Protein 2EBD (pdb70)

Secondary structure (DSSP, 8-state):
--EEEEEEEEE--SEEEEHHHHHTTSS--HHHHHHHH---EEEE-SS--HHHHHHHHHHHHHHHHT--GGG-SEEEEE-SS-SSSSS-HHHHHHHHHT-TT-EEEEEE-GGGHHHHHHHHHHHHHHTTS-SEEEEEEEEEGGGT--TT-TTTTTTB-EEEEEEEEEE-SSS-EEEEEEEEE-GGGGGGEEE-TT--EEE-HHHHHHHHHHHHHHHHHHHHHHHT--GGG-SEEEE--S-HHHHHHHHHHTT--GGGB---HHHH-B-GGGHHHHHHHHHHHTT---TT-EEEEEEEETTTEEEEEEEE-/-EEEEEEEEE--SEEEEHHHHHTTSS--HHHHHHHH---EEEE-SS--HHHHHHHHHHHHHHHHT--GGG-SEEEEE-SS-SSSSS-HHHHHHHHHT-TT-EEEEEE-GGGHHHHHHHHHHHHHHTTS-SEEEEEEEEEGGGT--TT-TTTTTSB-EEEEEEEEEE-SSS-EEEEEEEE--GGGGGGEEE-TTS-EEE-HHHHHHHHHHHHHHHHHHHHHHHT--GGG-SEEEE-SS-HHHHHHHHHHHT--GGGB---HHHH-B-GGGHHHHHHHHHHHTT---TT-EEEEEEEEGGGEEEEEEEE-

InterPro domains:
  IPR004655 Beta-ketoacyl-[acyl-carrier-protein] synthase III [MF_01815] (1-309)
  IPR004655 Beta-ketoacyl-[acyl-carrier-protein] synthase III [TIGR00747] (2-308)
  IPR013747 Beta-ketoacyl-[acyl-carrier-protein] synthase III, C-terminal [PF08541] (220-309)
  IPR013751 Beta-ketoacyl-[acyl-carrier-protein] synthase III, N-terminal [PF08545] (105-183)
  IPR016039 Thiolase-like [G3DSA:3.40.47.10] (1-309)
  IPR016039 Thiolase-like [SSF53901] (4-309)

Sequence (617 aa):
MGTKIIGTGVYLPKNVLTNFDLEKIVDTSDEWITTRTGIKERRIAKEETITYMATQAAKEALREANLSPEELDLIILATLTPQKRFPSTACLVQAQLKAKGVYAFDISAACSGFIYALDIADSFIKSGKAKNVLVIGAEKLSEAVDWEDRSTCVLFGDGAGAVVVTRSEDKSDILATRMYAEGSLEELLHADNCGYIRMKGRELFKVAVRSMEEVCREVLEKAGVKPEEVSLVIPHQANVRIINALAEKLNIPKEKVFVNIQKYGNTSAASIPIALHEAIKEGKVKRGDLILMTAMGGGLTWGAVLLRYGTKIIGTGVYLPKNVLTNFDLEKIVDTSDEWITTRTGIKERRIAKEETITYMATQAAKEALREANLSPEELDLIILATLTPQKRFPSTACLVQAQLKAKGVYAFDISAACSGFIYALDIADSFIKSGKAKNVLVIGAEKLSEAVDWEDRSTCVLFGDGAGAVVVTRSEDKSDILATRMYAEGSLEELLHADNCGYIRMKGRELFKVAVRSMEEVCREVLEKAGVKPEEVSLVIPHQANVRIINALAEKLNIPKEKVFVNIQKYGNTSAASIPIALHEAIKEGKVKRGDLILMTAMGGGLTWGAVLLRY

Solvent-accessible surface area: 22272 Å² total; per-residue (Å²): 98,5,6,41,8,46,4,2,0,21,34,41,1,145,50,64,41,42,0,123,61,0,66,187,100,16,121,24,33,14,120,140,1,41,51,108,9,15,0,83,46,0,47,25,0,146,113,11,63,5,17,100,0,0,4,46,0,0,66,49,0,7,169,67,15,136,24,51,39,102,90,6,61,0,0,0,0,0,10,14,0,64,68,54,74,9,0,6,0,0,0,16,0,0,25,109,9,154,0,117,18,10,18,0,0,6,1,31,4,6,14,0,0,2,0,0,0,0,3,0,0,5,0,3,2,81,27,59,64,8,110,13,0,0,0,0,0,0,0,40,2,19,87,0,3,27,74,163,35,140,75,4,0,8,23,16,0,1,0,0,0,0,0,0,0,15,79,14,154,61,147,7,16,10,43,9,33,110,6,42,0,20,3,72,59,40,99,9,16,45,1,37,162,102,11,84,5,70,59,86,35,214,85,20,68,129,19,7,17,159,15,7,13,82,0,0,90,52,1,3,123,164,29,49,11,93,20,116,99,1,41,8,5,0,0,6,2,28,20,36,115,19,4,47,25,3,4,110,106,1,111,6,64,89,153,77,16,14,49,5,1,62,69,12,1,11,2,2,0,0,3,3,0,2,0,3,11,24,0,38,133,85,69,108,13,145,107,45,16,22,2,0,1,0,0,15,0,2,0,0,1,30,0,0,0,0,7,60,24,23,5,39,7,44,6,4,0,30,47,30,0,178,48,63,23,33,2,112,52,0,69,160,93,16,115,20,43,29,130,115,0,42,85,110,7,16,0,90,62,0,56,17,6,138,168,22,58,6,14,103,0,0,6,48,0,0,87,36,0,6,166,82,14,138,31,54,38,106,91,7,61,0,0,0,0,0,8,12,1,68,66,62,64,9,0,7,0,0,0,16,0,1,23,108,7,153,0,138,19,10,17,0,0,7,1,31,4,7,18,0,0,2,0,0,0,0,3,0,0,4,0,2,3,81,26,52,66,8,114,14,0,0,0,0,0,0,0,41,1,19,86,0,3,19,85,177,37,126,74,2,0,2,22,14,0,0,0,0,0,0,0,0,0,12,92,20,189,68,169,8,29,8,55,7,20,86,6,38,0,18,2,69,64,32,91,14,14,26,0,33,158,104,11,88,6,71,56,85,39,176,75,21,46,116,44,6,17,149,18,8,19,82,0,0,106,42,0,5,147,112,30,62,24,124,16,100,99,1,43,9,4,0,0,4,2,27,17,37,93,17,6,48,30,4,4,134,82,3,107,6,70,108,152,60,19,12,38,3,1,73,63,26,1,10,2,3,1,0,3,3,0,6,0,1,13,27,0,34,116,85,38,104,8,130,116,45,36,24,1,0,1,0,0,12,0,1,0,0,0,28,0,0,0,0,5,74,22

B-factor: mean 29.84, std 10.55, range [1.5, 68.0]

Organism: Aquifex aeolicus (strain VF5) (NCBI:txid224324)

CATH classification: 3.40.47.10 (+1 more: 3.40.47.10)

Radius of gyration: 23.45 Å; Cα contacts (8 Å, |Δi|>4): 1748; chains: 2; bounding box: 51×67×66 Å

Structure (mmCIF, N/CA/C/O backbone):
data_2EBD
#
_entry.id   2EBD
#
_cell.length_a   70.699
_cell.length_b   71.657
_cell.length_c   129.659
_cell.angle_alpha   90.00
_cell.angle_beta   90.00
_cell.angle_gamma   90.00
#
_symmetry.space_group_name_H-M   'P 21 21 21'
#
loop_
_entity.id
_entity.type
_entity.pdbx_description
1 polymer '3-oxoacyl-[acyl-carrier-protein] synthase 3'
2 water water
#
loop_
_atom_site.group_PDB
_atom_site.id
_atom_site.type_symbol
_atom_site.label_atom_id
_atom_site.label_alt_id
_atom_site.label_comp_id
_atom_site.label_asym_id
_atom_site.label_entity_id
_atom_site.label_seq_id
_atom_site.pdbx_PDB_ins_code
_atom_site.Cartn_x
_atom_site.Cartn_y
_atom_site.Cartn_z
_atom_site.occupancy
_atom_site.B_iso_or_equiv
_atom_site.auth_seq_id
_atom_site.auth_comp_id
_atom_site.auth_asym_id
_atom_site.auth_atom_id
_atom_site.pdbx_PDB_model_num
ATOM 1 N N . MET A 1 1 ? 28.973 -4.833 21.355 1.00 53.10 1 MET A N 1
ATOM 2 C CA . MET A 1 1 ? 27.648 -4.711 22.026 1.00 51.65 1 MET A CA 1
ATOM 3 C C . MET A 1 1 ? 26.944 -3.366 21.845 1.00 49.16 1 MET A C 1
ATOM 4 O O . MET A 1 1 ? 27.573 -2.311 21.753 1.00 49.28 1 MET A O 1
ATOM 9 N N . GLY A 1 2 ? 25.620 -3.428 21.782 1.00 45.65 2 GLY A N 1
ATOM 10 C CA . GLY A 1 2 ? 24.830 -2.224 21.709 1.00 39.64 2 GLY A CA 1
ATOM 11 C C . GLY A 1 2 ? 24.522 -1.421 20.473 1.00 35.09 2 GLY A C 1
ATOM 12 O O . GLY A 1 2 ? 25.313 -1.287 19.532 1.00 34.26 2 GLY A O 1
ATOM 13 N N . THR A 1 3 ? 23.315 -0.872 20.523 1.00 31.04 3 THR A N 1
ATOM 14 C CA . THR A 1 3 ? 22.797 0.008 19.503 1.00 27.33 3 THR A CA 1
ATOM 15 C C . THR A 1 3 ? 23.415 1.296 20.004 1.00 26.94 3 THR A C 1
ATOM 16 O O . THR A 1 3 ? 23.135 1.730 21.121 1.00 26.38 3 THR A O 1
ATOM 20 N N . LYS A 1 4 ? 24.281 1.887 19.196 1.00 27.24 4 LYS A N 1
ATOM 21 C CA . LYS A 1 4 ? 24.969 3.096 19.603 1.00 26.78 4 LYS A CA 1
ATOM 22 C C . LYS A 1 4 ? 24.701 4.278 18.702 1.00 26.51 4 LYS A C 1
ATOM 23 O O . LYS A 1 4 ? 24.722 4.158 17.478 1.00 27.47 4 LYS A O 1
ATOM 29 N N . ILE A 1 5 ? 24.450 5.425 19.322 1.00 26.34 5 ILE A N 1
ATOM 30 C CA . ILE A 1 5 ? 24.205 6.657 18.591 1.00 26.46 5 ILE A CA 1
ATOM 31 C C . ILE A 1 5 ? 25.577 7.210 18.212 1.00 28.60 5 ILE A C 1
ATOM 32 O O . ILE A 1 5 ? 26.388 7.535 19.086 1.00 28.24 5 ILE A O 1
ATOM 37 N N . ILE A 1 6 ? 25.840 7.305 16.913 1.00 27.01 6 ILE A N 1
ATOM 38 C CA . ILE A 1 6 ? 27.125 7.803 16.447 1.00 27.05 6 ILE A CA 1
ATOM 39 C C . ILE A 1 6 ? 27.002 9.124 15.706 1.00 26.15 6 ILE A C 1
ATOM 40 O O . ILE A 1 6 ? 27.993 9.654 15.209 1.00 26.95 6 ILE A O 1
ATOM 45 N N . GLY A 1 7 ? 25.783 9.650 15.637 1.00 25.81 7 GLY A N 1
ATOM 46 C CA . GLY A 1 7 ? 25.562 10.918 14.968 1.00 25.15 7 GLY A CA 1
ATOM 47 C C . GLY A 1 7 ? 24.159 11.476 15.150 1.00 25.85 7 GLY A C 1
ATOM 48 O O . GLY A 1 7 ? 23.170 10.737 15.128 1.00 23.67 7 GLY A O 1
ATOM 49 N N . THR A 1 8 ? 24.062 12.786 15.344 1.00 24.50 8 THR A N 1
ATOM 50 C CA . THR A 1 8 ? 22.758 13.413 15.493 1.00 24.71 8 THR A CA 1
ATOM 51 C C . THR A 1 8 ? 22.767 14.701 14.699 1.00 24.57 8 THR A C 1
ATOM 52 O O . THR A 1 8 ? 23.819 15.294 14.475 1.00 24.80 8 THR A O 1
ATOM 56 N N . GLY A 1 9 ? 21.590 15.118 14.254 1.00 24.53 9 GLY A N 1
ATOM 57 C CA . GLY A 1 9 ? 21.479 16.340 13.483 1.00 23.18 9 GLY A CA 1
ATOM 58 C C . GLY A 1 9 ? 20.051 16.831 13.543 1.00 25.10 9 GLY A C 1
ATOM 59 O O . GLY A 1 9 ? 19.146 16.089 13.944 1.00 24.41 9 GLY A O 1
ATOM 60 N N . VAL A 1 10 ? 19.837 18.078 13.145 1.00 25.30 10 VAL A N 1
ATOM 61 C CA . VAL A 1 10 ? 18.504 18.658 13.168 1.00 25.98 10 VAL A CA 1
ATOM 62 C C . VAL A 1 10 ? 18.377 19.711 12.092 1.00 26.86 10 VAL A C 1
ATOM 63 O O . VAL A 1 10 ? 19.360 20.093 11.455 1.00 26.69 10 VAL A O 1
ATOM 67 N N . TYR A 1 11 ? 17.146 20.156 11.881 1.00 27.34 11 TYR A N 1
ATOM 68 C CA . TYR A 1 11 ? 16.875 21.243 10.961 1.00 28.23 11 TYR A CA 1
ATOM 69 C C . TYR A 1 11 ? 15.752 22.036 11.591 1.00 29.57 11 TYR A C 1
ATOM 70 O O . TYR A 1 11 ? 14.669 21.499 11.839 1.00 27.50 11 TYR A O 1
ATOM 79 N N . LEU A 1 12 ? 16.017 23.311 11.852 1.00 30.09 12 LEU A N 1
ATOM 80 C CA . LEU A 1 12 ? 15.033 24.195 12.465 1.00 32.32 12 LEU A CA 1
ATOM 81 C C . LEU A 1 12 ? 14.658 25.269 11.452 1.00 33.00 12 LEU A C 1
ATOM 82 O O . LEU A 1 12 ? 15.516 26.025 11.002 1.00 32.01 12 LEU A O 1
ATOM 87 N N . PRO A 1 13 ? 13.371 25.346 11.073 1.00 33.39 13 PRO A N 1
ATOM 88 C CA . PRO A 1 13 ? 12.939 26.353 10.101 1.00 34.58 13 PRO A CA 1
ATOM 89 C C . PRO A 1 13 ? 13.523 27.735 10.381 1.00 36.53 13 PRO A C 1
ATOM 90 O O . PRO A 1 13 ? 13.862 28.066 11.520 1.00 33.57 13 PRO A O 1
ATOM 94 N N . LYS A 1 14 ? 13.636 28.529 9.322 1.00 39.69 14 LYS A N 1
ATOM 95 C CA . LYS A 1 14 ? 14.207 29.870 9.387 1.00 42.43 14 LYS A CA 1
ATOM 96 C C . LYS A 1 14 ? 13.297 30.915 10.034 1.00 41.77 14 LYS A C 1
ATOM 97 O O . LYS A 1 14 ? 13.770 31.905 10.592 1.00 41.86 14 LYS A O 1
ATOM 103 N N . ASN A 1 15 ? 11.993 30.689 9.959 1.00 40.56 15 ASN A N 1
ATOM 104 C CA . ASN A 1 15 ? 11.025 31.627 10.506 1.00 40.52 15 ASN A CA 1
ATOM 105 C C . ASN A 1 15 ? 10.635 31.337 11.956 1.00 39.91 15 ASN A C 1
ATOM 106 O O . ASN A 1 15 ? 10.122 30.260 12.275 1.00 38.18 15 ASN A O 1
ATOM 111 N N . VAL A 1 16 ? 10.892 32.312 12.826 1.00 37.24 16 VAL A N 1
ATOM 112 C CA . VAL A 1 16 ? 10.573 32.208 14.244 1.00 36.16 16 VAL A CA 1
ATOM 113 C C . VAL A 1 16 ? 9.263 32.931 14.521 1.00 36.60 16 VAL A C 1
ATOM 114 O O . VAL A 1 16 ? 9.031 34.028 14.016 1.00 35.62 16 VAL A O 1
ATOM 118 N N . LEU A 1 17 ? 8.407 32.313 15.324 1.00 36.56 17 LEU A N 1
ATOM 119 C CA . LEU A 1 17 ? 7.122 32.910 15.663 1.00 36.54 17 LEU A CA 1
ATOM 120 C C . LEU A 1 17 ? 6.980 32.999 17.179 1.00 35.96 17 LEU A C 1
ATOM 121 O O . LEU A 1 17 ? 6.776 31.987 17.849 1.00 35.66 17 LEU A O 1
ATOM 126 N N . THR A 1 18 ? 7.096 34.211 17.717 1.00 33.94 18 THR A N 1
ATOM 127 C CA . THR A 1 18 ? 6.981 34.427 19.156 1.00 32.47 18 THR A CA 1
ATOM 128 C C . THR A 1 18 ? 5.512 34.492 19.558 1.00 30.65 18 THR A C 1
ATOM 129 O O . THR A 1 18 ? 4.629 34.591 18.704 1.00 27.44 18 THR A O 1
ATOM 133 N N . ASN A 1 19 ? 5.253 34.440 20.860 1.00 30.44 19 ASN A N 1
ATOM 134 C CA . ASN A 1 19 ? 3.882 34.515 21.346 1.00 32.64 19 ASN A CA 1
ATOM 135 C C . ASN A 1 19 ? 3.299 35.878 20.999 1.00 34.62 19 ASN A C 1
ATOM 136 O O . ASN A 1 19 ? 2.094 36.008 20.777 1.00 34.19 19 ASN A O 1
ATOM 141 N N . PHE A 1 20 ? 4.161 36.891 20.950 1.00 35.06 20 PHE A N 1
ATOM 142 C CA . PHE A 1 20 ? 3.717 38.239 20.617 1.00 38.35 20 PHE A CA 1
ATOM 143 C C . PHE A 1 20 ? 3.190 38.255 19.190 1.00 38.05 20 PHE A C 1
ATOM 144 O O . PHE A 1 20 ? 2.165 38.870 18.907 1.00 37.51 20 PHE A O 1
ATOM 152 N N . ASP A 1 21 ? 3.890 37.566 18.294 1.00 39.39 21 ASP A N 1
ATOM 153 C CA . ASP A 1 21 ? 3.463 37.501 16.905 1.00 39.80 21 ASP A CA 1
ATOM 154 C C . ASP A 1 21 ? 2.085 36.853 16.846 1.00 40.27 21 ASP A C 1
ATOM 155 O O . ASP A 1 21 ? 1.215 37.302 16.100 1.00 39.64 21 ASP A O 1
ATOM 160 N N . LEU A 1 22 ? 1.891 35.808 17.649 1.00 40.66 22 LEU A N 1
ATOM 161 C CA . LEU A 1 22 ? 0.613 35.096 17.698 1.00 42.06 22 LEU A CA 1
ATOM 162 C C . LEU A 1 22 ? -0.527 35.945 18.250 1.00 41.91 22 LEU A C 1
ATOM 163 O O . LEU A 1 22 ? -1.679 35.763 17.860 1.00 42.16 22 LEU A O 1
ATOM 168 N N . GLU A 1 23 ? -0.212 36.861 19.163 1.00 42.67 23 GLU A N 1
ATOM 169 C CA . GLU A 1 23 ? -1.228 37.736 19.749 1.00 44.22 23 GLU A CA 1
ATOM 170 C C . GLU A 1 23 ? -1.989 38.489 18.664 1.00 45.10 23 GLU A C 1
ATOM 171 O O . GLU A 1 23 ? -3.155 38.844 18.837 1.00 45.47 23 GLU A O 1
ATOM 177 N N . LYS A 1 24 ? -1.318 38.724 17.543 1.00 46.01 24 LYS A N 1
ATOM 178 C CA . LYS A 1 24 ? -1.913 39.433 16.419 1.00 47.61 24 LYS A CA 1
ATOM 179 C C . LYS A 1 24 ? -2.650 38.490 15.475 1.00 47.62 24 LYS A C 1
ATOM 180 O O . LYS A 1 24 ? -3.287 38.936 14.521 1.00 46.49 24 LYS A O 1
ATOM 186 N N . ILE A 1 25 ? -2.563 37.191 15.748 1.00 48.10 25 ILE A N 1
ATOM 187 C CA . ILE A 1 25 ? -3.209 36.172 14.918 1.00 48.69 25 ILE A CA 1
ATOM 188 C C . ILE A 1 25 ? -4.508 35.688 15.561 1.00 48.63 25 ILE A C 1
ATOM 189 O O . ILE A 1 25 ? -5.528 35.523 14.887 1.00 48.52 25 ILE A O 1
ATOM 194 N N . VAL A 1 26 ? -4.456 35.448 16.868 1.00 47.46 26 VAL A N 1
ATOM 195 C CA . VAL A 1 26 ? -5.614 34.972 17.615 1.00 46.46 26 VAL A CA 1
ATOM 196 C C . VAL A 1 26 ? -5.668 35.621 18.995 1.00 46.23 26 VAL A C 1
ATOM 197 O O . VAL A 1 26 ? -4.662 36.130 19.493 1.00 44.87 26 VAL A O 1
ATOM 201 N N . ASP A 1 27 ? -6.848 35.598 19.608 1.00 46.11 27 ASP A N 1
ATOM 202 C CA . ASP A 1 27 ? -7.034 36.181 20.929 1.00 45.89 27 ASP A CA 1
ATOM 203 C C . ASP A 1 27 ? -6.254 35.388 21.974 1.00 43.94 27 ASP A C 1
ATOM 204 O O . ASP A 1 27 ? -6.778 34.463 22.586 1.00 44.94 27 ASP A O 1
ATOM 209 N N . THR A 1 28 ? -4.994 35.757 22.168 1.00 41.09 28 THR A N 1
ATOM 210 C CA . THR A 1 28 ? -4.134 35.079 23.132 1.00 38.06 28 THR A CA 1
ATOM 211 C C . THR A 1 28 ? -3.102 36.089 23.617 1.00 37.50 28 THR A C 1
ATOM 212 O O . THR A 1 28 ? -3.168 37.264 23.259 1.00 35.79 28 THR A O 1
ATOM 216 N N . SER A 1 29 ? -2.149 35.640 24.427 1.00 36.44 29 SER A N 1
ATOM 217 C CA . SER A 1 29 ? -1.120 36.541 24.930 1.00 36.14 29 SER A CA 1
ATOM 218 C C . SER A 1 29 ? 0.135 35.784 25.347 1.00 36.15 29 SER A C 1
ATOM 219 O O . SER A 1 29 ? 0.100 34.573 25.569 1.00 35.15 29 SER A O 1
ATOM 222 N N . ASP A 1 30 ? 1.240 36.513 25.452 1.00 35.36 30 ASP A N 1
ATOM 223 C CA . ASP A 1 30 ? 2.513 35.931 25.851 1.00 35.24 30 ASP A CA 1
ATOM 224 C C . ASP A 1 30 ? 2.432 35.381 27.274 1.00 35.93 30 ASP A C 1
ATOM 225 O O . ASP A 1 30 ? 2.931 34.288 27.555 1.00 32.61 30 ASP A O 1
ATOM 230 N N . GLU A 1 31 ? 1.799 36.144 28.165 1.00 35.91 31 GLU A N 1
ATOM 231 C CA . GLU A 1 31 ? 1.657 35.735 29.561 1.00 37.60 31 GLU A CA 1
ATOM 232 C C . GLU A 1 31 ? 0.927 34.401 29.688 1.00 36.01 31 GLU A C 1
ATOM 233 O O . GLU A 1 31 ? 1.359 33.511 30.423 1.00 34.06 31 GLU A O 1
ATOM 239 N N . TRP A 1 32 ? -0.185 34.272 28.976 1.00 36.01 32 TRP A N 1
ATOM 240 C CA . TRP A 1 32 ? -0.973 33.050 29.031 1.00 37.45 32 TRP A CA 1
ATOM 241 C C . TRP A 1 32 ? -0.193 31.849 28.515 1.00 36.55 32 TRP A C 1
ATOM 242 O O . TRP A 1 32 ? 0.025 30.881 29.243 1.00 35.45 32 TRP A O 1
ATOM 253 N N . ILE A 1 33 ? 0.226 31.918 27.257 1.00 36.82 33 ILE A N 1
ATOM 254 C CA . ILE A 1 33 ? 0.986 30.837 26.642 1.00 36.82 33 ILE A CA 1
ATOM 255 C C . ILE A 1 33 ? 2.159 30.425 27.527 1.00 36.88 33 ILE A C 1
ATOM 256 O O . ILE A 1 33 ? 2.309 29.254 27.887 1.00 35.59 33 ILE A O 1
ATOM 261 N N . THR A 1 34 ? 2.981 31.408 27.877 1.00 36.55 34 THR A N 1
ATOM 262 C CA . THR A 1 34 ? 4.164 31.188 28.697 1.00 37.60 34 THR A CA 1
ATOM 263 C C . THR A 1 34 ? 3.904 30.465 30.010 1.00 38.69 34 THR A C 1
ATOM 264 O O . THR A 1 34 ? 4.562 29.473 30.324 1.00 38.08 34 THR A O 1
ATOM 268 N N . THR A 1 35 ? 2.945 30.962 30.778 1.00 39.80 35 THR A N 1
ATOM 269 C CA . THR A 1 35 ? 2.639 30.369 32.072 1.00 40.71 35 THR A CA 1
ATOM 270 C C . THR A 1 35 ? 1.941 29.016 32.003 1.00 40.22 35 THR A C 1
ATOM 271 O O . THR A 1 35 ? 2.155 28.157 32.855 1.00 39.21 35 THR A O 1
ATOM 275 N N . ARG A 1 36 ? 1.113 28.815 30.987 1.00 40.16 36 ARG A N 1
ATOM 276 C CA . ARG A 1 36 ? 0.395 27.555 30.868 1.00 40.64 36 ARG A CA 1
ATOM 277 C C . ARG A 1 36 ? 1.156 26.458 30.112 1.00 39.01 36 ARG A C 1
ATOM 278 O O . ARG A 1 36 ? 0.772 25.289 30.167 1.00 38.06 36 ARG A O 1
ATOM 286 N N . THR A 1 37 ? 2.238 26.822 29.425 1.00 36.58 37 THR A N 1
ATOM 287 C CA . THR A 1 37 ? 3.013 25.834 28.672 1.00 34.64 37 THR A CA 1
ATOM 288 C C . THR A 1 37 ? 4.527 25.997 28.782 1.00 34.21 37 THR A C 1
ATOM 289 O O . THR A 1 37 ? 5.266 25.009 28.783 1.00 34.07 37 THR A O 1
ATOM 293 N N . GLY A 1 38 ? 4.987 27.242 28.857 1.00 32.94 38 GLY A N 1
ATOM 294 C CA . GLY A 1 38 ? 6.413 27.495 28.943 1.00 32.69 38 GLY A CA 1
ATOM 295 C C . GLY A 1 38 ? 6.992 27.823 27.577 1.00 32.67 38 GLY A C 1
ATOM 296 O O . GLY A 1 38 ? 8.201 27.999 27.423 1.00 33.20 38 GLY A O 1
ATOM 297 N N . ILE A 1 39 ? 6.122 27.900 26.576 1.00 32.15 39 ILE A N 1
ATOM 298 C CA . ILE A 1 39 ? 6.543 28.210 25.217 1.00 32.23 39 ILE A CA 1
ATOM 299 C C . ILE A 1 39 ? 6.672 29.723 25.031 1.00 32.59 39 ILE A C 1
ATOM 300 O O . ILE A 1 39 ? 5.770 30.478 25.393 1.00 30.77 39 ILE A O 1
ATOM 305 N N . LYS A 1 40 ? 7.800 30.156 24.474 1.00 33.38 40 LYS A N 1
ATOM 306 C CA . LYS A 1 40 ? 8.043 31.573 24.218 1.00 34.16 40 LYS A CA 1
ATOM 307 C C . LYS A 1 40 ? 7.990 31.829 22.714 1.00 33.67 40 LYS A C 1
ATOM 308 O O . LYS A 1 40 ? 7.518 32.876 22.263 1.00 33.42 40 LYS A O 1
ATOM 314 N N . GLU A 1 41 ? 8.477 30.861 21.942 1.00 33.34 41 GLU A N 1
ATOM 315 C CA . GLU A 1 41 ? 8.486 30.966 20.488 1.00 32.91 41 GLU A CA 1
ATOM 316 C C . GLU A 1 41 ? 8.418 29.589 19.830 1.00 31.93 41 GLU A C 1
ATOM 317 O O . GLU A 1 41 ? 8.550 28.561 20.493 1.00 27.82 41 GLU A O 1
ATOM 323 N N . ARG A 1 42 ? 8.231 29.589 18.516 1.00 32.09 42 ARG A N 1
ATOM 324 C CA . ARG A 1 42 ? 8.107 28.365 17.738 1.00 34.44 42 ARG A CA 1
ATOM 325 C C . ARG A 1 42 ? 8.590 28.632 16.313 1.00 35.26 42 ARG A C 1
ATOM 326 O O . ARG A 1 42 ? 8.472 29.751 15.808 1.00 34.73 42 ARG A O 1
ATOM 334 N N . ARG A 1 43 ? 9.125 27.601 15.665 1.00 35.61 43 ARG A N 1
ATOM 335 C CA . ARG A 1 43 ? 9.598 27.727 14.292 1.00 36.26 43 ARG A CA 1
ATOM 336 C C . ARG A 1 43 ? 8.465 27.348 13.346 1.00 36.49 43 ARG A C 1
ATOM 337 O O . ARG A 1 43 ? 7.617 26.523 13.683 1.00 37.25 43 ARG A O 1
ATOM 345 N N . ILE A 1 44 ? 8.452 27.951 12.164 1.00 36.19 44 ILE A N 1
ATOM 346 C CA . ILE A 1 44 ? 7.426 27.665 11.172 1.00 37.50 44 ILE A CA 1
ATOM 347 C C . ILE A 1 44 ? 8.080 27.438 9.813 1.00 39.89 44 ILE A C 1
ATOM 348 O O . ILE A 1 44 ? 8.796 28.305 9.307 1.00 40.34 44 ILE A O 1
ATOM 353 N N . ALA A 1 45 ? 7.833 26.267 9.231 1.00 41.32 45 ALA A N 1
ATOM 354 C CA . ALA A 1 45 ? 8.397 25.904 7.933 1.00 43.56 45 ALA A CA 1
ATOM 355 C C . ALA A 1 45 ? 7.620 26.547 6.789 1.00 45.21 45 ALA A C 1
ATOM 356 O O . ALA A 1 45 ? 7.074 25.860 5.928 1.00 47.52 45 ALA A O 1
ATOM 358 N N . LYS A 1 46 ? 7.585 27.873 6.780 1.00 47.25 46 LYS A N 1
ATOM 359 C CA . LYS A 1 46 ? 6.870 28.611 5.748 1.00 47.75 46 LYS A CA 1
ATOM 360 C C . LYS A 1 46 ? 7.529 28.407 4.388 1.00 46.47 46 LYS A C 1
ATOM 361 O O . LYS A 1 46 ? 6.846 28.279 3.375 1.00 46.50 46 LYS A O 1
ATOM 367 N N . GLU A 1 47 ? 8.857 28.355 4.375 1.00 45.44 47 GLU A N 1
ATOM 368 C CA . GLU A 1 47 ? 9.609 28.184 3.134 1.00 45.21 47 GLU A CA 1
ATOM 369 C C . GLU A 1 47 ? 9.965 26.738 2.783 1.00 42.50 47 GLU A C 1
ATOM 370 O O . GLU A 1 47 ? 9.996 26.369 1.610 1.00 44.17 47 GLU A O 1
ATOM 376 N N . GLU A 1 48 ? 10.223 25.922 3.797 1.00 37.09 48 GLU A N 1
ATOM 377 C CA . GLU A 1 48 ? 10.627 24.540 3.581 1.00 32.62 48 GLU A CA 1
ATOM 378 C C . GLU A 1 48 ? 9.529 23.466 3.579 1.00 31.13 48 GLU A C 1
ATOM 379 O O . GLU A 1 48 ? 8.485 23.608 4.222 1.00 29.39 48 GLU A O 1
ATOM 385 N N . THR A 1 49 ? 9.784 22.389 2.840 1.00 27.94 49 THR A N 1
ATOM 386 C CA . THR A 1 49 ? 8.865 21.257 2.761 1.00 25.44 49 THR A CA 1
ATOM 387 C C . THR A 1 49 ? 9.342 20.230 3.787 1.00 23.71 49 THR A C 1
ATOM 388 O O . THR A 1 49 ? 10.477 20.298 4.259 1.00 23.63 49 THR A O 1
ATOM 392 N N . ILE A 1 50 ? 8.486 19.275 4.125 1.00 23.29 50 ILE A N 1
ATOM 393 C CA . ILE A 1 50 ? 8.863 18.240 5.082 1.00 22.45 50 ILE A CA 1
ATOM 394 C C . ILE A 1 50 ? 10.128 17.515 4.594 1.00 22.48 50 ILE A C 1
ATOM 395 O O . ILE A 1 50 ? 11.064 17.292 5.361 1.00 21.78 50 ILE A O 1
ATOM 400 N N . THR A 1 51 ? 10.150 17.159 3.314 1.00 23.45 51 THR A N 1
ATOM 401 C CA . THR A 1 51 ? 11.293 16.466 2.728 1.00 23.07 51 THR A CA 1
ATOM 402 C C . THR A 1 51 ? 12.583 17.258 2.943 1.00 23.26 51 THR A C 1
ATOM 403 O O . THR A 1 51 ? 13.584 16.717 3.422 1.00 21.52 51 THR A O 1
ATOM 407 N N . TYR A 1 52 ? 12.558 18.541 2.592 1.00 23.78 52 TYR A N 1
ATOM 408 C CA . TYR A 1 52 ? 13.738 19.381 2.752 1.00 23.75 52 TYR A CA 1
ATOM 409 C C . TYR A 1 52 ? 14.245 19.382 4.189 1.00 24.16 52 TYR A C 1
ATOM 410 O O . TYR A 1 52 ? 15.438 19.195 4.430 1.00 21.74 52 TYR A O 1
ATOM 419 N N . MET A 1 53 ? 13.341 19.596 5.143 1.00 24.13 53 MET A N 1
ATOM 420 C CA . MET A 1 53 ? 13.727 19.617 6.554 1.00 24.79 53 MET A CA 1
ATOM 421 C C . MET A 1 53 ? 14.325 18.295 7.012 1.00 22.90 53 MET A C 1
ATOM 422 O O . MET A 1 53 ? 15.354 18.274 7.687 1.00 23.06 53 MET A O 1
ATOM 427 N N . ALA A 1 54 ? 13.670 17.191 6.663 1.00 22.11 54 ALA A N 1
ATOM 428 C CA . ALA A 1 54 ? 14.153 15.869 7.055 1.00 21.82 54 ALA A CA 1
ATOM 429 C C . ALA A 1 54 ? 15.536 15.589 6.470 1.00 20.67 54 ALA A C 1
ATOM 430 O O . ALA A 1 54 ? 16.407 15.043 7.142 1.00 20.44 54 ALA A O 1
ATOM 432 N N . THR A 1 55 ? 15.735 15.979 5.217 1.00 22.70 55 THR A N 1
ATOM 433 C CA . THR A 1 55 ? 17.011 15.749 4.543 1.00 23.04 55 THR A CA 1
ATOM 434 C C . THR A 1 55 ? 18.167 16.479 5.210 1.00 22.73 55 THR A C 1
ATOM 435 O O . THR A 1 55 ? 19.256 15.926 5.363 1.00 21.51 55 THR A O 1
ATOM 439 N N . GLN A 1 56 ? 17.923 17.721 5.611 1.00 24.53 56 GLN A N 1
ATOM 440 C CA . GLN A 1 56 ? 18.950 18.525 6.262 1.00 24.65 56 GLN A CA 1
ATOM 441 C C . GLN A 1 56 ? 19.346 17.959 7.617 1.00 24.41 56 GLN A C 1
ATOM 442 O O . GLN A 1 56 ? 20.529 17.878 7.941 1.00 23.40 56 GLN A O 1
ATOM 448 N N . ALA A 1 57 ? 18.360 17.563 8.413 1.00 23.77 57 ALA A N 1
ATOM 449 C CA . ALA A 1 57 ? 18.661 17.002 9.720 1.00 24.11 57 ALA A CA 1
ATOM 450 C C . ALA A 1 57 ? 19.458 15.715 9.518 1.00 22.57 57 ALA A C 1
ATOM 451 O O . ALA A 1 57 ? 20.420 15.445 10.233 1.00 20.63 57 ALA A O 1
ATOM 453 N N . ALA A 1 58 ? 19.052 14.930 8.526 1.00 22.81 58 ALA A N 1
ATOM 454 C CA . ALA A 1 58 ? 19.722 13.670 8.220 1.00 23.14 58 ALA A CA 1
ATOM 455 C C . ALA A 1 58 ? 21.173 13.883 7.764 1.00 23.49 58 ALA A C 1
ATOM 456 O O . ALA A 1 58 ? 22.081 13.161 8.194 1.00 23.08 58 ALA A O 1
ATOM 458 N N . LYS A 1 59 ? 21.394 14.866 6.895 1.00 24.17 59 LYS A N 1
ATOM 459 C CA . LYS A 1 59 ? 22.746 15.142 6.416 1.00 27.09 59 LYS A CA 1
ATOM 460 C C . LYS A 1 59 ? 23.685 15.465 7.576 1.00 25.52 59 LYS A C 1
ATOM 461 O O . LYS A 1 59 ? 24.764 14.880 7.678 1.00 25.73 59 LYS A O 1
ATOM 467 N N . GLU A 1 60 ? 23.279 16.374 8.460 1.00 25.49 60 GLU A N 1
ATOM 468 C CA . GLU A 1 60 ? 24.130 16.714 9.595 1.00 26.35 60 GLU A CA 1
ATOM 469 C C . GLU A 1 60 ? 24.410 15.465 10.421 1.00 26.83 60 GLU A C 1
ATOM 470 O O . GLU A 1 60 ? 25.547 15.225 10.830 1.00 26.35 60 GLU A O 1
ATOM 476 N N . ALA A 1 61 ? 23.376 14.664 10.660 1.00 26.39 61 ALA A N 1
ATOM 477 C CA . ALA A 1 61 ? 23.541 13.441 11.441 1.00 27.61 61 ALA A CA 1
ATOM 478 C C . ALA A 1 61 ? 24.550 12.491 10.787 1.00 27.23 61 ALA A C 1
ATOM 479 O O . ALA A 1 61 ? 25.387 11.894 11.468 1.00 25.86 61 ALA A O 1
ATOM 481 N N . LEU A 1 62 ? 24.460 12.348 9.467 1.00 27.72 62 LEU A N 1
ATOM 482 C CA . LEU A 1 62 ? 25.370 11.469 8.742 1.00 27.31 62 LEU A CA 1
ATOM 483 C C . LEU A 1 62 ? 26.786 12.032 8.797 1.00 27.24 62 LEU A C 1
ATOM 484 O O . LEU A 1 62 ? 27.751 11.293 8.993 1.00 25.52 62 LEU A O 1
ATOM 489 N N . ARG A 1 63 ? 26.912 13.344 8.639 1.00 28.85 63 ARG A N 1
ATOM 490 C CA . ARG A 1 63 ? 28.229 13.976 8.704 1.00 31.33 63 ARG A CA 1
ATOM 491 C C . ARG A 1 63 ? 28.866 13.664 10.053 1.00 31.46 63 ARG A C 1
ATOM 492 O O . ARG A 1 63 ? 30.029 13.269 10.128 1.00 31.77 63 ARG A O 1
ATOM 500 N N . GLU A 1 64 ? 28.089 13.824 11.118 1.00 31.50 64 GLU A N 1
ATOM 501 C CA . GLU A 1 64 ? 28.580 13.551 12.461 1.00 31.28 64 GLU A CA 1
ATOM 502 C C . GLU A 1 64 ? 28.993 12.096 12.624 1.00 31.62 64 GLU A C 1
ATOM 503 O O . GLU A 1 64 ? 29.959 11.786 13.324 1.00 29.93 64 GLU A O 1
ATOM 509 N N . ALA A 1 65 ? 28.249 11.202 11.984 1.00 30.10 65 ALA A N 1
ATOM 510 C CA . ALA A 1 65 ? 28.550 9.781 12.070 1.00 30.47 65 ALA A CA 1
ATOM 511 C C . ALA A 1 65 ? 29.686 9.450 11.113 1.00 29.84 65 ALA A C 1
ATOM 512 O O . ALA A 1 65 ? 30.253 8.359 11.162 1.00 29.46 65 ALA A O 1
ATOM 514 N N . ASN A 1 66 ? 30.027 10.411 10.258 1.00 31.62 66 ASN A N 1
ATOM 515 C CA . ASN A 1 66 ? 31.079 10.220 9.265 1.00 33.72 66 ASN A CA 1
ATOM 516 C C . ASN A 1 66 ? 30.710 8.967 8.491 1.00 34.24 66 ASN A C 1
ATOM 517 O O . ASN A 1 66 ? 31.534 8.072 8.290 1.00 33.52 66 ASN A O 1
ATOM 522 N N . LEU A 1 67 ? 29.448 8.912 8.078 1.00 33.73 67 LEU A N 1
ATOM 523 C CA . LEU A 1 67 ? 28.926 7.775 7.349 1.00 33.42 67 LEU A CA 1
ATOM 524 C C . LEU A 1 67 ? 28.322 8.245 6.034 1.00 33.80 67 LEU A C 1
ATOM 525 O O . LEU A 1 67 ? 27.600 9.239 5.992 1.00 33.81 67 LEU A O 1
ATOM 530 N N . SER A 1 68 ? 28.639 7.534 4.958 1.00 34.78 68 SER A N 1
ATOM 531 C CA . SER A 1 68 ? 28.110 7.857 3.641 1.00 36.46 68 SER A CA 1
ATOM 532 C C . SER A 1 68 ? 26.661 7.368 3.573 1.00 35.56 68 SER A C 1
ATOM 533 O O . SER A 1 68 ? 26.311 6.377 4.209 1.00 35.84 68 SER A O 1
ATOM 536 N N . PRO A 1 69 ? 25.803 8.058 2.804 1.00 35.99 69 PRO A N 1
ATOM 537 C CA . PRO A 1 69 ? 24.393 7.662 2.678 1.00 36.46 69 PRO A CA 1
ATOM 538 C C . PRO A 1 69 ? 24.234 6.196 2.260 1.00 36.49 69 PRO A C 1
ATOM 539 O O . PRO A 1 69 ? 23.384 5.475 2.788 1.00 34.12 69 PRO A O 1
ATOM 543 N N . GLU A 1 70 ? 25.066 5.770 1.314 1.00 36.46 70 GLU A N 1
ATOM 544 C CA . GLU A 1 70 ? 25.046 4.404 0.798 1.00 37.32 70 GLU A CA 1
ATOM 545 C C . GLU A 1 70 ? 25.398 3.343 1.834 1.00 35.29 70 GLU A C 1
ATOM 546 O O . GLU A 1 70 ? 25.105 2.165 1.638 1.00 36.00 70 GLU A O 1
ATOM 552 N N . GLU A 1 71 ? 26.032 3.746 2.929 1.00 32.71 71 GLU A N 1
ATOM 553 C CA . GLU A 1 71 ? 26.412 2.788 3.963 1.00 31.70 71 GLU A CA 1
ATOM 554 C C . GLU A 1 71 ? 25.257 2.484 4.910 1.00 30.48 71 GLU A C 1
ATOM 555 O O . GLU A 1 71 ? 25.384 1.655 5.811 1.00 28.60 71 GLU A O 1
ATOM 561 N N . LEU A 1 72 ? 24.136 3.169 4.713 1.00 29.59 72 LEU A N 1
ATOM 562 C CA . LEU A 1 72 ? 22.965 2.944 5.551 1.00 28.78 72 LEU A CA 1
ATOM 563 C C . LEU A 1 72 ? 22.280 1.658 5.111 1.00 27.75 72 LEU A C 1
ATOM 564 O O . LEU A 1 72 ? 22.321 1.297 3.935 1.00 28.22 72 LEU A O 1
ATOM 569 N N . ASP A 1 73 ? 21.659 0.969 6.061 1.00 27.77 73 ASP A N 1
ATOM 570 C CA . ASP A 1 73 ? 20.941 -0.264 5.771 1.00 25.70 73 ASP A CA 1
ATOM 571 C C . ASP A 1 73 ? 19.450 -0.008 5.835 1.00 23.96 73 ASP A C 1
ATOM 572 O O . ASP A 1 73 ? 18.661 -0.716 5.208 1.00 21.56 73 ASP A O 1
ATOM 577 N N . LEU A 1 74 ? 19.070 1.012 6.596 1.00 21.39 74 LEU A N 1
ATOM 578 C CA . LEU A 1 74 ? 17.663 1.338 6.756 1.00 20.60 74 LEU A CA 1
ATOM 579 C C . LEU A 1 74 ? 17.413 2.796 7.113 1.00 19.89 74 LEU A C 1
ATOM 580 O O . LEU A 1 74 ? 18.188 3.416 7.848 1.00 19.42 74 LEU A O 1
ATOM 585 N N . ILE A 1 75 ? 16.324 3.338 6.578 1.00 18.85 75 ILE A N 1
ATOM 586 C CA . ILE A 1 75 ? 15.927 4.711 6.862 1.00 18.15 75 ILE A CA 1
ATOM 587 C C . ILE A 1 75 ? 14.487 4.686 7.370 1.00 19.23 75 ILE A C 1
ATOM 588 O O . ILE A 1 75 ? 13.581 4.245 6.660 1.00 17.11 75 ILE A O 1
ATOM 593 N N . ILE A 1 76 ? 14.282 5.141 8.601 1.00 18.63 76 ILE A N 1
ATOM 594 C CA . ILE A 1 76 ? 12.945 5.174 9.181 1.00 18.52 76 ILE A CA 1
ATOM 595 C C . ILE A 1 76 ? 12.567 6.615 9.477 1.00 17.85 76 ILE A C 1
ATOM 596 O O . ILE A 1 76 ? 13.289 7.307 10.188 1.00 19.31 76 ILE A O 1
ATOM 601 N N . LEU A 1 77 ? 11.438 7.068 8.946 1.00 18.03 77 LEU A N 1
ATOM 602 C CA . LEU A 1 77 ? 11.007 8.436 9.187 1.00 16.19 77 LEU A CA 1
ATOM 603 C C . LEU A 1 77 ? 9.627 8.480 9.842 1.00 16.99 77 LEU A C 1
ATOM 604 O O . LEU A 1 77 ? 8.673 7.889 9.341 1.00 13.75 77 LEU A O 1
ATOM 609 N N . ALA A 1 78 ? 9.536 9.180 10.971 1.00 15.93 78 ALA A N 1
ATOM 610 C CA . ALA A 1 78 ? 8.277 9.316 11.700 1.00 18.39 78 ALA A CA 1
ATOM 611 C C . ALA A 1 78 ? 7.749 10.730 11.486 1.00 18.75 78 ALA A C 1
ATOM 612 O O . ALA A 1 78 ? 8.458 11.703 11.731 1.00 16.71 78 ALA A O 1
ATOM 614 N N . THR A 1 79 ? 6.506 10.838 11.023 1.00 18.39 79 THR A N 1
ATOM 615 C CA . THR A 1 79 ? 5.901 12.138 10.760 1.00 19.11 79 THR A CA 1
ATOM 616 C C . THR A 1 79 ? 4.395 11.993 10.650 1.00 20.31 79 THR A C 1
ATOM 617 O O . THR A 1 79 ? 3.889 10.906 10.384 1.00 20.85 79 THR A O 1
ATOM 621 N N . LEU A 1 80 ? 3.668 13.081 10.859 1.00 20.95 80 LEU A N 1
ATOM 622 C CA . LEU A 1 80 ? 2.225 13.013 10.705 1.00 21.97 80 LEU A CA 1
ATOM 623 C C . LEU A 1 80 ? 1.835 13.999 9.605 1.00 21.26 80 LEU A C 1
ATOM 624 O O . LEU A 1 80 ? 0.662 14.256 9.357 1.00 21.51 80 LEU A O 1
ATOM 629 N N . THR A 1 81 ? 2.856 14.522 8.926 1.00 22.37 81 THR A N 1
ATOM 630 C CA . THR A 1 81 ? 2.680 15.464 7.827 1.00 20.06 81 THR A CA 1
ATOM 631 C C . THR A 1 81 ? 3.519 14.996 6.629 1.00 23.11 81 THR A C 1
ATOM 632 O O . THR A 1 81 ? 4.476 15.662 6.229 1.00 19.84 81 THR A O 1
ATOM 636 N N . PRO A 1 82 ? 3.168 13.831 6.045 1.00 23.19 82 PRO A N 1
ATOM 637 C CA . PRO A 1 82 ? 3.909 13.304 4.894 1.00 24.65 82 PRO A CA 1
ATOM 638 C C . PRO A 1 82 ? 3.805 14.216 3.674 1.00 25.23 82 PRO A C 1
ATOM 639 O O . PRO A 1 82 ? 2.810 14.919 3.497 1.00 24.77 82 PRO A O 1
ATOM 643 N N . GLN A 1 83 ? 4.834 14.194 2.835 1.00 25.69 83 GLN A N 1
ATOM 644 C CA . GLN A 1 83 ? 4.856 15.020 1.634 1.00 27.19 83 GLN A CA 1
ATOM 645 C C . GLN A 1 83 ? 3.724 14.644 0.682 1.00 27.93 83 GLN A C 1
ATOM 646 O O . GLN A 1 83 ? 3.129 15.512 0.043 1.00 26.50 83 GLN A O 1
ATOM 652 N N . LYS A 1 84 ? 3.424 13.352 0.589 1.00 27.82 84 LYS A N 1
ATOM 653 C CA . LYS A 1 84 ? 2.357 12.887 -0.293 1.00 29.81 84 LYS A CA 1
ATOM 654 C C . LYS A 1 84 ? 1.830 11.512 0.114 1.00 28.99 84 LYS A C 1
ATOM 655 O O . LYS A 1 84 ? 2.368 10.885 1.031 1.00 27.79 84 LYS A O 1
ATOM 661 N N . ARG A 1 85 ? 0.765 11.058 -0.545 1.00 27.47 85 ARG A N 1
ATOM 662 C CA . ARG A 1 85 ? 0.177 9.749 -0.245 1.00 27.64 85 ARG A CA 1
ATOM 663 C C . ARG A 1 85 ? 1.296 8.726 -0.386 1.00 27.75 85 ARG A C 1
ATOM 664 O O . ARG A 1 85 ? 1.483 7.863 0.475 1.00 26.49 85 ARG A O 1
ATOM 672 N N . PHE A 1 86 ? 2.045 8.850 -1.476 1.00 26.19 86 PHE A N 1
ATOM 673 C CA . PHE A 1 86 ? 3.189 7.991 -1.735 1.00 25.91 86 PHE A CA 1
ATOM 674 C C . PHE A 1 86 ? 3.955 8.534 -2.947 1.00 23.55 86 PHE A C 1
ATOM 675 O O . PHE A 1 86 ? 3.382 9.199 -3.816 1.00 24.87 86 PHE A O 1
ATOM 683 N N . PRO A 1 87 ? 5.262 8.258 -3.028 1.00 25.86 87 PRO A N 1
ATOM 684 C CA . PRO A 1 87 ? 6.085 7.490 -2.094 1.00 22.31 87 PRO A CA 1
ATOM 685 C C . PRO A 1 87 ? 6.145 8.070 -0.698 1.00 23.89 87 PRO A C 1
ATOM 686 O O . PRO A 1 87 ? 5.748 9.218 -0.460 1.00 22.41 87 PRO A O 1
ATOM 690 N N . SER A 1 88 ? 6.650 7.260 0.223 1.00 19.86 88 SER A N 1
ATOM 691 C CA . SER A 1 88 ? 6.810 7.692 1.599 1.00 19.74 88 SER A CA 1
ATOM 692 C C . SER A 1 88 ? 7.797 8.859 1.580 1.00 21.71 88 SER A C 1
ATOM 693 O O . SER A 1 88 ? 8.592 9.018 0.635 1.00 19.09 88 SER A O 1
ATOM 696 N N . THR A 1 89 ? 7.745 9.679 2.621 1.00 18.57 89 THR A N 1
ATOM 697 C CA . THR A 1 89 ? 8.639 10.815 2.699 1.00 18.37 89 THR A CA 1
ATOM 698 C C . THR A 1 89 ? 10.037 10.272 2.946 1.00 18.80 89 THR A C 1
ATOM 699 O O . THR A 1 89 ? 11.032 10.905 2.587 1.00 17.81 89 THR A O 1
ATOM 703 N N . ALA A 1 90 ? 10.111 9.080 3.534 1.00 16.81 90 ALA A N 1
ATOM 704 C CA . ALA A 1 90 ? 11.400 8.446 3.780 1.00 16.62 90 ALA A CA 1
ATOM 705 C C . ALA A 1 90 ? 12.082 8.204 2.427 1.00 18.09 90 ALA A C 1
ATOM 706 O O . ALA A 1 90 ? 13.296 8.362 2.298 1.00 18.63 90 ALA A O 1
ATOM 708 N N . CYS A 1 91 ? 11.296 7.818 1.423 1.00 19.02 91 CYS A N 1
ATOM 709 C CA . CYS A 1 91 ? 11.822 7.576 0.079 1.00 20.24 91 CYS A CA 1
ATOM 710 C C . CYS A 1 91 ? 12.253 8.879 -0.598 1.00 22.15 91 CYS A C 1
ATOM 711 O O . CYS A 1 91 ? 13.279 8.925 -1.280 1.00 21.39 91 CYS A O 1
ATOM 714 N N . LEU A 1 92 ? 11.466 9.935 -0.425 1.00 21.72 92 LEU A N 1
ATOM 715 C CA . LEU A 1 92 ? 11.812 11.212 -1.033 1.00 22.00 92 LEU A CA 1
ATOM 716 C C . LEU A 1 92 ? 13.126 11.689 -0.434 1.00 21.66 92 LEU A C 1
ATOM 717 O O . LEU A 1 92 ? 14.002 12.173 -1.148 1.00 23.53 92 LEU A O 1
ATOM 722 N N . VAL A 1 93 ? 13.264 11.528 0.878 1.00 21.19 93 VAL A N 1
ATOM 723 C CA . VAL A 1 93 ? 14.476 11.939 1.578 1.00 19.72 93 VAL A CA 1
ATOM 724 C C . VAL A 1 93 ? 15.665 11.092 1.139 1.00 21.32 93 VAL A C 1
ATOM 725 O O . VAL A 1 93 ? 16.768 11.605 0.949 1.00 18.69 93 VAL A O 1
ATOM 729 N N . GLN A 1 94 ? 15.436 9.791 0.993 1.00 21.58 94 GLN A N 1
ATOM 730 C CA . GLN A 1 94 ? 16.489 8.873 0.567 1.00 21.89 94 GLN A CA 1
ATOM 731 C C . GLN A 1 94 ? 17.034 9.347 -0.784 1.00 21.73 94 GLN A C 1
ATOM 732 O O . GLN A 1 94 ? 18.242 9.331 -1.027 1.00 20.92 94 GLN A O 1
ATOM 738 N N . ALA A 1 95 ? 16.126 9.773 -1.654 1.00 21.71 95 ALA A N 1
ATOM 739 C CA . ALA A 1 95 ? 16.492 10.260 -2.975 1.00 24.14 95 ALA A CA 1
ATOM 740 C C . ALA A 1 95 ? 17.370 11.505 -2.860 1.00 25.54 95 ALA A C 1
ATOM 741 O O . ALA A 1 95 ? 18.379 11.630 -3.556 1.00 26.34 95 ALA A O 1
ATOM 743 N N . GLN A 1 96 ? 16.983 12.421 -1.978 1.00 25.69 96 GLN A N 1
ATOM 744 C CA . GLN A 1 96 ? 17.739 13.651 -1.763 1.00 26.35 96 GLN A CA 1
ATOM 745 C C . GLN A 1 96 ? 19.109 13.377 -1.160 1.00 26.90 96 GLN A C 1
ATOM 746 O O . GLN A 1 96 ? 20.045 14.142 -1.367 1.00 26.97 96 GLN A O 1
ATOM 752 N N . LEU A 1 97 ? 19.223 12.290 -0.406 1.00 26.52 97 LEU A N 1
ATOM 753 C CA . LEU A 1 97 ? 20.489 11.934 0.225 1.00 26.95 97 LEU A CA 1
ATOM 754 C C . LEU A 1 97 ? 21.324 11.054 -0.697 1.00 26.65 97 LEU A C 1
ATOM 755 O O . LEU A 1 97 ? 22.502 10.817 -0.442 1.00 24.76 97 LEU A O 1
ATOM 760 N N . LYS A 1 98 ? 20.706 10.579 -1.773 1.00 27.86 98 LYS A N 1
ATOM 761 C CA . LYS A 1 98 ? 21.378 9.688 -2.710 1.00 30.09 98 LYS A CA 1
ATOM 762 C C . LYS A 1 98 ? 21.769 8.398 -1.995 1.00 29.52 98 LYS A C 1
ATOM 763 O O . LYS A 1 98 ? 22.864 7.869 -2.181 1.00 28.62 98 LYS A O 1
ATOM 769 N N . ALA A 1 99 ? 20.867 7.909 -1.153 1.00 27.53 99 ALA A N 1
ATOM 770 C CA . ALA A 1 99 ? 21.093 6.664 -0.442 1.00 28.31 99 ALA A CA 1
ATOM 771 C C . ALA A 1 99 ? 20.442 5.612 -1.343 1.00 29.53 99 ALA A C 1
ATOM 772 O O . ALA A 1 99 ? 19.429 5.001 -0.988 1.00 29.20 99 ALA A O 1
ATOM 774 N N . LYS A 1 100 ? 21.034 5.424 -2.521 1.00 28.53 100 LYS A N 1
ATOM 775 C CA . LYS A 1 100 ? 20.522 4.491 -3.519 1.00 30.23 100 LYS A CA 1
ATOM 776 C C . LYS A 1 100 ? 20.200 3.079 -3.048 1.00 28.56 100 LYS A C 1
ATOM 777 O O . LYS A 1 100 ? 20.993 2.432 -2.368 1.00 28.21 100 LYS A O 1
ATOM 783 N N . GLY A 1 101 ? 19.011 2.623 -3.428 1.00 27.64 101 GLY A N 1
ATOM 784 C CA . GLY A 1 101 ? 18.551 1.296 -3.071 1.00 25.69 101 GLY A CA 1
ATOM 785 C C . GLY A 1 101 ? 18.331 1.039 -1.592 1.00 24.40 101 GLY A C 1
ATOM 786 O O . GLY A 1 101 ? 17.959 -0.071 -1.217 1.00 23.96 101 GLY A O 1
ATOM 787 N N . VAL A 1 102 ? 18.528 2.047 -0.747 1.00 21.63 102 VAL A N 1
ATOM 788 C CA . VAL A 1 102 ? 18.374 1.837 0.690 1.00 19.12 102 VAL A CA 1
ATOM 789 C C . VAL A 1 102 ? 16.944 1.699 1.219 1.00 18.93 102 VAL A C 1
ATOM 790 O O . VAL A 1 102 ? 16.085 2.549 0.989 1.00 17.15 102 VAL A O 1
ATOM 794 N N . TYR A 1 103 ? 16.727 0.589 1.919 1.00 19.09 103 TYR A N 1
ATOM 795 C CA . TYR A 1 103 ? 15.473 0.212 2.578 1.00 17.65 103 TYR A CA 1
ATOM 796 C C . TYR A 1 103 ? 14.915 1.453 3.290 1.00 17.36 103 TYR A C 1
ATOM 797 O O . TYR A 1 103 ? 15.587 2.020 4.153 1.00 18.18 103 TYR A O 1
ATOM 806 N N . ALA A 1 104 ? 13.701 1.880 2.941 1.00 16.75 104 ALA A N 1
ATOM 807 C CA . ALA A 1 104 ? 13.133 3.072 3.570 1.00 16.96 104 ALA A CA 1
ATOM 808 C C . ALA A 1 104 ? 11.613 3.110 3.674 1.00 18.21 104 ALA A C 1
ATOM 809 O O . ALA A 1 104 ? 10.906 2.680 2.758 1.00 19.35 104 ALA A O 1
ATOM 811 N N . PHE A 1 105 ? 11.118 3.642 4.793 1.00 18.14 105 PHE A N 1
ATOM 812 C CA . PHE A 1 105 ? 9.676 3.762 5.024 1.00 19.22 105 PHE A CA 1
ATOM 813 C C . PHE A 1 105 ? 9.330 4.746 6.152 1.00 19.16 105 PHE A C 1
ATOM 814 O O . PHE A 1 105 ? 10.196 5.113 6.960 1.00 18.48 105 PHE A O 1
ATOM 822 N N . ASP A 1 106 ? 8.074 5.194 6.182 1.00 18.95 106 ASP A N 1
ATOM 823 C CA . ASP A 1 106 ? 7.593 6.102 7.229 1.00 18.62 106 ASP A CA 1
ATOM 824 C C . ASP A 1 106 ? 6.763 5.295 8.234 1.00 20.48 106 ASP A C 1
ATOM 825 O O . ASP A 1 106 ? 6.322 4.183 7.939 1.00 19.31 106 ASP A O 1
ATOM 830 N N . ILE A 1 107 ? 6.547 5.858 9.418 1.00 21.02 107 ILE A N 1
ATOM 831 C CA . ILE A 1 107 ? 5.698 5.208 10.414 1.00 20.44 107 ILE A CA 1
ATOM 832 C C . ILE A 1 107 ? 4.794 6.276 11.017 1.00 19.91 107 ILE A C 1
ATOM 833 O O . ILE A 1 107 ? 5.155 7.457 11.051 1.00 18.46 107 ILE A O 1
ATOM 838 N N . SER A 1 108 ? 3.617 5.867 11.478 1.00 19.62 108 SER A N 1
ATOM 839 C CA . SER A 1 108 ? 2.675 6.801 12.084 1.00 18.56 108 SER A CA 1
ATOM 840 C C . SER A 1 108 ? 2.483 6.435 13.542 1.00 18.03 108 SER A C 1
ATOM 841 O O . SER A 1 108 ? 2.058 5.327 13.871 1.00 16.79 108 SER A O 1
ATOM 844 N N . ALA A 1 109 ? 2.779 7.396 14.401 1.00 17.80 109 ALA A N 1
ATOM 845 C CA . ALA A 1 109 ? 2.654 7.222 15.834 1.00 19.48 109 ALA A CA 1
ATOM 846 C C . ALA A 1 109 ? 2.645 8.584 16.535 1.00 19.80 109 ALA A C 1
ATOM 847 O O . ALA A 1 109 ? 2.878 8.676 17.745 1.00 18.62 109 ALA A O 1
ATOM 849 N N . ALA A 1 110 ? 2.366 9.628 15.755 1.00 18.90 110 ALA A N 1
ATOM 850 C CA . ALA A 1 110 ? 2.315 11.010 16.240 1.00 18.84 110 ALA A CA 1
ATOM 851 C C . ALA A 1 110 ? 3.548 11.396 17.055 1.00 19.01 110 ALA A C 1
ATOM 852 O O . ALA A 1 110 ? 4.687 11.166 16.627 1.00 17.97 110 ALA A O 1
ATOM 854 N N . CYS A 1 111 ? 3.310 11.974 18.232 1.00 17.99 111 CYS A N 1
ATOM 855 C CA . CYS A 1 111 ? 4.390 12.418 19.110 1.00 19.43 111 CYS A CA 1
ATOM 856 C C . CYS A 1 111 ? 5.315 11.298 19.577 1.00 18.45 111 CYS A C 1
ATOM 857 O O . CYS A 1 111 ? 6.452 11.552 19.975 1.00 19.17 111 CYS A O 1
ATOM 860 N N . SER A 1 112 ? 4.832 10.062 19.545 1.00 18.58 112 SER A N 1
ATOM 861 C CA . SER A 1 112 ? 5.660 8.935 19.963 1.00 18.78 112 SER A CA 1
ATOM 862 C C . SER A 1 112 ? 6.482 8.414 18.790 1.00 17.26 112 SER A C 1
ATOM 863 O O . SER A 1 112 ? 7.200 7.427 18.920 1.00 18.53 112 SER A O 1
ATOM 866 N N . GLY A 1 113 ? 6.371 9.089 17.650 1.00 18.90 113 GLY A N 1
ATOM 867 C CA . GLY A 1 113 ? 7.064 8.664 16.443 1.00 19.21 113 GLY A CA 1
ATOM 868 C C . GLY A 1 113 ? 8.547 8.352 16.525 1.00 18.17 113 GLY A C 1
ATOM 869 O O . GLY A 1 113 ? 8.999 7.326 16.003 1.00 16.16 113 GLY A O 1
ATOM 870 N N . PHE A 1 114 ? 9.313 9.226 17.169 1.00 18.05 114 PHE A N 1
ATOM 871 C CA . PHE A 1 114 ? 10.745 8.999 17.264 1.00 18.57 114 PHE A CA 1
ATOM 872 C C . PHE A 1 114 ? 11.112 7.801 18.123 1.00 18.01 114 PHE A C 1
ATOM 873 O O . PHE A 1 114 ? 11.925 6.976 17.710 1.00 19.24 114 PHE A O 1
ATOM 881 N N . ILE A 1 115 ? 10.535 7.693 19.316 1.00 17.89 115 ILE A N 1
ATOM 882 C CA . ILE A 1 115 ? 10.881 6.558 20.159 1.00 16.51 115 ILE A CA 1
ATOM 883 C C . ILE A 1 115 ? 10.385 5.244 19.560 1.00 16.86 115 ILE A C 1
ATOM 884 O O . ILE A 1 115 ? 10.994 4.197 19.780 1.00 16.47 115 ILE A O 1
ATOM 889 N N . TYR A 1 116 ? 9.290 5.301 18.800 1.00 17.19 116 TYR A N 1
ATOM 890 C CA . TYR A 1 116 ? 8.764 4.108 18.124 1.00 16.42 116 TYR A CA 1
ATOM 891 C C . TYR A 1 116 ? 9.790 3.736 17.049 1.00 16.55 116 TYR A C 1
ATOM 892 O O . TYR A 1 116 ? 10.218 2.581 16.945 1.00 15.79 116 TYR A O 1
ATOM 901 N N . ALA A 1 117 ? 10.180 4.735 16.257 1.00 16.56 117 ALA A N 1
ATOM 902 C CA . ALA A 1 117 ? 11.150 4.543 15.182 1.00 15.53 117 ALA A CA 1
ATOM 903 C C . ALA A 1 117 ? 12.498 4.054 15.718 1.00 14.79 117 ALA A C 1
ATOM 904 O O . ALA A 1 117 ? 13.124 3.175 15.127 1.00 14.73 117 ALA A O 1
ATOM 906 N N . LEU A 1 118 ? 12.943 4.619 16.836 1.00 16.51 118 LEU A N 1
ATOM 907 C CA . LEU A 1 118 ? 14.210 4.206 17.432 1.00 15.67 118 LEU A CA 1
ATOM 908 C C . LEU A 1 118 ? 14.116 2.764 17.940 1.00 17.18 118 LEU A C 1
ATOM 909 O O . LEU A 1 118 ? 15.076 1.995 17.845 1.00 17.17 118 LEU A O 1
ATOM 914 N N . ASP A 1 119 ? 12.957 2.402 18.485 1.00 17.06 119 ASP A N 1
ATOM 915 C CA . ASP A 1 119 ? 12.745 1.047 18.994 1.00 18.32 119 ASP A CA 1
ATOM 916 C C . ASP A 1 119 ? 12.792 0.065 17.825 1.00 18.26 119 ASP A C 1
ATOM 917 O O . ASP A 1 119 ? 13.327 -1.040 17.942 1.00 19.82 119 ASP A O 1
ATOM 922 N N . ILE A 1 120 ? 12.232 0.477 16.693 1.00 18.82 120 ILE A N 1
ATOM 923 C CA . ILE A 1 120 ? 12.228 -0.369 15.510 1.00 19.50 120 ILE A CA 1
ATOM 924 C C . ILE A 1 120 ? 13.667 -0.571 15.043 1.00 19.02 120 ILE A C 1
ATOM 925 O O . ILE A 1 120 ? 14.087 -1.694 14.769 1.00 18.19 120 ILE A O 1
ATOM 930 N N . ALA A 1 121 ? 14.417 0.525 14.964 1.00 18.41 121 ALA A N 1
ATOM 931 C CA . ALA A 1 121 ? 15.811 0.471 14.540 1.00 17.95 121 ALA A CA 1
ATOM 932 C C . ALA A 1 121 ? 16.575 -0.517 15.422 1.00 19.36 121 ALA A C 1
ATOM 933 O O . ALA A 1 121 ? 17.350 -1.345 14.925 1.00 20.44 121 ALA A O 1
ATOM 935 N N . ASP A 1 122 ? 16.341 -0.433 16.729 1.00 19.26 122 ASP A N 1
ATOM 936 C CA . ASP A 1 122 ? 16.994 -1.318 17.692 1.00 20.51 122 ASP A CA 1
ATOM 937 C C . ASP A 1 122 ? 16.635 -2.780 17.420 1.00 20.73 122 ASP A C 1
ATOM 938 O O . ASP A 1 122 ? 17.469 -3.672 17.588 1.00 20.15 122 ASP A O 1
ATOM 943 N N . SER A 1 123 ? 15.392 -3.026 17.011 1.00 19.86 123 SER A N 1
ATOM 944 C CA . SER A 1 123 ? 14.959 -4.391 16.719 1.00 19.46 123 SER A CA 1
ATOM 945 C C . SER A 1 123 ? 15.728 -4.924 15.519 1.00 18.73 123 SER A C 1
ATOM 946 O O . SER A 1 123 ? 16.124 -6.086 15.491 1.00 19.76 123 SER A O 1
ATOM 949 N N . PHE A 1 124 ? 15.940 -4.072 14.523 1.00 18.40 124 PHE A N 1
ATOM 950 C CA . PHE A 1 124 ? 16.673 -4.489 13.339 1.00 19.70 124 PHE A CA 1
ATOM 951 C C . PHE A 1 124 ? 18.146 -4.763 13.645 1.00 21.89 124 PHE A C 1
ATOM 952 O O . PHE A 1 124 ? 18.730 -5.706 13.108 1.00 24.23 124 PHE A O 1
ATOM 960 N N . ILE A 1 125 ? 18.742 -3.957 14.515 1.00 21.40 125 ILE A N 1
ATOM 961 C CA . ILE A 1 125 ? 20.141 -4.151 14.861 1.00 21.67 125 ILE A CA 1
ATOM 962 C C . ILE A 1 125 ? 20.317 -5.375 15.752 1.00 22.19 125 ILE A C 1
ATOM 963 O O . ILE A 1 125 ? 21.221 -6.179 15.543 1.00 23.16 125 ILE A O 1
ATOM 968 N N . LYS A 1 126 ? 19.437 -5.526 16.732 1.00 22.62 126 LYS A N 1
ATOM 969 C CA . LYS A 1 126 ? 19.507 -6.656 17.645 1.00 23.00 126 LYS A CA 1
ATOM 970 C C . LYS A 1 126 ? 19.165 -7.985 16.977 1.00 24.18 126 LYS A C 1
ATOM 971 O O . LYS A 1 126 ? 19.497 -9.049 17.497 1.00 24.53 126 LYS A O 1
ATOM 977 N N . SER A 1 127 ? 18.493 -7.938 15.832 1.00 23.41 127 SER A N 1
ATOM 978 C CA . SER A 1 127 ? 18.159 -9.176 15.134 1.00 23.42 127 SER A CA 1
ATOM 979 C C . SER A 1 127 ? 19.235 -9.509 14.094 1.00 23.86 127 SER A C 1
ATOM 980 O O . SER A 1 127 ? 19.153 -10.529 13.405 1.00 24.93 127 SER A O 1
ATOM 983 N N . GLY A 1 128 ? 20.246 -8.648 14.000 1.00 24.02 128 GLY A N 1
ATOM 984 C CA . GLY A 1 128 ? 21.324 -8.849 13.045 1.00 25.10 128 GLY A CA 1
ATOM 985 C C . GLY A 1 128 ? 20.897 -8.597 11.608 1.00 26.71 128 GLY A C 1
ATOM 986 O O . GLY A 1 128 ? 21.586 -8.989 10.663 1.00 27.94 128 GLY A O 1
ATOM 987 N N . LYS A 1 129 ? 19.764 -7.925 11.435 1.00 25.34 129 LYS A N 1
ATOM 988 C CA . LYS A 1 129 ? 19.245 -7.650 10.102 1.00 24.27 129 LYS A CA 1
ATOM 989 C C . LYS A 1 129 ? 19.719 -6.325 9.524 1.00 23.46 129 LYS A C 1
ATOM 990 O O . LYS A 1 129 ? 19.623 -6.097 8.319 1.00 20.94 129 LYS A O 1
ATOM 996 N N . ALA A 1 130 ? 20.232 -5.450 10.383 1.00 22.79 130 ALA A N 1
ATOM 997 C CA . ALA A 1 130 ? 20.735 -4.158 9.930 1.00 24.00 130 ALA A CA 1
ATOM 998 C C . ALA A 1 130 ? 21.885 -3.745 10.823 1.00 24.82 130 ALA A C 1
ATOM 999 O O . ALA A 1 130 ? 21.982 -4.201 11.959 1.00 26.17 130 ALA A O 1
ATOM 1001 N N . LYS A 1 131 ? 22.765 -2.890 10.313 1.00 25.33 131 LYS A N 1
ATOM 1002 C CA . LYS A 1 131 ? 23.895 -2.438 11.111 1.00 26.29 131 LYS A CA 1
ATOM 1003 C C . LYS A 1 131 ? 23.851 -0.934 11.307 1.00 24.81 131 LYS A C 1
ATOM 1004 O O . LYS A 1 131 ? 24.049 -0.433 12.416 1.00 26.53 131 LYS A O 1
ATOM 1010 N N . ASN A 1 132 ? 23.602 -0.212 10.225 1.00 24.12 132 ASN A N 1
ATOM 1011 C CA . ASN A 1 132 ? 23.531 1.241 10.280 1.00 23.97 132 ASN A CA 1
ATOM 1012 C C . ASN A 1 132 ? 22.114 1.672 9.938 1.00 23.36 132 ASN A C 1
ATOM 1013 O O . ASN A 1 132 ? 21.607 1.359 8.859 1.00 21.05 132 ASN A O 1
ATOM 1018 N N . VAL A 1 133 ? 21.475 2.387 10.859 1.00 22.75 133 VAL A N 1
ATOM 1019 C CA . VAL A 1 133 ? 20.109 2.844 10.639 1.00 21.84 133 VAL A CA 1
ATOM 1020 C C . VAL A 1 133 ? 19.960 4.340 10.899 1.00 21.70 133 VAL A C 1
ATOM 1021 O O . VAL A 1 133 ? 20.508 4.876 11.865 1.00 19.01 133 VAL A O 1
ATOM 1025 N N . LEU A 1 134 ? 19.230 5.008 10.013 1.00 21.17 134 LEU A N 1
ATOM 1026 C CA . LEU A 1 134 ? 18.970 6.432 10.136 1.00 21.59 134 LEU A CA 1
ATOM 1027 C C . LEU A 1 134 ? 17.527 6.565 10.618 1.00 22.28 134 LEU A C 1
ATOM 1028 O O . LEU A 1 134 ? 16.612 6.042 9.983 1.00 21.60 134 LEU A O 1
ATOM 1033 N N . VAL A 1 135 ? 17.332 7.247 11.745 1.00 23.34 135 VAL A N 1
ATOM 1034 C CA . VAL A 1 135 ? 16.000 7.445 12.317 1.00 21.85 135 VAL A CA 1
ATOM 1035 C C . VAL A 1 135 ? 15.682 8.936 12.340 1.00 22.02 135 VAL A C 1
ATOM 1036 O O . VAL A 1 135 ? 16.377 9.722 12.990 1.00 20.71 135 VAL A O 1
ATOM 1040 N N . ILE A 1 136 ? 14.621 9.314 11.636 1.00 20.84 136 ILE A N 1
ATOM 1041 C CA . ILE A 1 136 ? 14.219 10.709 11.532 1.00 19.92 136 ILE A CA 1
ATOM 1042 C C . ILE A 1 136 ? 12.841 11.015 12.122 1.00 22.31 136 ILE A C 1
ATOM 1043 O O . ILE A 1 136 ? 11.893 10.244 11.965 1.00 23.16 136 ILE A O 1
ATOM 1048 N N . GLY A 1 137 ? 12.751 12.156 12.798 1.00 20.67 137 GLY A N 1
ATOM 1049 C CA . GLY A 1 137 ? 11.496 12.620 13.356 1.00 21.39 137 GLY A CA 1
ATOM 1050 C C . GLY A 1 137 ? 11.346 13.979 12.696 1.00 21.36 137 GLY A C 1
ATOM 1051 O O . GLY A 1 137 ? 12.096 14.900 13.013 1.00 21.18 137 GLY A O 1
ATOM 1052 N N . ALA A 1 138 ? 10.416 14.107 11.755 1.00 20.04 138 ALA A N 1
ATOM 1053 C CA . ALA A 1 138 ? 10.235 15.378 11.051 1.00 20.02 138 ALA A CA 1
ATOM 1054 C C . ALA A 1 138 ? 8.769 15.763 10.971 1.00 20.38 138 ALA A C 1
ATOM 1055 O O . ALA A 1 138 ? 7.915 14.926 10.684 1.00 19.58 138 ALA A O 1
ATOM 1057 N N . GLU A 1 139 ? 8.477 17.035 11.214 1.00 19.00 139 GLU A N 1
ATOM 1058 C CA . GLU A 1 139 ? 7.095 17.489 11.194 1.00 20.88 139 GLU A CA 1
ATOM 1059 C C . GLU A 1 139 ? 6.923 18.928 10.722 1.00 22.20 139 GLU A C 1
ATOM 1060 O O . GLU A 1 139 ? 7.704 19.811 11.076 1.00 21.87 139 GLU A O 1
ATOM 1066 N N . LYS A 1 140 ? 5.890 19.144 9.920 1.00 21.51 140 LYS A N 1
ATOM 1067 C CA . LYS A 1 140 ? 5.532 20.473 9.460 1.00 22.15 140 LYS A CA 1
ATOM 1068 C C . LYS A 1 140 ? 4.110 20.626 9.998 1.00 22.61 140 LYS A C 1
ATOM 1069 O O . LYS A 1 140 ? 3.146 20.792 9.241 1.00 21.10 140 LYS A O 1
ATOM 1075 N N . LEU A 1 141 ? 3.999 20.538 11.323 1.00 22.87 141 LEU A N 1
ATOM 1076 C CA . LEU A 1 141 ? 2.718 20.626 12.019 1.00 23.60 141 LEU A CA 1
ATOM 1077 C C . LEU A 1 141 ? 1.886 21.852 11.664 1.00 25.05 141 LEU A C 1
ATOM 1078 O O . LEU A 1 141 ? 0.657 21.814 11.771 1.00 23.38 141 LEU A O 1
ATOM 1083 N N . SER A 1 142 ? 2.542 22.934 11.247 1.00 25.16 142 SER A N 1
ATOM 1084 C CA . SER A 1 142 ? 1.813 24.150 10.899 1.00 26.71 142 SER A CA 1
ATOM 1085 C C . SER A 1 142 ? 0.728 23.903 9.850 1.00 28.69 142 SER A C 1
ATOM 1086 O O . SER A 1 142 ? -0.248 24.650 9.778 1.00 30.72 142 SER A O 1
ATOM 1089 N N . GLU A 1 143 ? 0.877 22.853 9.046 1.00 29.73 143 GLU A N 1
ATOM 1090 C CA . GLU A 1 143 ? -0.132 22.563 8.030 1.00 30.74 143 GLU A CA 1
ATOM 1091 C C . GLU A 1 143 ? -1.335 21.828 8.626 1.00 30.43 143 GLU A C 1
ATOM 1092 O O . GLU A 1 143 ? -2.403 21.772 8.012 1.00 29.55 143 GLU A O 1
ATOM 1098 N N . ALA A 1 144 ? -1.163 21.270 9.822 1.00 29.73 144 ALA A N 1
ATOM 1099 C CA . ALA A 1 144 ? -2.236 20.540 10.492 1.00 30.79 144 ALA A CA 1
ATOM 1100 C C . ALA A 1 144 ? -2.873 21.353 11.618 1.00 32.16 144 ALA A C 1
ATOM 1101 O O . ALA A 1 144 ? -3.828 20.902 12.256 1.00 30.23 144 ALA A O 1
ATOM 1103 N N . VAL A 1 145 ? -2.343 22.551 11.854 1.00 32.63 145 VAL A N 1
ATOM 1104 C CA . VAL A 1 145 ? -2.847 23.423 12.911 1.00 33.18 145 VAL A CA 1
ATOM 1105 C C . VAL A 1 145 ? -3.972 24.366 12.481 1.00 33.80 145 VAL A C 1
ATOM 1106 O O . VAL A 1 145 ? -3.887 25.021 11.442 1.00 31.43 145 VAL A O 1
ATOM 1110 N N . ASP A 1 146 ? -5.024 24.426 13.294 1.00 34.32 146 ASP A N 1
ATOM 1111 C CA . ASP A 1 146 ? -6.155 25.312 13.032 1.00 35.04 146 ASP A CA 1
ATOM 1112 C C . ASP A 1 146 ? -5.737 26.662 13.607 1.00 35.00 146 ASP A C 1
ATOM 1113 O O . ASP A 1 146 ? -5.833 26.883 14.818 1.00 34.12 146 ASP A O 1
ATOM 1118 N N . TRP A 1 147 ? -5.269 27.559 12.745 1.00 34.93 147 TRP A N 1
ATOM 1119 C CA . TRP A 1 147 ? -4.811 28.871 13.194 1.00 36.95 147 TRP A CA 1
ATOM 1120 C C . TRP A 1 147 ? -5.885 29.846 13.673 1.00 37.46 147 TRP A C 1
ATOM 1121 O O . TRP A 1 147 ? -5.584 31.002 13.961 1.00 38.15 147 TRP A O 1
ATOM 1132 N N . GLU A 1 148 ? -7.130 29.384 13.758 1.00 38.53 148 GLU A N 1
ATOM 1133 C CA . GLU A 1 148 ? -8.221 30.224 14.247 1.00 40.10 148 GLU A CA 1
ATOM 1134 C C . GLU A 1 148 ? -8.587 29.753 15.647 1.00 40.35 148 GLU A C 1
ATOM 1135 O O . GLU A 1 148 ? -9.375 30.389 16.348 1.00 40.84 148 GLU A O 1
ATOM 1141 N N . ASP A 1 149 ? -8.003 28.628 16.044 1.00 40.72 149 ASP A N 1
ATOM 1142 C CA . ASP A 1 149 ? -8.257 28.051 17.354 1.00 40.45 149 ASP A CA 1
ATOM 1143 C C . ASP A 1 149 ? -7.125 28.370 18.322 1.00 41.20 149 ASP A C 1
ATOM 1144 O O . ASP A 1 149 ? -6.116 27.660 18.377 1.00 40.07 149 ASP A O 1
ATOM 1149 N N . ARG A 1 150 ? -7.304 29.442 19.087 1.00 40.58 150 ARG A N 1
ATOM 1150 C CA . ARG A 1 150 ? -6.308 29.879 20.058 1.00 41.57 150 ARG A CA 1
ATOM 1151 C C . ARG A 1 150 ? -6.044 28.805 21.104 1.00 40.48 150 ARG A C 1
ATOM 1152 O O . ARG A 1 150 ? -5.123 28.923 21.908 1.00 40.91 150 ARG A O 1
ATOM 1160 N N . SER A 1 151 ? -6.863 27.762 21.094 1.00 39.94 151 SER A N 1
ATOM 1161 C CA . SER A 1 151 ? -6.729 26.673 22.051 1.00 39.67 151 SER A CA 1
ATOM 1162 C C . SER A 1 151 ? -5.614 25.686 21.710 1.00 37.97 151 SER A C 1
ATOM 1163 O O . SER A 1 151 ? -4.981 25.122 22.600 1.00 37.43 151 SER A O 1
ATOM 1166 N N . THR A 1 152 ? -5.371 25.482 20.422 1.00 36.59 152 THR A N 1
ATOM 1167 C CA . THR A 1 152 ? -4.342 24.540 20.004 1.00 34.31 152 THR A CA 1
ATOM 1168 C C . THR A 1 152 ? -3.205 25.125 19.165 1.00 33.88 152 THR A C 1
ATOM 1169 O O . THR A 1 152 ? -2.078 24.643 19.243 1.00 33.54 152 THR A O 1
ATOM 1173 N N . CYS A 1 153 ? -3.491 26.169 18.389 1.00 33.19 153 CYS A N 1
ATOM 1174 C CA . CYS A 1 153 ? -2.492 26.772 17.504 1.00 33.07 153 CYS A CA 1
ATOM 1175 C C . CYS A 1 153 ? -1.239 27.365 18.144 1.00 32.20 153 CYS A C 1
ATOM 1176 O O . CYS A 1 153 ? -0.259 27.628 17.450 1.00 33.16 153 CYS A O 1
ATOM 1179 N N . VAL A 1 154 ? -1.257 27.572 19.455 1.00 30.72 154 VAL A N 1
ATOM 1180 C CA . VAL A 1 154 ? -0.108 28.154 20.146 1.00 29.46 154 VAL A CA 1
ATOM 1181 C C . VAL A 1 154 ? 0.850 27.119 20.727 1.00 29.13 154 VAL A C 1
ATOM 1182 O O . VAL A 1 154 ? 1.873 27.477 21.313 1.00 27.44 154 VAL A O 1
ATOM 1186 N N . LEU A 1 155 ? 0.529 25.841 20.553 1.00 27.45 155 LEU A N 1
ATOM 1187 C CA . LEU A 1 155 ? 1.344 24.767 21.114 1.00 27.99 155 LEU A CA 1
ATOM 1188 C C . LEU A 1 155 ? 2.329 24.090 20.167 1.00 26.95 155 LEU A C 1
ATOM 1189 O O . LEU A 1 155 ? 3.316 23.504 20.613 1.00 26.36 155 LEU A O 1
ATOM 1194 N N . PHE A 1 156 ? 2.074 24.177 18.868 1.00 25.17 156 PHE A N 1
ATOM 1195 C CA . PHE A 1 156 ? 2.903 23.468 17.905 1.00 24.21 156 PHE A CA 1
ATOM 1196 C C . PHE A 1 156 ? 3.901 24.243 17.057 1.00 25.10 156 PHE A C 1
ATOM 1197 O O . PHE A 1 156 ? 3.721 25.431 16.771 1.00 23.63 156 PHE A O 1
ATOM 1205 N N . GLY A 1 157 ? 4.960 23.539 16.662 1.00 23.34 157 GLY A N 1
ATOM 1206 C CA . GLY A 1 157 ? 5.997 24.129 15.838 1.00 24.63 157 GLY A CA 1
ATOM 1207 C C . GLY A 1 157 ? 6.499 23.120 14.822 1.00 24.32 157 GLY A C 1
ATOM 1208 O O . GLY A 1 157 ? 6.100 21.956 14.857 1.00 24.13 157 GLY A O 1
ATOM 1209 N N . ASP A 1 158 ? 7.371 23.556 13.919 1.00 24.32 158 ASP A N 1
ATOM 1210 C CA . ASP A 1 158 ? 7.912 22.674 12.889 1.00 25.46 158 ASP A CA 1
ATOM 1211 C C . ASP A 1 158 ? 9.406 22.428 13.079 1.00 25.55 158 ASP A C 1
ATOM 1212 O O . ASP A 1 158 ? 10.073 23.127 13.847 1.00 24.40 158 ASP A O 1
ATOM 1217 N N . GLY A 1 159 ? 9.927 21.434 12.364 1.00 23.63 159 GLY A N 1
ATOM 1218 C CA . GLY A 1 159 ? 11.337 21.121 12.463 1.00 23.17 159 GLY A CA 1
ATOM 1219 C C . GLY A 1 159 ? 11.610 19.645 12.257 1.00 22.75 159 GLY A C 1
ATOM 1220 O O . GLY A 1 159 ? 10.681 18.841 12.140 1.00 21.58 159 GLY A O 1
ATOM 1221 N N . ALA A 1 160 ? 12.887 19.284 12.214 1.00 19.81 160 ALA A N 1
ATOM 1222 C CA . ALA A 1 160 ? 13.259 17.893 12.026 1.00 19.01 160 ALA A CA 1
ATOM 1223 C C . ALA A 1 160 ? 14.494 17.547 12.836 1.00 18.56 160 ALA A C 1
ATOM 1224 O O . ALA A 1 160 ? 15.382 18.378 13.039 1.00 17.20 160 ALA A O 1
ATOM 1226 N N . GLY A 1 161 ? 14.525 16.311 13.311 1.00 17.25 161 GLY A N 1
ATOM 1227 C CA . GLY A 1 161 ? 15.647 15.825 14.088 1.00 18.34 161 GLY A CA 1
ATOM 1228 C C . GLY A 1 161 ? 15.997 14.440 13.584 1.00 19.60 161 GLY A C 1
ATOM 1229 O O . GLY A 1 161 ? 15.118 13.704 13.129 1.00 19.95 161 GLY A O 1
ATOM 1230 N N . ALA A 1 162 ? 17.267 14.070 13.655 1.00 19.69 162 ALA A N 1
ATOM 1231 C CA . ALA A 1 162 ? 17.666 12.763 13.169 1.00 20.06 162 ALA A CA 1
ATOM 1232 C C . ALA A 1 162 ? 18.843 12.204 13.936 1.00 20.39 162 ALA A C 1
ATOM 1233 O O . ALA A 1 162 ? 19.659 12.948 14.477 1.00 21.55 162 ALA A O 1
ATOM 1235 N N . VAL A 1 163 ? 18.914 10.880 13.985 1.00 21.56 163 VAL A N 1
ATOM 1236 C CA . VAL A 1 163 ? 20.003 10.203 14.657 1.00 21.89 163 VAL A CA 1
ATOM 1237 C C . VAL A 1 163 ? 20.431 9.012 13.811 1.00 22.76 163 VAL A C 1
ATOM 1238 O O . VAL A 1 163 ? 19.618 8.402 13.108 1.00 21.69 163 VAL A O 1
ATOM 1242 N N . VAL A 1 164 ? 21.717 8.699 13.866 1.00 22.07 164 VAL A N 1
ATOM 1243 C CA . VAL A 1 164 ? 22.242 7.555 13.149 1.00 23.37 164 VAL A CA 1
ATOM 1244 C C . VAL A 1 164 ? 22.705 6.590 14.224 1.00 23.58 164 VAL A C 1
ATOM 1245 O O . VAL A 1 164 ? 23.491 6.963 15.095 1.00 23.66 164 VAL A O 1
ATOM 1249 N N . VAL A 1 165 ? 22.180 5.369 14.195 1.00 24.22 165 VAL A N 1
ATOM 1250 C CA . VAL A 1 165 ? 22.582 4.354 15.156 1.00 25.01 165 VAL A CA 1
ATOM 1251 C C . VAL A 1 165 ? 23.262 3.222 14.406 1.00 25.66 165 VAL A C 1
ATOM 1252 O O . VAL A 1 165 ? 22.974 2.980 13.232 1.00 24.30 165 VAL A O 1
ATOM 1256 N N . THR A 1 166 ? 24.177 2.539 15.086 1.00 27.11 166 THR A N 1
ATOM 1257 C CA . THR A 1 166 ? 24.917 1.441 14.485 1.00 28.19 166 THR A CA 1
ATOM 1258 C C . THR A 1 166 ? 25.154 0.364 15.535 1.00 29.73 166 THR A C 1
ATOM 1259 O O . THR A 1 166 ? 24.886 0.577 16.714 1.00 28.90 166 THR A O 1
ATOM 1263 N N . ARG A 1 167 ? 25.628 -0.800 15.106 1.00 31.48 167 ARG A N 1
ATOM 1264 C CA . ARG A 1 167 ? 25.918 -1.870 16.049 1.00 34.98 167 ARG A CA 1
ATOM 1265 C C . ARG A 1 167 ? 27.378 -1.711 16.447 1.00 35.32 167 ARG A C 1
ATOM 1266 O O . ARG A 1 167 ? 28.275 -1.871 15.620 1.00 35.43 167 ARG A O 1
ATOM 1274 N N . SER A 1 168 ? 27.607 -1.376 17.710 1.00 36.75 168 SER A N 1
ATOM 1275 C CA . SER A 1 168 ? 28.962 -1.185 18.215 1.00 38.57 168 SER A CA 1
ATOM 1276 C C . SER A 1 168 ? 29.375 -2.385 19.042 1.00 39.86 168 SER A C 1
ATOM 1277 O O . SER A 1 168 ? 28.535 -3.190 19.443 1.00 38.75 168 SER A O 1
ATOM 1280 N N . GLU A 1 169 ? 30.672 -2.499 19.302 1.00 42.37 169 GLU A N 1
ATOM 1281 C CA . GLU A 1 169 ? 31.177 -3.600 20.102 1.00 44.46 169 GLU A CA 1
ATOM 1282 C C . GLU A 1 169 ? 31.533 -3.117 21.505 1.00 44.79 169 GLU A C 1
ATOM 1283 O O . GLU A 1 169 ? 32.081 -3.875 22.304 1.00 46.62 169 GLU A O 1
ATOM 1289 N N . ASP A 1 170 ? 31.215 -1.859 21.807 1.00 43.65 170 ASP A N 1
ATOM 1290 C CA . ASP A 1 170 ? 31.497 -1.300 23.128 1.00 42.78 170 ASP A CA 1
ATOM 1291 C C . ASP A 1 170 ? 30.285 -1.382 24.057 1.00 42.84 170 ASP A C 1
ATOM 1292 O O . ASP A 1 170 ? 29.371 -2.176 23.825 1.00 42.43 170 ASP A O 1
ATOM 1297 N N . LYS A 1 171 ? 30.273 -0.552 25.099 1.00 41.19 171 LYS A N 1
ATOM 1298 C CA . LYS A 1 171 ? 29.186 -0.567 26.077 1.00 40.31 171 LYS A CA 1
ATOM 1299 C C . LYS A 1 171 ? 27.951 0.281 25.769 1.00 37.79 171 LYS A C 1
ATOM 1300 O O . LYS A 1 171 ? 26.932 0.159 26.452 1.00 36.82 171 LYS A O 1
ATOM 1306 N N . SER A 1 172 ? 28.031 1.141 24.760 1.00 34.81 172 SER A N 1
ATOM 1307 C CA . SER A 1 172 ? 26.880 1.961 24.391 1.00 32.23 172 SER A CA 1
ATOM 1308 C C . SER A 1 172 ? 25.757 1.024 23.947 1.00 31.56 172 SER A C 1
ATOM 1309 O O . SER A 1 172 ? 25.982 0.114 23.148 1.00 30.62 172 SER A O 1
ATOM 1312 N N . ASP A 1 173 ? 24.550 1.235 24.460 1.00 29.91 173 ASP A N 1
ATOM 1313 C CA . ASP A 1 173 ? 23.442 0.368 24.085 1.00 29.84 173 ASP A CA 1
ATOM 1314 C C . ASP A 1 173 ? 22.113 0.828 24.669 1.00 30.22 173 ASP A C 1
ATOM 1315 O O . ASP A 1 173 ? 22.069 1.590 25.637 1.00 27.98 173 ASP A O 1
ATOM 1320 N N . ILE A 1 174 ? 21.025 0.385 24.052 1.00 30.57 174 ILE A N 1
ATOM 1321 C CA . ILE A 1 174 ? 19.701 0.703 24.556 1.00 28.82 174 ILE A CA 1
ATOM 1322 C C . ILE A 1 174 ? 19.459 -0.412 25.572 1.00 28.79 174 ILE A C 1
ATOM 1323 O O . ILE A 1 174 ? 19.493 -1.596 25.231 1.00 27.54 174 ILE A O 1
ATOM 1328 N N . LEU A 1 175 ? 19.253 -0.028 26.827 1.00 27.89 175 LEU A N 1
ATOM 1329 C CA . LEU A 1 175 ? 19.057 -0.988 27.904 1.00 27.30 175 LEU A CA 1
ATOM 1330 C C . LEU A 1 175 ? 17.643 -1.537 27.998 1.00 26.13 175 LEU A C 1
ATOM 1331 O O . LEU A 1 175 ? 17.449 -2.708 28.308 1.00 27.53 175 LEU A O 1
ATOM 1336 N N . ALA A 1 176 ? 16.651 -0.698 27.737 1.00 25.72 176 ALA A N 1
ATOM 1337 C CA . ALA A 1 176 ? 15.274 -1.160 27.803 1.00 22.64 176 ALA A CA 1
ATOM 1338 C C . ALA A 1 176 ? 14.340 -0.225 27.057 1.00 22.18 176 ALA A C 1
ATOM 1339 O O . ALA A 1 176 ? 14.605 0.970 26.938 1.00 21.57 176 ALA A O 1
ATOM 1341 N N . THR A 1 177 ? 13.258 -0.786 26.531 1.00 20.82 177 THR A N 1
ATOM 1342 C CA . THR A 1 177 ? 12.262 -0.002 25.818 1.00 20.83 177 THR A CA 1
ATOM 1343 C C . THR A 1 177 ? 10.905 -0.610 26.104 1.00 21.05 177 THR A C 1
ATOM 1344 O O . THR A 1 177 ? 10.791 -1.798 26.388 1.00 17.85 177 THR A O 1
ATOM 1348 N N . ARG A 1 178 ? 9.881 0.225 26.041 1.00 21.82 178 ARG A N 1
ATOM 1349 C CA . ARG A 1 178 ? 8.526 -0.220 26.269 1.00 23.29 178 ARG A CA 1
ATOM 1350 C C . ARG A 1 178 ? 7.598 0.766 25.575 1.00 22.24 178 ARG A C 1
ATOM 1351 O O . ARG A 1 178 ? 7.602 1.954 25.885 1.00 21.91 178 ARG A O 1
ATOM 1359 N N . MET A 1 179 ? 6.817 0.269 24.626 1.00 21.91 179 MET A N 1
ATOM 1360 C CA . MET A 1 179 ? 5.880 1.110 23.888 1.00 20.98 179 MET A CA 1
ATOM 1361 C C . MET A 1 179 ? 4.465 0.593 24.123 1.00 20.32 179 MET A C 1
ATOM 1362 O O . MET A 1 179 ? 4.252 -0.607 24.239 1.00 18.66 179 MET A O 1
ATOM 1367 N N . TYR A 1 180 ? 3.505 1.508 24.188 1.00 21.11 180 TYR A N 1
ATOM 1368 C CA . TYR A 1 180 ? 2.104 1.153 24.397 1.00 19.71 180 TYR A CA 1
ATOM 1369 C C . TYR A 1 180 ? 1.238 2.041 23.517 1.00 19.04 180 TYR A C 1
ATOM 1370 O O . TYR A 1 180 ? 1.707 3.049 22.983 1.00 18.55 180 TYR A O 1
ATOM 1379 N N . ALA A 1 181 ? -0.027 1.656 23.381 1.00 18.05 181 ALA A N 1
ATOM 1380 C CA . ALA A 1 181 ? -0.997 2.410 22.595 1.00 17.75 181 ALA A CA 1
ATOM 1381 C C . ALA A 1 181 ? -2.389 2.086 23.122 1.00 16.98 181 ALA A C 1
ATOM 1382 O O . ALA A 1 181 ? -2.615 1.029 23.708 1.00 17.01 181 ALA A O 1
ATOM 1384 N N . GLU A 1 182 ? -3.322 3.004 22.929 1.00 17.83 182 GLU A N 1
ATOM 1385 C CA . GLU A 1 182 ? -4.682 2.785 23.387 1.00 18.46 182 GLU A CA 1
ATOM 1386 C C . GLU A 1 182 ? -5.620 3.566 22.477 1.00 18.36 182 GLU A C 1
ATOM 1387 O O . GLU A 1 182 ? -5.889 4.755 22.696 1.00 16.66 182 GLU A O 1
ATOM 1393 N N . GLY A 1 183 ? -6.099 2.884 21.442 1.00 17.88 183 GLY A N 1
ATOM 1394 C CA . GLY A 1 183 ? -6.987 3.511 20.482 1.00 19.29 183 GLY A CA 1
ATOM 1395 C C . GLY A 1 183 ? -8.338 3.927 21.036 1.00 19.46 183 GLY A C 1
ATOM 1396 O O . GLY A 1 183 ? -9.028 4.734 20.412 1.00 18.69 183 GLY A O 1
ATOM 1397 N N . SER A 1 184 ? -8.732 3.386 22.187 1.00 19.08 184 SER A N 1
ATOM 1398 C CA . SER A 1 184 ? -10.023 3.763 22.763 1.00 21.51 184 SER A CA 1
ATOM 1399 C C . SER A 1 184 ? -9.957 5.189 23.300 1.00 23.89 184 SER A C 1
ATOM 1400 O O . SER A 1 184 ? -10.984 5.776 23.639 1.00 22.81 184 SER A O 1
ATOM 1403 N N . LEU A 1 185 ? -8.748 5.744 23.372 1.00 24.44 185 LEU A N 1
ATOM 1404 C CA . LEU A 1 185 ? -8.573 7.111 23.857 1.00 26.69 185 LEU A CA 1
ATOM 1405 C C . LEU A 1 185 ? -8.257 8.070 22.716 1.00 27.61 185 LEU A C 1
ATOM 1406 O O . LEU A 1 185 ? -7.680 9.139 22.923 1.00 26.00 185 LEU A O 1
ATOM 1411 N N . GLU A 1 186 ? -8.648 7.676 21.509 1.00 28.42 186 GLU A N 1
ATOM 1412 C CA . GLU A 1 186 ? -8.444 8.504 20.329 1.00 31.69 186 GLU A CA 1
ATOM 1413 C C . GLU A 1 186 ? -8.961 9.932 20.549 1.00 32.39 186 GLU A C 1
ATOM 1414 O O . GLU A 1 186 ? -8.272 10.906 20.244 1.00 31.69 186 GLU A O 1
ATOM 1420 N N . GLU A 1 187 ? -10.178 10.037 21.077 1.00 34.27 187 GLU A N 1
ATOM 1421 C CA . GLU A 1 187 ? -10.838 11.322 21.323 1.00 36.60 187 GLU A CA 1
ATOM 1422 C C . GLU A 1 187 ? -10.025 12.375 22.076 1.00 35.52 187 GLU A C 1
ATOM 1423 O O . GLU A 1 187 ? -10.223 13.570 21.868 1.00 36.50 187 GLU A O 1
ATOM 1429 N N . LEU A 1 188 ? -9.126 11.947 22.955 1.00 34.20 188 LEU A N 1
ATOM 1430 C CA . LEU A 1 188 ? -8.325 12.899 23.717 1.00 33.74 188 LEU A CA 1
ATOM 1431 C C . LEU A 1 188 ? -7.409 13.724 22.826 1.00 33.61 188 LEU A C 1
ATOM 1432 O O . LEU A 1 188 ? -7.074 14.865 23.151 1.00 32.29 188 LEU A O 1
ATOM 1437 N N . LEU A 1 189 ? -7.008 13.141 21.702 1.00 32.28 189 LEU A N 1
ATOM 1438 C CA . LEU A 1 189 ? -6.106 13.806 20.764 1.00 31.68 189 LEU A CA 1
ATOM 1439 C C . LEU A 1 189 ? -6.223 13.122 19.403 1.00 30.96 189 LEU A C 1
ATOM 1440 O O . LEU A 1 189 ? -5.861 11.955 19.254 1.00 29.45 189 LEU A O 1
ATOM 1445 N N . HIS A 1 190 ? -6.727 13.853 18.414 1.00 30.46 190 HIS A N 1
ATOM 1446 C CA . HIS A 1 190 ? -6.920 13.289 17.084 1.00 32.53 190 HIS A CA 1
ATOM 1447 C C . HIS A 1 190 ? -7.091 14.372 16.031 1.00 33.82 190 HIS A C 1
ATOM 1448 O O . HIS A 1 190 ? -7.239 15.556 16.351 1.00 32.35 190 HIS A O 1
ATOM 1455 N N . ALA A 1 191 ? -7.088 13.944 14.772 1.00 33.87 191 ALA A N 1
ATOM 1456 C CA . ALA A 1 191 ? -7.279 14.847 13.644 1.00 35.97 191 ALA A CA 1
ATOM 1457 C C . ALA A 1 191 ? -8.745 14.732 13.233 1.00 37.36 191 ALA A C 1
ATOM 1458 O O . ALA A 1 191 ? -9.359 13.680 13.420 1.00 35.94 191 ALA A O 1
ATOM 1460 N N . ASP A 1 192 ? -9.313 15.808 12.695 1.00 38.81 192 ASP A N 1
ATOM 1461 C CA . ASP A 1 192 ? -10.705 15.767 12.263 1.00 40.88 192 ASP A CA 1
ATOM 1462 C C . ASP A 1 192 ? -10.802 15.410 10.782 1.00 42.74 192 ASP A C 1
ATOM 1463 O O . ASP A 1 192 ? -9.811 15.008 10.169 1.00 42.80 192 ASP A O 1
ATOM 1468 N N . ASN A 1 193 ? -11.994 15.564 10.214 1.00 45.42 193 ASN A N 1
ATOM 1469 C CA . ASN A 1 193 ? -12.238 15.247 8.807 1.00 47.94 193 ASN A CA 1
ATOM 1470 C C . ASN A 1 193 ? -11.281 15.947 7.858 1.00 46.97 193 ASN A C 1
ATOM 1471 O O . ASN A 1 193 ? -11.006 15.445 6.768 1.00 46.61 193 ASN A O 1
ATOM 1476 N N . CYS A 1 194 ? -10.783 17.108 8.270 1.00 45.77 194 CYS A N 1
ATOM 1477 C CA . CYS A 1 194 ? -9.879 17.882 7.433 1.00 45.15 194 CYS A CA 1
ATOM 1478 C C . CYS A 1 194 ? -8.417 17.816 7.868 1.00 43.88 194 CYS A C 1
ATOM 1479 O O . CYS A 1 194 ? -7.575 18.554 7.353 1.00 44.12 194 CYS A O 1
ATOM 1482 N N . GLY A 1 195 ? -8.120 16.929 8.813 1.00 41.84 195 GLY A N 1
ATOM 1483 C CA . GLY A 1 195 ? -6.750 16.768 9.272 1.00 39.24 195 GLY A CA 1
ATOM 1484 C C . GLY A 1 195 ? -6.262 17.736 10.335 1.00 37.73 195 GLY A C 1
ATOM 1485 O O . GLY A 1 195 ? -5.076 17.748 10.663 1.00 36.40 195 GLY A O 1
ATOM 1486 N N . TYR A 1 196 ? -7.162 18.544 10.883 1.00 35.79 196 TYR A N 1
ATOM 1487 C CA . TYR A 1 196 ? -6.770 19.501 11.910 1.00 34.09 196 TYR A CA 1
ATOM 1488 C C . TYR A 1 196 ? -6.650 18.873 13.291 1.00 32.08 196 TYR A C 1
ATOM 1489 O O . TYR A 1 196 ? -7.463 18.042 13.689 1.00 29.57 196 TYR A O 1
ATOM 1498 N N . ILE A 1 197 ? -5.621 19.288 14.017 1.00 30.79 197 ILE A N 1
ATOM 1499 C CA . ILE A 1 197 ? -5.370 18.793 15.360 1.00 29.61 197 ILE A CA 1
ATOM 1500 C C . ILE A 1 197 ? -6.473 19.242 16.320 1.00 30.93 197 ILE A C 1
ATOM 1501 O O . ILE A 1 197 ? -6.805 20.428 16.392 1.00 29.57 197 ILE A O 1
ATOM 1506 N N . ARG A 1 198 ? -7.047 18.281 17.038 1.00 30.27 198 ARG A N 1
ATOM 1507 C CA . ARG A 1 198 ? -8.096 18.550 18.016 1.00 30.36 198 ARG A CA 1
ATOM 1508 C C . ARG A 1 198 ? -7.708 17.797 19.273 1.00 31.44 198 ARG A C 1
ATOM 1509 O O . ARG A 1 198 ? -7.140 16.705 19.197 1.00 29.77 198 ARG A O 1
ATOM 1517 N N . MET A 1 199 ? -8.012 18.369 20.430 1.00 32.04 199 MET A N 1
ATOM 1518 C CA . MET A 1 199 ? -7.651 17.717 21.673 1.00 34.63 199 MET A CA 1
ATOM 1519 C C . MET A 1 199 ? -8.519 18.116 22.849 1.00 35.70 199 MET A C 1
ATOM 1520 O O . MET A 1 199 ? -9.294 19.069 22.780 1.00 34.42 199 MET A O 1
ATOM 1525 N N . LYS A 1 200 ? -8.362 17.359 23.928 1.00 36.47 200 LYS A N 1
ATOM 1526 C CA . LYS A 1 200 ? -9.057 17.582 25.184 1.00 36.60 200 LYS A CA 1
ATOM 1527 C C . LYS A 1 200 ? -7.932 17.832 26.178 1.00 35.84 200 LYS A C 1
ATOM 1528 O O . LYS A 1 200 ? -7.539 16.947 26.934 1.00 34.63 200 LYS A O 1
ATOM 1534 N N . GLY A 1 201 ? -7.411 19.054 26.136 1.00 36.39 201 GLY A N 1
ATOM 1535 C CA . GLY A 1 201 ? -6.302 19.466 26.981 1.00 37.86 201 GLY A CA 1
ATOM 1536 C C . GLY A 1 201 ? -6.199 18.978 28.414 1.00 38.52 201 GLY A C 1
ATOM 1537 O O . GLY A 1 201 ? -5.168 18.433 28.808 1.00 37.25 201 GLY A O 1
ATOM 1538 N N . ARG A 1 202 ? -7.251 19.182 29.199 1.00 39.70 202 ARG A N 1
ATOM 1539 C CA . ARG A 1 202 ? -7.238 18.780 30.600 1.00 40.96 202 ARG A CA 1
ATOM 1540 C C . ARG A 1 202 ? -7.079 17.279 30.802 1.00 39.83 202 ARG A C 1
ATOM 1541 O O . ARG A 1 202 ? -6.189 16.835 31.531 1.00 38.36 202 ARG A O 1
ATOM 1549 N N . GLU A 1 203 ? -7.943 16.496 30.168 1.00 39.14 203 GLU A N 1
ATOM 1550 C CA . GLU A 1 203 ? -7.874 15.051 30.307 1.00 39.82 203 GLU A CA 1
ATOM 1551 C C . GLU A 1 203 ? -6.517 14.542 29.835 1.00 39.32 203 GLU A C 1
ATOM 1552 O O . GLU A 1 203 ? -5.886 13.709 30.489 1.00 38.81 203 GLU A O 1
ATOM 1558 N N . LEU A 1 204 ? -6.068 15.065 28.702 1.00 37.75 204 LEU A N 1
ATOM 1559 C CA . LEU A 1 204 ? -4.797 14.664 28.120 1.00 37.10 204 LEU A CA 1
ATOM 1560 C C . LEU A 1 204 ? -3.634 14.868 29.092 1.00 37.47 204 LEU A C 1
ATOM 1561 O O . LEU A 1 204 ? -2.789 13.985 29.250 1.00 36.83 204 LEU A O 1
ATOM 1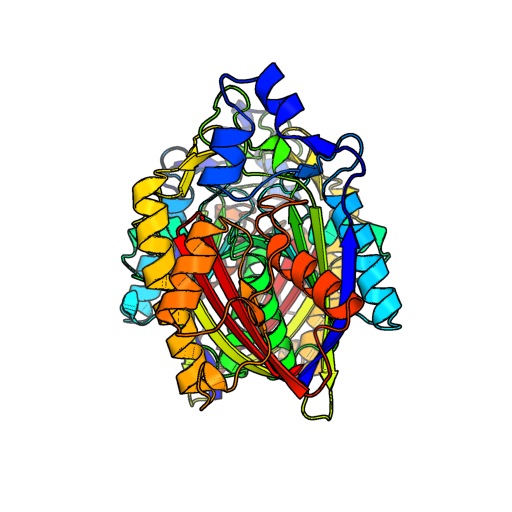566 N N . PHE A 1 205 ? -3.600 16.027 29.748 1.00 37.56 205 PHE A N 1
ATOM 1567 C CA . PHE A 1 205 ? -2.537 16.350 30.702 1.00 37.77 205 PHE A CA 1
ATOM 1568 C C . PHE A 1 205 ? -2.415 15.267 31.776 1.00 38.62 205 PHE A C 1
ATOM 1569 O O . PHE A 1 205 ? -1.318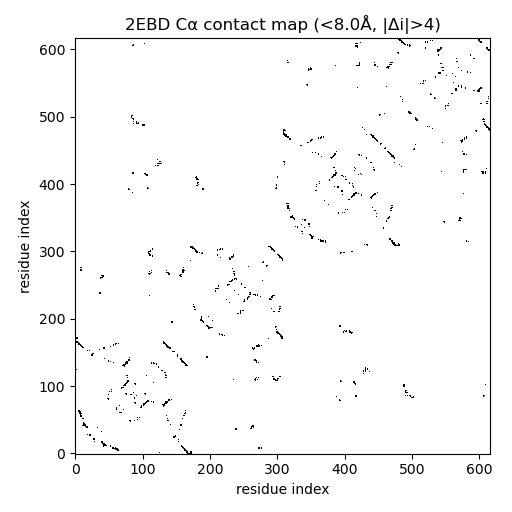 14.776 32.052 1.00 37.23 205 PHE A O 1
ATOM 1577 N N . LYS A 1 206 ? -3.544 14.897 32.376 1.00 39.45 206 LYS A N 1
ATOM 1578 C CA . LYS A 1 206 ? -3.557 13.872 33.418 1.00 41.10 206 LYS A CA 1
ATOM 1579 C C . LYS A 1 206 ? -2.945 12.574 32.899 1.00 41.14 206 LYS A C 1
ATOM 1580 O O . LYS A 1 206 ? -1.964 12.064 33.447 1.00 41.62 206 LYS A O 1
ATOM 1586 N N . VAL A 1 207 ? -3.549 12.045 31.842 1.00 39.91 207 VAL A N 1
ATOM 1587 C CA . VAL A 1 207 ? -3.096 10.809 31.215 1.00 38.71 207 VAL A CA 1
ATOM 1588 C C . VAL A 1 207 ? -1.618 10.884 30.830 1.00 36.71 207 VAL A C 1
ATOM 1589 O O . VAL A 1 207 ? -0.876 9.920 30.998 1.00 37.71 207 VAL A O 1
ATOM 1593 N N . ALA A 1 208 ? -1.194 12.036 30.323 1.00 34.53 208 ALA A N 1
ATOM 1594 C CA . ALA A 1 208 ? 0.193 12.220 29.918 1.00 33.78 208 ALA A CA 1
ATOM 1595 C C . ALA A 1 208 ? 1.168 11.925 31.054 1.00 32.62 208 ALA A C 1
ATOM 1596 O O . ALA A 1 208 ? 2.042 11.072 30.921 1.00 33.10 208 ALA A O 1
ATOM 1598 N N . VAL A 1 209 ? 1.013 12.628 32.169 1.00 32.85 209 VAL A N 1
ATOM 1599 C CA . VAL A 1 209 ? 1.896 12.443 33.317 1.00 32.74 209 VAL A CA 1
ATOM 1600 C C . VAL A 1 209 ? 1.880 11.012 33.847 1.00 32.94 209 VAL A C 1
ATOM 1601 O O . VAL A 1 209 ? 2.926 10.393 34.041 1.00 32.38 209 VAL A O 1
ATOM 1605 N N . ARG A 1 210 ? 0.681 10.497 34.080 1.00 33.36 210 ARG A N 1
ATOM 1606 C CA . ARG A 1 210 ? 0.510 9.149 34.595 1.00 34.38 210 ARG A CA 1
ATOM 1607 C C . ARG A 1 210 ? 1.125 8.084 33.682 1.00 33.97 210 ARG A C 1
ATOM 1608 O O . ARG A 1 210 ? 1.872 7.224 34.140 1.00 34.56 210 ARG A O 1
ATOM 1616 N N . SER A 1 211 ? 0.822 8.149 32.390 1.00 32.84 211 SER A N 1
ATOM 1617 C CA . SER A 1 211 ? 1.336 7.164 31.439 1.00 31.54 211 SER A CA 1
ATOM 1618 C C . SER A 1 211 ? 2.849 7.186 31.244 1.00 30.81 211 SER A C 1
ATOM 1619 O O . SER A 1 211 ? 3.496 6.138 31.268 1.00 26.99 211 SER A O 1
ATOM 1622 N N . MET A 1 212 ? 3.415 8.371 31.041 1.00 29.99 212 MET A N 1
ATOM 1623 C CA . MET A 1 212 ? 4.853 8.479 30.856 1.00 29.91 212 MET A CA 1
ATOM 1624 C C . MET A 1 212 ? 5.579 8.011 32.112 1.00 30.24 212 MET A C 1
ATOM 1625 O O . MET A 1 212 ? 6.621 7.352 32.030 1.00 26.78 212 MET A O 1
ATOM 1630 N N . GLU A 1 213 ? 5.025 8.342 33.276 1.00 30.98 213 GLU A N 1
ATOM 1631 C CA . GLU A 1 213 ? 5.628 7.926 34.540 1.00 32.98 213 GLU A CA 1
ATOM 1632 C C . GLU A 1 213 ? 5.700 6.404 34.605 1.00 30.86 213 GLU A C 1
ATOM 1633 O O . GLU A 1 213 ? 6.755 5.827 34.872 1.00 29.77 213 GLU A O 1
ATOM 1639 N N . GLU A 1 214 ? 4.558 5.770 34.367 1.00 30.00 214 GLU A N 1
ATOM 1640 C CA . GLU A 1 214 ? 4.436 4.317 34.389 1.00 30.36 214 GLU A CA 1
ATOM 1641 C C . GLU A 1 214 ? 5.453 3.611 33.498 1.00 28.63 214 GLU A C 1
ATOM 1642 O O . GLU A 1 214 ? 6.192 2.736 33.954 1.00 28.22 214 GLU A O 1
ATOM 1648 N N . VAL A 1 215 ? 5.487 3.991 32.226 1.00 26.29 215 VAL A N 1
ATOM 1649 C CA . VAL A 1 215 ? 6.398 3.368 31.285 1.00 27.55 215 VAL A CA 1
ATOM 1650 C C . VAL A 1 215 ? 7.856 3.714 31.592 1.00 26.36 215 VAL A C 1
ATOM 1651 O O . VAL A 1 215 ? 8.751 2.912 31.339 1.00 25.45 215 VAL A O 1
ATOM 1655 N N . CYS A 1 216 ? 8.101 4.901 32.138 1.00 26.63 216 CYS A N 1
ATOM 1656 C CA . CYS A 1 216 ? 9.469 5.273 32.492 1.00 26.93 216 CYS A CA 1
ATOM 1657 C C . CYS A 1 216 ? 9.943 4.351 33.610 1.00 28.62 216 CYS A C 1
ATOM 1658 O O . CYS A 1 216 ? 11.066 3.850 33.576 1.00 28.38 216 CYS A O 1
ATOM 1661 N N . ARG A 1 217 ? 9.077 4.127 34.598 1.00 29.75 217 ARG A N 1
ATOM 1662 C CA . ARG A 1 217 ? 9.408 3.255 35.717 1.00 31.51 217 ARG A CA 1
ATOM 1663 C C . ARG A 1 217 ? 9.616 1.827 35.239 1.00 31.16 217 ARG A C 1
ATOM 1664 O O . ARG A 1 217 ? 10.452 1.101 35.774 1.00 31.69 217 ARG A O 1
ATOM 1672 N N . GLU A 1 218 ? 8.854 1.429 34.227 1.00 30.99 218 GLU A N 1
ATOM 1673 C CA . GLU A 1 218 ? 8.974 0.086 33.680 1.00 30.44 218 GLU A CA 1
ATOM 1674 C C . GLU A 1 218 ? 10.341 -0.167 33.056 1.00 29.93 218 GLU A C 1
ATOM 1675 O O . GLU A 1 218 ? 10.969 -1.189 33.335 1.00 28.68 218 GLU A O 1
ATOM 1681 N N . VAL A 1 219 ? 10.802 0.752 32.209 1.00 29.23 219 VAL A N 1
ATOM 1682 C CA . VAL A 1 219 ? 12.101 0.575 31.566 1.00 30.79 219 VAL A CA 1
ATOM 1683 C C . VAL A 1 219 ? 13.225 0.594 32.597 1.00 31.95 219 VAL A C 1
ATOM 1684 O O . VAL A 1 219 ? 14.191 -0.162 32.481 1.00 31.51 219 VAL A O 1
ATOM 1688 N N . LEU A 1 220 ? 13.089 1.451 33.606 1.00 33.29 220 LEU A N 1
ATOM 1689 C CA . LEU A 1 220 ? 14.088 1.547 34.662 1.00 36.09 220 LEU A CA 1
ATOM 1690 C C . LEU A 1 220 ? 14.196 0.213 35.395 1.00 38.70 220 LEU A C 1
ATOM 1691 O O . LEU A 1 220 ? 15.291 -0.310 35.586 1.00 39.51 220 LEU A O 1
ATOM 1696 N N . GLU A 1 221 ? 13.059 -0.341 35.802 1.00 41.39 221 GLU A N 1
ATOM 1697 C CA . GLU A 1 221 ? 13.066 -1.619 36.506 1.00 44.51 221 GLU A CA 1
ATOM 1698 C C . GLU A 1 221 ? 13.663 -2.712 35.626 1.00 44.16 221 GLU A C 1
ATOM 1699 O O . GLU A 1 221 ? 14.551 -3.449 36.055 1.00 44.57 221 GLU A O 1
ATOM 1705 N N . LYS A 1 222 ? 13.172 -2.811 34.394 1.00 43.58 222 LYS A N 1
ATOM 1706 C CA . LYS A 1 222 ? 13.658 -3.808 33.447 1.00 43.12 222 LYS A CA 1
ATOM 1707 C C . LYS A 1 222 ? 15.168 -3.720 33.266 1.00 42.30 222 LYS A C 1
ATOM 1708 O O . LYS A 1 222 ? 15.840 -4.737 33.120 1.00 42.75 222 LYS A O 1
ATOM 1714 N N . ALA A 1 223 ? 15.697 -2.501 33.277 1.00 40.68 223 ALA A N 1
ATOM 1715 C CA . ALA A 1 223 ? 17.130 -2.290 33.112 1.00 40.61 223 ALA A CA 1
ATOM 1716 C C . ALA A 1 223 ? 17.863 -2.383 34.446 1.00 41.01 223 ALA A C 1
ATOM 1717 O O . ALA A 1 223 ? 19.092 -2.322 34.489 1.00 40.20 223 ALA A O 1
ATOM 1719 N N . GLY A 1 224 ? 17.108 -2.531 35.531 1.00 40.88 224 GLY A N 1
ATOM 1720 C CA . GLY A 1 224 ? 17.722 -2.614 36.843 1.00 41.88 224 GLY A CA 1
ATOM 1721 C C . GLY A 1 224 ? 18.437 -1.317 37.168 1.00 42.45 224 GLY A C 1
ATOM 1722 O O . GLY A 1 224 ? 19.490 -1.316 37.804 1.00 42.86 224 GLY A O 1
ATOM 1723 N N . VAL A 1 225 ? 17.864 -0.208 36.709 1.00 42.93 225 VAL A N 1
ATOM 1724 C CA . VAL A 1 225 ? 18.424 1.118 36.941 1.00 42.69 225 VAL A CA 1
ATOM 1725 C C . VAL A 1 225 ? 17.489 1.926 37.831 1.00 43.41 225 VAL A C 1
ATOM 1726 O O . VAL A 1 225 ? 16.271 1.909 37.644 1.00 43.92 225 VAL A O 1
ATOM 1730 N N . LYS A 1 226 ? 18.061 2.629 38.801 1.00 43.26 226 LYS A N 1
ATOM 1731 C CA . LYS A 1 226 ? 17.272 3.452 39.707 1.00 44.06 226 LYS A CA 1
ATOM 1732 C C . LYS A 1 226 ? 17.191 4.882 39.171 1.00 43.13 226 LYS A C 1
ATOM 1733 O O . LYS A 1 226 ? 18.108 5.352 38.499 1.00 42.58 226 LYS A O 1
ATOM 1739 N N . PRO A 1 227 ? 16.086 5.591 39.458 1.00 42.92 227 PRO A N 1
ATOM 1740 C CA . PRO A 1 227 ? 15.888 6.973 39.001 1.00 43.13 227 PRO A CA 1
ATOM 1741 C C . PRO A 1 227 ? 17.088 7.886 39.250 1.00 42.67 227 PRO A C 1
ATOM 1742 O O . PRO A 1 227 ? 17.458 8.686 38.390 1.00 41.57 227 PRO A O 1
ATOM 1746 N N . GLU A 1 228 ? 17.690 7.758 40.428 1.00 43.19 228 GLU A N 1
ATOM 1747 C CA . GLU A 1 228 ? 18.842 8.573 40.804 1.00 45.02 228 GLU A CA 1
ATOM 1748 C C . GLU A 1 228 ? 20.043 8.325 39.895 1.00 44.84 228 GLU A C 1
ATOM 1749 O O . GLU A 1 228 ? 20.948 9.155 39.805 1.00 44.83 228 GLU A O 1
ATOM 1755 N N . GLU A 1 229 ? 20.051 7.175 39.231 1.00 43.72 229 GLU A N 1
ATOM 1756 C CA . GLU A 1 229 ? 21.144 6.820 38.339 1.00 42.33 229 GLU A CA 1
ATOM 1757 C C . GLU A 1 229 ? 20.961 7.347 36.923 1.00 40.79 229 GLU A C 1
ATOM 1758 O O . GLU A 1 229 ? 21.831 7.159 36.072 1.00 41.03 229 GLU A O 1
ATOM 1764 N N . VAL A 1 230 ? 19.832 8.002 36.669 1.00 38.24 230 VAL A N 1
ATOM 1765 C CA . VAL A 1 230 ? 19.572 8.563 35.349 1.00 35.67 230 VAL A CA 1
ATOM 1766 C C . VAL A 1 230 ? 20.369 9.851 35.205 1.00 34.77 230 VAL A C 1
ATOM 1767 O O . VAL A 1 230 ? 20.212 10.781 35.996 1.00 35.64 230 VAL A O 1
ATOM 1771 N N . SER A 1 231 ? 21.223 9.902 34.191 1.00 33.45 231 SER A N 1
ATOM 1772 C CA . SER A 1 231 ? 22.047 11.077 33.954 1.00 32.16 231 SER A CA 1
ATOM 1773 C C . SER A 1 231 ? 21.230 12.226 33.374 1.00 32.08 231 SER A C 1
ATOM 1774 O O . SER A 1 231 ? 21.420 13.384 33.752 1.00 31.15 231 SER A O 1
ATOM 1777 N N . LEU A 1 232 ? 20.315 11.905 32.463 1.00 31.46 232 LEU A N 1
ATOM 1778 C CA . LEU A 1 232 ? 19.492 12.929 31.827 1.00 30.25 232 LEU A CA 1
ATOM 1779 C C . LEU A 1 232 ? 18.180 12.399 31.250 1.00 30.45 232 LEU A C 1
ATOM 1780 O O . LEU A 1 232 ? 18.137 11.333 30.627 1.00 29.57 232 LEU A O 1
ATOM 1785 N N . VAL A 1 233 ? 17.109 13.154 31.467 1.00 30.30 233 VAL A N 1
ATOM 1786 C CA . VAL A 1 233 ? 15.794 12.791 30.956 1.00 29.32 233 VAL A CA 1
ATOM 1787 C C . VAL A 1 233 ? 15.455 13.716 29.798 1.00 29.72 233 VAL A C 1
ATOM 1788 O O . VAL A 1 233 ? 15.414 14.934 29.959 1.00 29.64 233 VAL A O 1
ATOM 1792 N N . ILE A 1 234 ? 15.227 13.134 28.628 1.00 30.07 234 ILE A N 1
ATOM 1793 C CA . ILE A 1 234 ? 14.876 13.914 27.453 1.00 31.84 234 ILE A CA 1
ATOM 1794 C C . ILE A 1 234 ? 13.460 13.518 27.055 1.00 31.61 234 ILE A C 1
ATOM 1795 O O . ILE A 1 234 ? 13.253 12.622 26.230 1.00 32.37 234 ILE A O 1
ATOM 1800 N N . PRO A 1 235 ? 12.463 14.186 27.654 1.00 30.48 235 PRO A N 1
ATOM 1801 C CA . PRO A 1 235 ? 11.050 13.927 27.393 1.00 29.02 235 PRO A CA 1
ATOM 1802 C C . PRO A 1 235 ? 10.537 14.688 26.189 1.00 29.30 235 PRO A C 1
ATOM 1803 O O . PRO A 1 235 ? 11.137 15.673 25.762 1.00 28.87 235 PRO A O 1
ATOM 1807 N N . HIS A 1 236 ? 9.421 14.217 25.648 1.00 28.69 236 HIS A N 1
ATOM 1808 C CA . HIS A 1 236 ? 8.783 14.875 24.526 1.00 28.29 236 HIS A CA 1
ATOM 1809 C C . HIS A 1 236 ? 8.479 16.273 25.071 1.00 28.07 236 HIS A C 1
ATOM 1810 O O . HIS A 1 236 ? 8.123 16.412 26.241 1.00 27.92 236 HIS A O 1
ATOM 1817 N N . GLN A 1 237 ? 8.639 17.302 24.244 1.00 26.55 237 GLN A N 1
ATOM 1818 C CA . GLN A 1 237 ? 8.398 18.675 24.693 1.00 26.18 237 GLN A CA 1
ATOM 1819 C C . GLN A 1 237 ? 6.970 19.155 24.372 1.00 25.87 237 GLN A C 1
ATOM 1820 O O . GLN A 1 237 ? 6.754 19.922 23.432 1.00 25.01 237 GLN A O 1
ATOM 1826 N N . ALA A 1 238 ? 5.998 18.705 25.161 1.00 27.54 238 ALA A N 1
ATOM 1827 C CA . ALA A 1 238 ? 4.598 19.082 24.940 1.00 29.68 238 ALA A CA 1
ATOM 1828 C C . ALA A 1 238 ? 4.135 20.227 25.829 1.00 30.64 238 ALA A C 1
ATOM 1829 O O . ALA A 1 238 ? 3.400 21.112 25.386 1.00 31.63 238 ALA A O 1
ATOM 1831 N N . ASN A 1 239 ? 4.562 20.207 27.085 1.00 29.89 239 ASN A N 1
ATOM 1832 C CA . ASN A 1 239 ? 4.172 21.236 28.045 1.00 30.21 239 ASN A CA 1
ATOM 1833 C C . ASN A 1 239 ? 5.169 21.176 29.190 1.00 29.63 239 ASN A C 1
ATOM 1834 O O . ASN A 1 239 ? 5.403 20.105 29.754 1.00 26.65 239 ASN A O 1
ATOM 1839 N N . VAL A 1 240 ? 5.759 22.316 29.535 1.00 29.80 240 VAL A N 1
ATOM 1840 C CA . VAL A 1 240 ? 6.744 22.339 30.604 1.00 30.47 240 VAL A CA 1
ATOM 1841 C C . VAL A 1 240 ? 6.142 21.837 31.922 1.00 29.99 240 VAL A C 1
ATOM 1842 O O . VAL A 1 240 ? 6.825 21.182 32.713 1.00 27.07 240 VAL A O 1
ATOM 1846 N N . ARG A 1 241 ? 4.858 22.116 32.141 1.00 29.61 241 ARG A N 1
ATOM 1847 C CA . ARG A 1 241 ? 4.184 21.681 33.366 1.00 29.87 241 ARG A CA 1
ATOM 1848 C C . ARG A 1 241 ? 4.040 20.159 33.436 1.00 29.47 241 ARG A C 1
ATOM 1849 O O . ARG A 1 241 ? 4.096 19.570 34.516 1.00 28.29 241 ARG A O 1
ATOM 1857 N N . ILE A 1 242 ? 3.851 19.522 32.284 1.00 28.36 242 ILE A N 1
ATOM 1858 C CA . ILE A 1 242 ? 3.740 18.069 32.240 1.00 27.03 242 ILE A CA 1
ATOM 1859 C C . ILE A 1 242 ? 5.119 17.515 32.568 1.00 26.21 242 ILE A C 1
ATOM 1860 O O . ILE A 1 242 ? 5.261 16.599 33.370 1.00 23.63 242 ILE A O 1
ATOM 1865 N N . ILE A 1 243 ? 6.140 18.096 31.950 1.00 27.90 243 ILE A N 1
ATOM 1866 C CA . ILE A 1 243 ? 7.512 17.666 32.182 1.00 29.94 243 ILE A CA 1
ATOM 1867 C C . ILE A 1 243 ? 7.881 17.771 33.661 1.00 30.65 243 ILE A C 1
ATOM 1868 O O . ILE A 1 243 ? 8.526 16.876 34.212 1.00 29.96 243 ILE A O 1
ATOM 1873 N N . ASN A 1 244 ? 7.469 18.863 34.301 1.00 31.10 244 ASN A N 1
ATOM 1874 C CA . ASN A 1 244 ? 7.762 19.070 35.714 1.00 30.80 244 ASN A CA 1
ATOM 1875 C C . ASN A 1 244 ? 7.037 18.055 36.594 1.00 28.68 244 ASN A C 1
ATOM 1876 O O . ASN A 1 244 ? 7.632 17.476 37.503 1.00 29.06 244 ASN A O 1
ATOM 1881 N N . ALA A 1 245 ? 5.755 17.834 36.319 1.00 26.31 245 ALA A N 1
ATOM 1882 C CA . ALA A 1 245 ? 4.973 16.873 37.090 1.00 24.69 245 ALA A CA 1
ATOM 1883 C C . ALA A 1 245 ? 5.535 15.461 36.914 1.00 25.46 245 ALA A C 1
ATOM 1884 O O . ALA A 1 245 ? 5.460 14.636 37.827 1.00 24.26 245 ALA A O 1
ATOM 1886 N N . LEU A 1 246 ? 6.092 15.183 35.738 1.00 24.30 246 LEU A N 1
ATOM 1887 C CA . LEU A 1 246 ? 6.670 13.869 35.466 1.00 25.58 246 LEU A CA 1
ATOM 1888 C C . LEU A 1 246 ? 7.963 13.682 36.257 1.00 25.75 246 LEU A C 1
ATOM 1889 O O . LEU A 1 246 ? 8.191 12.633 36.860 1.00 24.06 246 LEU A O 1
ATOM 1894 N N . ALA A 1 247 ? 8.803 14.712 36.249 1.00 27.13 247 ALA A N 1
ATOM 1895 C CA . ALA A 1 247 ? 10.075 14.671 36.956 1.00 28.07 247 ALA A CA 1
ATOM 1896 C C . ALA A 1 247 ? 9.828 14.453 38.442 1.00 29.02 247 ALA A C 1
ATOM 1897 O O . ALA A 1 247 ? 10.523 13.671 39.087 1.00 27.20 247 ALA A O 1
ATOM 1899 N N . GLU A 1 248 ? 8.831 15.150 38.976 1.00 30.78 248 GLU A N 1
ATOM 1900 C CA . GLU A 1 248 ? 8.474 15.028 40.385 1.00 32.61 248 GLU A CA 1
ATOM 1901 C C . GLU A 1 248 ? 8.055 13.606 40.736 1.00 33.37 248 GLU A C 1
ATOM 1902 O O . GLU A 1 248 ? 8.520 13.046 41.724 1.00 32.98 248 GLU A O 1
ATOM 1908 N N . LYS A 1 249 ? 7.174 13.027 39.926 1.00 34.50 249 LYS A N 1
ATOM 1909 C CA . LYS A 1 249 ? 6.694 11.673 40.166 1.00 36.16 249 LYS A CA 1
ATOM 1910 C C . LYS A 1 249 ? 7.786 10.605 40.091 1.00 36.17 249 LYS A C 1
ATOM 1911 O O . LYS A 1 249 ? 7.674 9.564 40.730 1.00 35.88 249 LYS A O 1
ATOM 1917 N N . LEU A 1 250 ? 8.838 10.861 39.316 1.00 35.77 250 LEU A N 1
ATOM 1918 C CA . LEU A 1 250 ? 9.939 9.905 39.186 1.00 35.27 250 LEU A CA 1
ATOM 1919 C C . LEU A 1 250 ? 11.084 10.234 40.140 1.00 35.79 250 LEU A C 1
ATOM 1920 O O . LEU A 1 250 ? 12.094 9.534 40.166 1.00 35.08 250 LEU A O 1
ATOM 1925 N N . ASN A 1 251 ? 10.918 11.299 40.919 1.00 37.21 251 ASN A N 1
ATOM 1926 C CA . ASN A 1 251 ? 11.940 11.741 41.863 1.00 39.10 251 ASN A CA 1
ATOM 1927 C C . ASN A 1 251 ? 13.255 12.055 41.171 1.00 38.06 251 ASN A C 1
ATOM 1928 O O . ASN A 1 251 ? 14.323 11.699 41.662 1.00 37.21 251 ASN A O 1
ATOM 1933 N N . ILE A 1 252 ? 13.175 12.710 40.020 1.00 37.67 252 ILE A N 1
ATOM 1934 C CA . ILE A 1 252 ? 14.376 13.081 39.285 1.00 35.88 252 ILE A CA 1
ATOM 1935 C C . ILE A 1 252 ? 14.493 14.598 39.305 1.00 36.44 252 ILE A C 1
ATOM 1936 O O . ILE A 1 252 ? 13.582 15.307 38.879 1.00 35.35 252 ILE A O 1
ATOM 1941 N N . PRO A 1 253 ? 15.622 15.112 39.815 1.00 37.84 253 PRO A N 1
ATOM 1942 C CA . PRO A 1 253 ? 15.893 16.549 39.914 1.00 38.68 253 PRO A CA 1
ATOM 1943 C C . PRO A 1 253 ? 15.690 17.280 38.597 1.00 39.26 253 PRO A C 1
ATOM 1944 O O . PRO A 1 253 ? 15.970 16.737 37.529 1.00 39.04 253 PRO A O 1
ATOM 1948 N N . LYS A 1 254 ? 15.208 18.515 38.681 1.00 40.42 254 LYS A N 1
ATOM 1949 C CA . LYS A 1 254 ? 14.967 19.329 37.496 1.00 41.47 254 LYS A CA 1
ATOM 1950 C C . LYS A 1 254 ? 16.240 19.516 36.681 1.00 41.55 254 LYS A C 1
ATOM 1951 O O . LYS A 1 254 ? 16.193 19.565 35.456 1.00 40.64 254 LYS A O 1
ATOM 1957 N N . GLU A 1 255 ? 17.376 19.622 37.365 1.00 42.14 255 GLU A N 1
ATOM 1958 C CA . GLU A 1 255 ? 18.657 19.826 36.693 1.00 43.62 255 GLU A CA 1
ATOM 1959 C C . GLU A 1 255 ? 19.031 18.680 35.751 1.00 42.80 255 GLU A C 1
ATOM 1960 O O . GLU A 1 255 ? 19.883 18.840 34.880 1.00 42.45 255 GLU A O 1
ATOM 1966 N N . LYS A 1 256 ? 18.395 17.526 35.927 1.00 41.62 256 LYS A N 1
ATOM 1967 C CA . LYS A 1 256 ? 18.672 16.373 35.079 1.00 39.11 256 LYS A CA 1
ATOM 1968 C C . LYS A 1 256 ? 17.580 16.149 34.034 1.00 37.56 256 LYS A C 1
ATOM 1969 O O . LYS A 1 256 ? 17.523 15.092 33.403 1.00 37.11 256 LYS A O 1
ATOM 1975 N N . VAL A 1 257 ? 16.717 17.144 33.852 1.00 34.92 257 VAL A N 1
ATOM 1976 C CA . VAL A 1 257 ? 15.631 17.046 32.885 1.00 33.90 257 VAL A CA 1
ATOM 1977 C C . VAL A 1 257 ? 15.807 18.099 31.798 1.00 34.68 257 VAL A C 1
ATOM 1978 O O . VAL A 1 257 ? 15.655 19.290 32.053 1.00 35.38 257 VAL A O 1
ATOM 1982 N N . PHE A 1 258 ? 16.124 17.661 30.583 1.00 34.13 258 PHE A N 1
ATOM 1983 C CA . PHE A 1 258 ? 16.339 18.594 29.484 1.00 33.03 258 PHE A CA 1
ATOM 1984 C C . PHE A 1 258 ? 15.053 19.202 28.948 1.00 32.55 258 PHE A C 1
ATOM 1985 O O . PHE A 1 258 ? 14.099 18.495 28.632 1.00 32.25 258 PHE A O 1
ATOM 1993 N N . VAL A 1 259 ? 15.044 20.523 28.835 1.00 31.16 259 VAL A N 1
ATOM 1994 C CA . VAL A 1 259 ? 13.881 21.238 28.336 1.00 30.83 259 VAL A CA 1
ATOM 1995 C C . VAL A 1 259 ? 14.278 22.307 27.323 1.00 30.49 259 VAL A C 1
ATOM 1996 O O . VAL A 1 259 ? 15.164 23.118 27.587 1.00 30.75 259 VAL A O 1
ATOM 2000 N N . ASN A 1 260 ? 13.629 22.299 26.164 1.00 29.83 260 ASN A N 1
ATOM 2001 C CA . ASN A 1 260 ? 13.891 23.305 25.143 1.00 29.49 260 ASN A CA 1
ATOM 2002 C C . ASN A 1 260 ? 12.583 23.698 24.469 1.00 28.31 260 ASN A C 1
ATOM 2003 O O . ASN A 1 260 ? 12.580 24.326 23.409 1.00 26.56 260 ASN A O 1
ATOM 2008 N N . ILE A 1 261 ? 11.469 23.332 25.101 1.00 26.84 261 ILE A N 1
ATOM 2009 C CA . ILE A 1 261 ? 10.149 23.653 24.569 1.00 27.28 261 ILE A CA 1
ATOM 2010 C C . ILE A 1 261 ? 9.952 25.162 24.433 1.00 27.00 261 ILE A C 1
ATOM 2011 O O . ILE A 1 261 ? 9.169 25.612 23.604 1.00 25.11 261 ILE A O 1
ATOM 2016 N N . GLN A 1 262 ? 10.671 25.938 25.241 1.00 27.85 262 GLN A N 1
ATOM 2017 C CA . GLN A 1 262 ? 10.536 27.391 25.212 1.00 30.31 262 GLN A CA 1
ATOM 2018 C C . GLN A 1 262 ? 10.896 28.013 23.865 1.00 31.08 262 GLN A C 1
ATOM 2019 O O . GLN A 1 262 ? 10.388 29.078 23.513 1.00 31.01 262 GLN A O 1
ATOM 2025 N N . LYS A 1 263 ? 11.767 27.355 23.107 1.00 31.32 263 LYS A N 1
ATOM 2026 C CA . LYS A 1 263 ? 12.168 27.902 21.820 1.00 33.63 263 LYS A CA 1
ATOM 2027 C C . LYS A 1 263 ? 11.598 27.191 20.592 1.00 32.62 263 LYS A C 1
ATOM 2028 O O . LYS A 1 263 ? 11.628 27.741 19.492 1.00 32.05 263 LYS A O 1
ATOM 2034 N N . TYR A 1 264 ? 11.050 25.992 20.769 1.00 31.60 264 TYR A N 1
ATOM 2035 C CA . TYR A 1 264 ? 10.508 25.258 19.628 1.00 30.57 264 TYR A CA 1
ATOM 2036 C C . TYR A 1 264 ? 9.045 24.842 19.725 1.00 29.49 264 TYR A C 1
ATOM 2037 O O . TYR A 1 264 ? 8.437 24.480 18.718 1.00 27.51 264 TYR A O 1
ATOM 2046 N N . GLY A 1 265 ? 8.480 24.884 20.925 1.00 27.70 265 GLY A N 1
ATOM 2047 C CA . GLY A 1 265 ? 7.103 24.458 21.079 1.00 27.60 265 GLY A CA 1
ATOM 2048 C C . GLY A 1 265 ? 7.060 22.945 20.934 1.00 27.94 265 GLY A C 1
ATOM 2049 O O . GLY A 1 265 ? 8.088 22.278 21.054 1.00 27.41 265 GLY A O 1
ATOM 2050 N N . ASN A 1 266 ? 5.876 22.399 20.678 1.00 28.65 266 ASN A N 1
ATOM 2051 C CA . ASN A 1 266 ? 5.698 20.957 20.516 1.00 27.86 266 ASN A CA 1
ATOM 2052 C C . ASN A 1 266 ? 5.921 20.610 19.042 1.00 26.87 266 ASN A C 1
ATOM 2053 O O . ASN A 1 266 ? 5.123 21.002 18.185 1.00 26.37 266 ASN A O 1
ATOM 2058 N N . THR A 1 267 ? 7.001 19.889 18.748 1.00 24.29 267 THR A N 1
ATOM 2059 C CA . THR A 1 267 ? 7.302 19.507 17.364 1.00 22.51 267 THR A CA 1
ATOM 2060 C C . THR A 1 267 ? 7.042 18.023 17.082 1.00 22.17 267 THR A C 1
ATOM 2061 O O . THR A 1 267 ? 7.594 17.449 16.143 1.00 21.01 267 THR A O 1
ATOM 2065 N N . SER A 1 268 ? 6.198 17.413 17.905 1.00 20.86 268 SER A N 1
ATOM 2066 C CA . SER A 1 268 ? 5.834 16.006 17.754 1.00 19.20 268 SER A CA 1
ATOM 2067 C C . SER A 1 268 ? 7.036 15.058 17.642 1.00 18.60 268 SER A C 1
ATOM 2068 O O . SER A 1 268 ? 7.900 15.041 18.521 1.00 18.76 268 SER A O 1
ATOM 2071 N N . ALA A 1 269 ? 7.103 14.277 16.566 1.00 17.16 269 ALA A N 1
ATOM 2072 C CA . ALA A 1 269 ? 8.192 13.311 16.399 1.00 18.40 269 ALA A CA 1
ATOM 2073 C C . ALA A 1 269 ? 9.597 13.908 16.381 1.00 17.98 269 ALA A C 1
ATOM 2074 O O . ALA A 1 269 ? 10.563 13.233 16.724 1.00 19.76 269 ALA A O 1
ATOM 2076 N N . ALA A 1 270 ? 9.721 15.168 15.987 1.00 20.02 270 ALA A N 1
ATOM 2077 C CA . ALA A 1 270 ? 11.035 15.804 15.932 1.00 21.61 270 ALA A CA 1
ATOM 2078 C C . ALA A 1 270 ? 11.481 16.332 17.289 1.00 21.54 270 ALA A C 1
ATOM 2079 O O . ALA A 1 270 ? 12.649 16.681 17.471 1.00 20.95 270 ALA A O 1
ATOM 2081 N N . SER A 1 271 ? 10.551 16.375 18.239 1.00 21.39 271 SER A N 1
ATOM 2082 C CA . SER A 1 271 ? 10.825 16.909 19.570 1.00 21.71 271 SER A CA 1
ATOM 2083 C C . SER A 1 271 ? 12.034 16.303 20.280 1.00 21.61 271 SER A C 1
ATOM 2084 O O . SER A 1 271 ? 13.010 16.998 20.567 1.00 19.98 271 SER A O 1
ATOM 2087 N N . ILE A 1 272 ? 11.972 15.009 20.562 1.00 21.20 272 ILE A N 1
ATOM 2088 C CA . ILE A 1 272 ? 13.067 14.348 21.250 1.00 20.85 272 ILE A CA 1
ATOM 2089 C C . ILE A 1 272 ? 14.402 14.393 20.496 1.00 22.22 272 ILE A C 1
ATOM 2090 O O . ILE A 1 272 ? 15.431 14.734 21.078 1.00 21.16 272 ILE A O 1
ATOM 2095 N N . PRO A 1 273 ? 14.409 14.061 19.193 1.00 23.08 273 PRO A N 1
ATOM 2096 C CA . PRO A 1 273 ? 15.702 14.111 18.495 1.00 22.74 273 PRO A CA 1
ATOM 2097 C C . PRO A 1 273 ? 16.354 15.507 18.482 1.00 23.37 273 PRO A C 1
ATOM 2098 O O . PRO A 1 273 ? 17.580 15.624 18.530 1.00 21.99 273 PRO A O 1
ATOM 2102 N N . ILE A 1 274 ? 15.549 16.562 18.426 1.00 22.69 274 ILE A N 1
ATOM 2103 C CA . ILE A 1 274 ? 16.111 17.912 18.445 1.00 24.83 274 ILE A CA 1
ATOM 2104 C C . ILE A 1 274 ? 16.706 18.189 19.828 1.00 26.22 274 ILE A C 1
ATOM 2105 O O . ILE A 1 274 ? 17.798 18.749 19.951 1.00 26.52 274 ILE A O 1
ATOM 2110 N N . ALA A 1 275 ? 15.987 17.785 20.870 1.00 28.06 275 ALA A N 1
ATOM 2111 C CA . ALA A 1 275 ? 16.456 17.975 22.238 1.00 27.88 275 ALA A CA 1
ATOM 2112 C C . ALA A 1 275 ? 17.744 17.186 22.472 1.00 28.59 275 ALA A C 1
ATOM 2113 O O . ALA A 1 275 ? 18.660 17.663 23.150 1.00 29.17 275 ALA A O 1
ATOM 2115 N N . LEU A 1 276 ? 17.816 15.979 21.916 1.00 26.01 276 LEU A N 1
ATOM 2116 C CA . LEU A 1 276 ? 19.003 15.144 22.080 1.00 26.54 276 LEU A CA 1
ATOM 2117 C C . LEU A 1 276 ? 20.234 15.809 21.469 1.00 27.34 276 LEU A C 1
ATOM 2118 O O . LEU A 1 276 ? 21.305 15.814 22.079 1.00 27.84 276 LEU A O 1
ATOM 2123 N N . HIS A 1 277 ? 20.070 16.359 20.267 1.00 26.66 277 HIS A N 1
ATOM 2124 C CA . HIS A 1 277 ? 21.155 17.025 19.549 1.00 28.03 277 HIS A CA 1
ATOM 2125 C C . HIS A 1 277 ? 21.699 18.186 20.370 1.00 28.55 277 HIS A C 1
ATOM 2126 O O . HIS A 1 277 ? 22.900 18.259 20.629 1.00 26.93 277 HIS A O 1
ATOM 2133 N N . GLU A 1 278 ? 20.814 19.090 20.781 1.00 28.12 278 GLU A N 1
ATOM 2134 C CA . GLU A 1 278 ? 21.231 20.240 21.573 1.00 29.35 278 GLU A CA 1
ATOM 2135 C C . GLU A 1 278 ? 21.848 19.806 22.901 1.00 30.43 278 GLU A C 1
ATOM 2136 O O . GLU A 1 278 ? 22.837 20.385 23.349 1.00 30.13 278 GLU A O 1
ATOM 2142 N N . ALA A 1 279 ? 21.266 18.793 23.536 1.00 30.47 279 ALA A N 1
ATOM 2143 C CA . ALA A 1 279 ? 21.801 18.301 24.800 1.00 32.33 279 ALA A CA 1
ATOM 2144 C C . ALA A 1 279 ? 23.263 17.891 24.599 1.00 33.06 279 ALA A C 1
ATOM 2145 O O . ALA A 1 279 ? 24.130 18.221 25.405 1.00 33.06 279 ALA A O 1
ATOM 2147 N N . ILE A 1 280 ? 23.530 17.176 23.512 1.00 33.84 280 ILE A N 1
ATOM 2148 C CA . ILE A 1 280 ? 24.886 16.735 23.213 1.00 35.39 280 ILE A CA 1
ATOM 2149 C C . ILE A 1 280 ? 25.799 17.933 22.947 1.00 36.42 280 ILE A C 1
ATOM 2150 O O . ILE A 1 280 ? 26.886 18.032 23.517 1.00 34.80 280 ILE A O 1
ATOM 2155 N N . LYS A 1 281 ? 25.342 18.846 22.094 1.00 38.01 281 LYS A N 1
ATOM 2156 C CA . LYS A 1 281 ? 26.108 20.040 21.745 1.00 39.40 281 LYS A CA 1
ATOM 2157 C C . LYS A 1 281 ? 26.334 20.983 22.923 1.00 40.23 281 LYS A C 1
ATOM 2158 O O . LYS A 1 281 ? 27.244 21.811 22.893 1.00 40.89 281 LYS A O 1
ATOM 2164 N N . GLU A 1 282 ? 25.502 20.866 23.952 1.00 38.79 282 GLU A N 1
ATOM 2165 C CA . GLU A 1 282 ? 25.627 21.715 25.128 1.00 38.62 282 GLU A CA 1
ATOM 2166 C C . GLU A 1 282 ? 26.478 21.028 26.190 1.00 38.03 282 GLU A C 1
ATOM 2167 O O . GLU A 1 282 ? 26.503 21.440 27.347 1.00 37.88 282 GLU A O 1
ATOM 2173 N N . GLY A 1 283 ? 27.173 19.975 25.775 1.00 38.41 283 GLY A N 1
ATOM 2174 C CA . GLY A 1 283 ? 28.037 19.238 26.676 1.00 38.16 283 GLY A CA 1
ATOM 2175 C C . GLY A 1 283 ? 27.336 18.565 27.837 1.00 38.55 283 GLY A C 1
ATOM 2176 O O . GLY A 1 283 ? 27.962 18.290 28.858 1.00 38.12 283 GLY A O 1
ATOM 2177 N N . LYS A 1 284 ? 26.046 18.282 27.682 1.00 38.82 284 LYS A N 1
ATOM 2178 C CA . LYS A 1 284 ? 25.272 17.646 28.741 1.00 38.26 284 LYS A CA 1
ATOM 2179 C C . LYS A 1 284 ? 25.162 16.127 28.610 1.00 38.10 284 LYS A C 1
ATOM 2180 O O . LYS A 1 284 ? 24.542 15.473 29.451 1.00 35.40 284 LYS A O 1
ATOM 2186 N N . VAL A 1 285 ? 25.769 15.566 27.568 1.00 37.73 285 VAL A N 1
ATOM 2187 C CA . VAL A 1 285 ? 25.711 14.122 27.347 1.00 37.87 285 VAL A CA 1
ATOM 2188 C C . VAL A 1 285 ? 27.065 13.532 26.979 1.00 37.88 285 VAL A C 1
ATOM 2189 O O . VAL A 1 285 ? 27.640 13.889 25.952 1.00 38.56 285 VAL A O 1
ATOM 2193 N N . LYS A 1 286 ? 27.571 12.625 27.809 1.00 36.58 286 LYS A N 1
ATOM 2194 C CA . LYS A 1 286 ? 28.852 11.985 27.527 1.00 37.45 286 LYS A CA 1
ATOM 2195 C C . LYS A 1 286 ? 28.699 10.464 27.549 1.00 36.75 286 LYS A C 1
ATOM 2196 O O . LYS A 1 286 ? 27.829 9.928 28.246 1.00 35.21 286 LYS A O 1
ATOM 2202 N N . ARG A 1 287 ? 29.536 9.771 26.780 1.00 35.31 287 ARG A N 1
ATOM 2203 C CA . ARG A 1 287 ? 29.476 8.317 26.727 1.00 35.16 287 ARG A CA 1
ATOM 2204 C C . ARG A 1 287 ? 29.431 7.762 28.143 1.00 34.74 287 ARG A C 1
ATOM 2205 O O . ARG A 1 287 ? 30.148 8.227 29.029 1.00 33.69 287 ARG A O 1
ATOM 2213 N N . GLY A 1 288 ? 28.567 6.775 28.351 1.00 34.46 288 GLY A N 1
ATOM 2214 C CA . GLY A 1 288 ? 28.422 6.178 29.662 1.00 32.97 288 GLY A CA 1
ATOM 2215 C C . GLY A 1 288 ? 27.193 6.704 30.382 1.00 33.12 288 GLY A C 1
ATOM 2216 O O . GLY A 1 288 ? 26.656 6.021 31.256 1.00 32.40 288 GLY A O 1
ATOM 2217 N N . ASP A 1 289 ? 26.754 7.913 30.026 1.00 31.18 289 ASP A N 1
ATOM 2218 C CA . ASP A 1 289 ? 25.574 8.518 30.648 1.00 31.66 289 ASP A CA 1
ATOM 2219 C C . ASP A 1 289 ? 24.316 7.717 30.331 1.00 31.84 289 ASP A C 1
ATOM 2220 O O . ASP A 1 289 ? 24.158 7.218 29.221 1.00 31.04 289 ASP A O 1
ATOM 2225 N N . LEU A 1 290 ? 23.425 7.605 31.311 1.00 31.09 290 LEU A N 1
ATOM 2226 C CA . LEU A 1 290 ? 22.165 6.895 31.126 1.00 30.13 290 LEU A CA 1
ATOM 2227 C C . LEU A 1 290 ? 21.107 7.926 30.760 1.00 28.99 290 LEU A C 1
ATOM 2228 O O . LEU A 1 290 ? 20.798 8.823 31.547 1.00 28.20 290 LEU A O 1
ATOM 2233 N N . ILE A 1 291 ? 20.570 7.804 29.552 1.00 27.90 291 ILE A N 1
ATOM 2234 C CA . ILE A 1 291 ? 19.570 8.737 29.057 1.00 27.07 291 ILE A CA 1
ATOM 2235 C C . ILE A 1 291 ? 18.196 8.086 29.022 1.00 28.50 291 ILE A C 1
ATOM 2236 O O . ILE A 1 291 ? 18.038 6.954 28.559 1.00 28.30 291 ILE A O 1
ATOM 2241 N N . LEU A 1 292 ? 17.201 8.810 29.516 1.00 27.56 292 LEU A N 1
ATOM 2242 C CA . LEU A 1 292 ? 15.834 8.313 29.542 1.00 26.61 292 LEU A CA 1
ATOM 2243 C C . LEU A 1 292 ? 14.970 9.177 28.630 1.00 24.88 292 LEU A C 1
ATOM 2244 O O . LEU A 1 292 ? 14.830 10.373 28.857 1.00 22.68 292 LEU A O 1
ATOM 2249 N N . MET A 1 293 ? 14.419 8.575 27.582 1.00 23.62 293 MET A N 1
ATOM 2250 C CA . MET A 1 293 ? 13.550 9.305 26.667 1.00 24.88 293 MET A CA 1
ATOM 2251 C C . MET A 1 293 ? 12.133 8.769 26.857 1.00 23.28 293 MET A C 1
ATOM 2252 O O . MET A 1 293 ? 11.948 7.569 27.051 1.00 24.03 293 MET A O 1
ATOM 2257 N N . THR A 1 294 ? 11.142 9.655 26.812 1.00 22.52 294 THR A N 1
ATOM 2258 C CA . THR A 1 294 ? 9.750 9.247 26.980 1.00 20.80 294 THR A CA 1
ATOM 2259 C C . THR A 1 294 ? 8.818 10.219 26.265 1.00 21.08 294 THR A C 1
ATOM 2260 O O . THR A 1 294 ? 9.151 11.393 26.087 1.00 19.44 294 THR A O 1
ATOM 2264 N N . ALA A 1 295 ? 7.651 9.731 25.855 1.00 21.36 295 ALA A N 1
ATOM 2265 C CA . ALA A 1 295 ? 6.690 10.567 25.150 1.00 22.37 295 ALA A CA 1
ATOM 2266 C C . ALA A 1 295 ? 5.295 9.960 25.119 1.00 22.64 295 ALA A C 1
ATOM 2267 O O . ALA A 1 295 ? 5.112 8.785 25.417 1.00 21.09 295 ALA A O 1
ATOM 2269 N N . MET A 1 296 ? 4.319 10.790 24.762 1.00 23.67 296 MET A N 1
ATOM 2270 C CA . MET A 1 296 ? 2.931 10.373 24.612 1.00 24.58 296 MET A CA 1
ATOM 2271 C C . MET A 1 296 ? 2.388 11.163 23.434 1.00 23.20 296 MET A C 1
ATOM 2272 O O . MET A 1 296 ? 2.695 12.345 23.290 1.00 23.66 296 MET A O 1
ATOM 2277 N N . GLY A 1 297 ? 1.586 10.525 22.589 1.00 20.38 297 GLY A N 1
ATOM 2278 C CA . GLY A 1 297 ? 1.056 11.242 21.444 1.00 19.00 297 GLY A CA 1
ATOM 2279 C C . GLY A 1 297 ? -0.312 10.795 20.978 1.00 18.60 297 GLY A C 1
ATOM 2280 O O . GLY A 1 297 ? -0.893 9.853 21.533 1.00 16.86 297 GLY A O 1
ATOM 2281 N N . GLY A 1 298 ? -0.819 11.481 19.957 1.00 16.86 298 GLY A N 1
ATOM 2282 C CA . GLY A 1 298 ? -2.115 11.165 19.398 1.00 19.37 298 GLY A CA 1
ATOM 2283 C C . GLY A 1 298 ? -2.245 9.696 19.068 1.00 24.53 298 GLY A C 1
ATOM 2284 O O . GLY A 1 298 ? -1.288 9.035 18.644 1.00 22.98 298 GLY A O 1
ATOM 2285 N N . GLY A 1 299 ? -3.464 9.206 19.249 1.00 26.94 299 GLY A N 1
ATOM 2286 C CA . GLY A 1 299 ? -3.774 7.814 19.030 1.00 31.44 299 GLY A CA 1
ATOM 2287 C C . GLY A 1 299 ? -3.600 7.235 20.407 1.00 34.29 299 GLY A C 1
ATOM 2288 O O . GLY A 1 299 ? -4.058 6.148 20.749 1.00 36.72 299 GLY A O 1
ATOM 2289 N N . LEU A 1 300 ? -2.956 8.043 21.229 1.00 35.02 300 LEU A N 1
ATOM 2290 C CA . LEU A 1 300 ? -2.629 7.645 22.567 1.00 30.84 300 LEU A CA 1
ATOM 2291 C C . LEU A 1 300 ? -1.611 6.546 22.317 1.00 26.96 300 LEU A C 1
ATOM 2292 O O . LEU A 1 300 ? -1.917 5.341 22.249 1.00 24.66 300 LEU A O 1
ATOM 2297 N N . THR A 1 301 ? -0.407 7.019 22.033 1.00 22.17 301 THR A N 1
ATOM 2298 C CA . THR A 1 301 ? 0.733 6.143 21.875 1.00 19.52 301 THR A CA 1
ATOM 2299 C C . THR A 1 301 ? 1.637 6.736 22.931 1.00 19.67 301 THR A C 1
ATOM 2300 O O . THR A 1 301 ? 1.546 7.927 23.246 1.00 16.65 301 THR A O 1
ATOM 2304 N N . TRP A 1 302 ? 2.487 5.907 23.509 1.00 19.08 302 TRP A N 1
ATOM 2305 C CA . TRP A 1 302 ? 3.401 6.400 24.514 1.00 20.01 302 TRP A CA 1
ATOM 2306 C C . TRP A 1 302 ? 4.409 5.314 24.777 1.00 18.78 302 TRP A C 1
ATOM 2307 O O . TRP A 1 302 ? 4.213 4.161 24.385 1.00 17.98 302 TRP A O 1
ATOM 2318 N N . GLY A 1 303 ? 5.505 5.689 25.412 1.00 18.23 303 GLY A N 1
ATOM 2319 C CA . GLY A 1 303 ? 6.540 4.720 25.700 1.00 18.51 303 GLY A CA 1
ATOM 2320 C C . GLY A 1 303 ? 7.765 5.401 26.260 1.00 19.19 303 GLY A C 1
ATOM 2321 O O . GLY A 1 303 ? 7.779 6.615 26.491 1.00 18.62 303 GLY A O 1
ATOM 2322 N N . ALA A 1 304 ? 8.802 4.611 26.482 1.00 18.96 304 ALA A N 1
ATOM 2323 C CA . ALA A 1 304 ? 10.047 5.129 27.016 1.00 20.09 304 ALA A CA 1
ATOM 2324 C C . ALA A 1 304 ? 11.191 4.271 26.500 1.00 20.07 304 ALA A C 1
ATOM 2325 O O . ALA A 1 304 ? 10.996 3.110 26.138 1.00 16.76 304 ALA A O 1
ATOM 2327 N N . VAL A 1 305 ? 12.377 4.864 26.466 1.00 21.95 305 VAL A N 1
ATOM 2328 C CA . VAL A 1 305 ? 13.588 4.190 26.021 1.00 21.72 305 VAL A CA 1
ATOM 2329 C C . VAL A 1 305 ? 14.685 4.616 26.976 1.00 23.36 305 VAL A C 1
ATOM 2330 O O . VAL A 1 305 ? 14.891 5.809 27.193 1.00 21.82 305 VAL A O 1
ATOM 2334 N N . LEU A 1 306 ? 15.368 3.638 27.559 1.00 25.43 306 LEU A N 1
ATOM 2335 C CA . LEU A 1 306 ? 16.466 3.914 28.474 1.00 25.96 306 LEU A CA 1
ATOM 2336 C C . LEU A 1 306 ? 17.728 3.404 27.791 1.00 25.67 306 LEU A C 1
ATOM 2337 O O . LEU A 1 306 ? 17.812 2.236 27.416 1.00 25.65 306 LEU A O 1
ATOM 2342 N N . LEU A 1 307 ? 18.710 4.276 27.618 1.00 26.54 307 LEU A N 1
ATOM 2343 C CA . LEU A 1 307 ? 19.936 3.860 26.956 1.00 27.19 307 LEU A CA 1
ATOM 2344 C C . LEU A 1 307 ? 21.190 4.407 27.619 1.00 26.39 307 LEU A C 1
ATOM 2345 O O . LEU A 1 307 ? 21.144 5.405 28.339 1.00 25.32 307 LEU A O 1
ATOM 2350 N N . ARG A 1 308 ? 22.304 3.722 27.379 1.00 26.55 308 ARG A N 1
ATOM 2351 C CA . ARG A 1 308 ? 23.601 4.150 27.882 1.00 27.29 308 ARG A CA 1
ATOM 2352 C C . ARG A 1 308 ? 24.254 4.729 26.637 1.00 26.65 308 ARG A C 1
ATOM 2353 O O . ARG A 1 308 ? 24.500 4.016 25.664 1.00 24.98 308 ARG A O 1
ATOM 2361 N N . TYR A 1 309 ? 24.503 6.031 26.657 1.00 27.01 309 TYR A N 1
ATOM 2362 C CA . TYR A 1 309 ? 25.095 6.702 25.516 1.00 28.26 309 TYR A CA 1
ATOM 2363 C C . TYR A 1 309 ? 26.448 6.090 25.169 1.00 28.88 309 TYR A C 1
ATOM 2364 O O . TYR A 1 309 ? 27.187 5.742 26.110 1.00 29.31 309 TYR A O 1
ATOM 2374 N N . GLY B 1 2 ? 10.741 -20.893 14.813 1.00 23.05 2 GLY B N 1
ATOM 2375 C CA . GLY B 1 2 ? 11.134 -19.463 14.629 1.00 20.50 2 GLY B CA 1
ATOM 2376 C C . GLY B 1 2 ? 9.902 -18.599 14.443 1.00 21.49 2 GLY B C 1
ATOM 2377 O O . GLY B 1 2 ? 8.875 -18.830 15.089 1.00 19.58 2 GLY B O 1
ATOM 2378 N N . THR B 1 3 ? 10.007 -17.602 13.565 1.00 21.80 3 THR B N 1
ATOM 2379 C CA . THR B 1 3 ? 8.890 -16.708 13.277 1.00 19.96 3 THR B CA 1
ATOM 2380 C C . THR B 1 3 ? 7.885 -17.543 12.495 1.00 19.64 3 THR B C 1
ATOM 2381 O O . THR B 1 3 ? 8.114 -17.896 11.334 1.00 20.09 3 THR B O 1
ATOM 2385 N N . LYS B 1 4 ? 6.774 -17.866 13.145 1.00 17.62 4 LYS B N 1
ATOM 2386 C CA . LYS B 1 4 ? 5.755 -18.709 12.545 1.00 15.61 4 LYS B CA 1
ATOM 2387 C C . LYS B 1 4 ? 4.392 -18.050 12.351 1.00 15.65 4 LYS B C 1
ATOM 2388 O O . LYS B 1 4 ? 3.908 -17.320 13.220 1.00 13.78 4 LYS B O 1
ATOM 2394 N N . ILE B 1 5 ? 3.780 -18.320 11.202 1.00 16.32 5 ILE B N 1
ATOM 2395 C CA . ILE B 1 5 ? 2.450 -17.804 10.890 1.00 16.21 5 ILE B CA 1
ATOM 2396 C C . ILE B 1 5 ? 1.476 -18.804 11.502 1.00 17.31 5 ILE B C 1
ATOM 2397 O O . ILE B 1 5 ? 1.419 -19.968 11.082 1.00 16.64 5 ILE B O 1
ATOM 2402 N N . ILE B 1 6 ? 0.729 -18.359 12.507 1.00 16.21 6 ILE B N 1
ATOM 2403 C CA . ILE B 1 6 ? -0.223 -19.236 13.172 1.00 18.54 6 ILE B CA 1
ATOM 2404 C C . ILE B 1 6 ? -1.672 -18.856 12.896 1.00 18.69 6 ILE B C 1
ATOM 2405 O O . ILE B 1 6 ? -2.593 -19.463 13.444 1.00 18.58 6 ILE B O 1
ATOM 2410 N N . GLY B 1 7 ? -1.870 -17.853 12.043 1.00 19.21 7 GLY B N 1
ATOM 2411 C CA . GLY B 1 7 ? -3.219 -17.437 11.706 1.00 17.05 7 GLY B CA 1
ATOM 2412 C C . GLY B 1 7 ? -3.258 -16.417 10.587 1.00 16.81 7 GLY B C 1
ATOM 2413 O O . GLY B 1 7 ? -2.392 -15.540 10.508 1.00 14.27 7 GLY B O 1
ATOM 2414 N N . THR B 1 8 ? -4.254 -16.531 9.709 1.00 14.57 8 THR B N 1
ATOM 2415 C CA . THR B 1 8 ? -4.392 -15.578 8.618 1.00 13.38 8 THR B CA 1
ATOM 2416 C C . THR B 1 8 ? -5.858 -15.220 8.437 1.00 13.88 8 THR B C 1
ATOM 2417 O O . THR B 1 8 ? -6.750 -15.959 8.859 1.00 11.34 8 THR B O 1
ATOM 2421 N N . GLY B 1 9 ? -6.101 -14.071 7.819 1.00 12.96 9 GLY B N 1
ATOM 2422 C CA . GLY B 1 9 ? -7.464 -13.626 7.609 1.00 13.94 9 GLY B CA 1
ATOM 2423 C C . GLY B 1 9 ? -7.570 -12.487 6.617 1.00 13.71 9 GLY B C 1
ATOM 2424 O O . GLY B 1 9 ? -6.600 -11.762 6.369 1.00 13.85 9 GLY B O 1
ATOM 2425 N N . VAL B 1 10 ? -8.764 -12.318 6.062 1.00 14.39 10 VAL B N 1
ATOM 2426 C CA . VAL B 1 10 ? -9.000 -11.275 5.079 1.00 14.47 10 VAL B CA 1
ATOM 2427 C C . VAL B 1 10 ? -10.392 -10.684 5.221 1.00 15.99 10 VAL B C 1
ATOM 2428 O O . VAL B 1 10 ? -11.223 -11.160 6.000 1.00 16.95 10 VAL B O 1
ATOM 2432 N N . TYR B 1 11 ? -10.623 -9.625 4.463 1.00 15.96 11 TYR B N 1
ATOM 2433 C CA . TYR B 1 11 ? -11.930 -9.007 4.384 1.00 17.28 11 TYR B CA 1
ATOM 2434 C C . TYR B 1 11 ? -12.018 -8.405 3.005 1.00 17.98 11 TYR B C 1
ATOM 2435 O O . TYR B 1 11 ? -11.116 -7.690 2.573 1.00 18.63 11 TYR B O 1
ATOM 2444 N N . LEU B 1 12 ? -13.101 -8.710 2.307 1.00 17.14 12 LEU B N 1
ATOM 2445 C CA . LEU B 1 12 ? -13.317 -8.171 0.978 1.00 18.43 12 LEU B CA 1
ATOM 2446 C C . LEU B 1 12 ? -14.735 -7.646 0.918 1.00 18.69 12 LEU B C 1
ATOM 2447 O O . LEU B 1 12 ? -15.657 -8.286 1.416 1.00 17.33 12 LEU B O 1
ATOM 2452 N N . PRO B 1 13 ? -14.924 -6.451 0.344 1.00 19.74 13 PRO B N 1
ATOM 2453 C CA . PRO B 1 13 ? -16.275 -5.894 0.242 1.00 20.29 13 PRO B CA 1
ATOM 2454 C C . PRO B 1 13 ? -17.047 -6.842 -0.678 1.00 22.25 13 PRO B C 1
ATOM 2455 O O . PRO B 1 13 ? -16.431 -7.571 -1.461 1.00 22.36 13 PRO B O 1
ATOM 2459 N N . LYS B 1 14 ? -18.374 -6.844 -0.601 1.00 23.33 14 LYS B N 1
ATOM 2460 C CA . LYS B 1 14 ? -19.154 -7.748 -1.446 1.00 27.64 14 LYS B CA 1
ATOM 2461 C C . LYS B 1 14 ? -19.489 -7.139 -2.800 1.00 27.62 14 LYS B C 1
ATOM 2462 O O . LYS B 1 14 ? -19.928 -7.839 -3.709 1.00 27.47 14 LYS B O 1
ATOM 2468 N N . ASN B 1 15 ? -19.276 -5.835 -2.930 1.00 26.77 15 ASN B N 1
ATOM 2469 C CA . ASN B 1 15 ? -19.543 -5.133 -4.179 1.00 27.53 15 ASN B CA 1
ATOM 2470 C C . ASN B 1 15 ? -18.486 -5.513 -5.209 1.00 27.55 15 ASN B C 1
ATOM 2471 O O . ASN B 1 15 ? -17.288 -5.371 -4.958 1.00 28.00 15 ASN B O 1
ATOM 2476 N N . VAL B 1 16 ? -18.932 -5.990 -6.367 1.00 25.53 16 VAL B N 1
ATOM 2477 C CA . VAL B 1 16 ? -18.020 -6.414 -7.420 1.00 25.43 16 VAL B CA 1
ATOM 2478 C C . VAL B 1 16 ? -17.985 -5.465 -8.607 1.00 25.03 16 VAL B C 1
ATOM 2479 O O . VAL B 1 16 ? -19.024 -5.119 -9.161 1.00 26.65 16 VAL B O 1
ATOM 2483 N N . LEU B 1 17 ? -16.782 -5.056 -8.996 1.00 24.46 17 LEU B N 1
ATOM 2484 C CA . LEU B 1 17 ? -16.604 -4.177 -10.141 1.00 23.98 17 LEU B CA 1
ATOM 2485 C C . LEU B 1 17 ? -16.054 -5.047 -11.259 1.00 23.78 17 LEU B C 1
ATOM 2486 O O . LEU B 1 17 ? -14.866 -5.367 -11.275 1.00 23.53 17 LEU B O 1
ATOM 2491 N N . THR B 1 18 ? -16.927 -5.440 -12.181 1.00 23.52 18 THR B N 1
ATOM 2492 C CA . THR B 1 18 ? -16.540 -6.290 -13.304 1.00 23.83 18 THR B CA 1
ATOM 2493 C C . THR B 1 18 ? -15.982 -5.443 -14.437 1.00 24.86 18 THR B C 1
ATOM 2494 O O . THR B 1 18 ? -16.096 -4.216 -14.415 1.00 23.41 18 THR B O 1
ATOM 2498 N N . ASN B 1 19 ? -15.383 -6.094 -15.430 1.00 24.79 19 ASN B N 1
ATOM 2499 C CA . ASN B 1 19 ? -14.842 -5.367 -16.571 1.00 26.21 19 ASN B CA 1
ATOM 2500 C C . ASN B 1 19 ? -15.981 -4.781 -17.405 1.00 26.97 19 ASN B C 1
ATOM 2501 O O . ASN B 1 19 ? -15.786 -3.830 -18.164 1.00 25.41 19 ASN B O 1
ATOM 2506 N N . PHE B 1 20 ? -17.170 -5.355 -17.262 1.00 27.21 20 PHE B N 1
ATOM 2507 C CA . PHE B 1 20 ? -18.329 -4.866 -17.994 1.00 28.79 20 PHE B CA 1
ATOM 2508 C C . PHE B 1 20 ? -18.847 -3.588 -17.338 1.00 27.77 20 PHE B C 1
ATOM 2509 O O . PHE B 1 20 ? -19.355 -2.698 -18.023 1.00 25.90 20 PHE B O 1
ATOM 2517 N N . ASP B 1 21 ? -18.716 -3.490 -16.016 1.00 26.56 21 ASP B N 1
ATOM 2518 C CA . ASP B 1 21 ? -19.131 -2.268 -15.337 1.00 27.86 21 ASP B CA 1
ATOM 2519 C C . ASP B 1 21 ? -18.168 -1.181 -15.824 1.00 28.39 21 ASP B C 1
ATOM 2520 O O . ASP B 1 21 ? -18.575 -0.061 -16.138 1.00 29.15 21 ASP B O 1
ATOM 2525 N N . LEU B 1 22 ? -16.885 -1.530 -15.894 1.00 27.57 22 LEU B N 1
ATOM 2526 C CA . LEU B 1 22 ? -15.863 -0.588 -16.333 1.00 28.04 22 LEU B CA 1
ATOM 2527 C C . LEU B 1 22 ? -16.112 -0.081 -17.748 1.00 28.44 22 LEU B C 1
ATOM 2528 O O . LEU B 1 22 ? -15.866 1.087 -18.041 1.00 27.41 22 LEU B O 1
ATOM 2533 N N . GLU B 1 23 ? -16.606 -0.949 -18.626 1.00 28.97 23 GLU B N 1
ATOM 2534 C CA . GLU B 1 23 ? -16.882 -0.531 -19.996 1.00 30.33 23 GLU B CA 1
ATOM 2535 C C . GLU B 1 23 ? -17.929 0.577 -19.997 1.00 30.31 23 GLU B C 1
ATOM 2536 O O . GLU B 1 23 ? -17.981 1.386 -20.920 1.00 29.58 23 GLU B O 1
ATOM 2542 N N . LYS B 1 24 ? -18.754 0.609 -18.955 1.00 30.89 24 LYS B N 1
ATOM 2543 C CA . LYS B 1 24 ? -19.816 1.604 -18.844 1.00 33.75 24 LYS B CA 1
ATOM 2544 C C . LYS B 1 24 ? -19.384 2.939 -18.237 1.00 35.43 24 LYS B C 1
ATOM 2545 O O . LYS B 1 24 ? -20.154 3.905 -18.261 1.00 34.67 24 LYS B O 1
ATOM 2551 N N . ILE B 1 25 ? -18.170 3.000 -17.689 1.00 36.02 25 ILE B N 1
ATOM 2552 C CA . ILE B 1 25 ? -17.687 4.240 -17.078 1.00 36.07 25 ILE B CA 1
ATOM 2553 C C . ILE B 1 25 ? -16.459 4.834 -17.762 1.00 36.07 25 ILE B C 1
ATOM 2554 O O . ILE B 1 25 ? -16.163 6.018 -17.588 1.00 35.48 25 ILE B O 1
ATOM 2559 N N . VAL B 1 26 ? -15.743 4.017 -18.529 1.00 34.58 26 VAL B N 1
ATOM 2560 C CA . VAL B 1 26 ? -14.567 4.487 -19.257 1.00 34.78 26 VAL B CA 1
ATOM 2561 C C . VAL B 1 26 ? -14.485 3.774 -20.600 1.00 35.57 26 VAL B C 1
ATOM 2562 O O . VAL B 1 26 ? -15.095 2.721 -20.785 1.00 35.60 26 VAL B O 1
ATOM 2566 N N . ASP B 1 27 ? -13.738 4.349 -21.538 1.00 36.44 27 ASP B N 1
ATOM 2567 C CA . ASP B 1 27 ? -13.597 3.755 -22.864 1.00 37.73 27 ASP B CA 1
ATOM 2568 C C . ASP B 1 27 ? -12.617 2.587 -22.860 1.00 37.80 27 ASP B C 1
ATOM 2569 O O . ASP B 1 27 ? -11.490 2.694 -23.354 1.00 35.06 27 ASP B O 1
ATOM 2574 N N . THR B 1 28 ? -13.061 1.467 -22.300 1.00 37.02 28 THR B N 1
ATOM 2575 C CA . THR B 1 28 ? -12.236 0.271 -22.221 1.00 36.23 28 THR B CA 1
ATOM 2576 C C . THR B 1 28 ? -13.101 -0.940 -22.567 1.00 36.89 28 THR B C 1
ATOM 2577 O O . THR B 1 28 ? -14.310 -0.811 -22.759 1.00 37.65 28 THR B O 1
ATOM 2581 N N . SER B 1 29 ? -12.486 -2.113 -22.652 1.00 35.60 29 SER B N 1
ATOM 2582 C CA . SER B 1 29 ? -13.233 -3.319 -22.969 1.00 34.76 29 SER B CA 1
ATOM 2583 C C . SER B 1 29 ? -12.717 -4.507 -22.177 1.00 33.87 29 SER B C 1
ATOM 2584 O O . SER B 1 29 ? -11.563 -4.533 -21.750 1.00 31.57 29 SER B O 1
ATOM 2587 N N . ASP B 1 30 ? -13.590 -5.489 -21.993 1.00 34.10 30 ASP B N 1
ATOM 2588 C CA . ASP B 1 30 ? -13.260 -6.711 -21.277 1.00 34.74 30 ASP B CA 1
ATOM 2589 C C . ASP B 1 30 ? -12.042 -7.381 -21.918 1.00 35.75 30 ASP B C 1
ATOM 2590 O O . ASP B 1 30 ? -11.158 -7.894 -21.228 1.00 34.95 30 ASP B O 1
ATOM 2595 N N . GLU B 1 31 ? -12.014 -7.365 -23.246 1.00 37.73 31 GLU B N 1
ATOM 2596 C CA . GLU B 1 31 ? -10.932 -7.950 -24.033 1.00 39.09 31 GLU B CA 1
ATOM 2597 C C . GLU B 1 31 ? -9.587 -7.306 -23.699 1.00 38.21 31 GLU B C 1
ATOM 2598 O O . GLU B 1 31 ? -8.606 -7.995 -23.421 1.00 37.61 31 GLU B O 1
ATOM 2604 N N . TRP B 1 32 ? -9.551 -5.978 -23.728 1.00 37.33 32 TRP B N 1
ATOM 2605 C CA . TRP B 1 32 ? -8.330 -5.230 -23.449 1.00 36.31 32 TRP B CA 1
ATOM 2606 C C . TRP B 1 32 ? -7.824 -5.459 -22.028 1.00 34.05 32 TRP B C 1
ATOM 2607 O O . TRP B 1 32 ? -6.652 -5.767 -21.813 1.00 30.42 32 TRP B O 1
ATOM 2618 N N . ILE B 1 33 ? -8.716 -5.288 -21.061 1.00 31.63 33 ILE B N 1
ATOM 2619 C CA . ILE B 1 33 ? -8.369 -5.470 -19.662 1.00 31.12 33 ILE B CA 1
ATOM 2620 C C . ILE B 1 33 ? -7.843 -6.880 -19.392 1.00 31.68 33 ILE B C 1
ATOM 2621 O O . ILE B 1 33 ? -6.718 -7.057 -18.913 1.00 29.33 33 ILE B O 1
ATOM 2626 N N . THR B 1 34 ? -8.662 -7.880 -19.700 1.00 31.16 34 THR B N 1
ATOM 2627 C CA . THR B 1 34 ? -8.283 -9.271 -19.480 1.00 31.67 34 THR B CA 1
ATOM 2628 C C . THR B 1 34 ? -6.926 -9.590 -20.094 1.00 32.80 34 THR B C 1
ATOM 2629 O O . THR B 1 34 ? -6.043 -10.125 -19.431 1.00 32.44 34 THR B O 1
ATOM 2633 N N . THR B 1 35 ? -6.767 -9.243 -21.364 1.00 33.78 35 THR B N 1
ATOM 2634 C CA . THR B 1 35 ? -5.534 -9.507 -22.091 1.00 35.10 35 THR B CA 1
ATOM 2635 C C . THR B 1 35 ? -4.318 -8.777 -21.541 1.00 35.55 35 THR B C 1
ATOM 2636 O O . THR B 1 35 ? -3.224 -9.335 -21.493 1.00 34.40 35 THR B O 1
ATOM 2640 N N . ARG B 1 36 ? -4.511 -7.535 -21.117 1.00 35.51 36 ARG B N 1
ATOM 2641 C CA . ARG B 1 36 ? -3.408 -6.728 -20.612 1.00 37.14 36 ARG B CA 1
ATOM 2642 C C . ARG B 1 36 ? -3.103 -6.830 -19.120 1.00 34.68 36 ARG B C 1
ATOM 2643 O O . ARG B 1 36 ? -1.987 -6.526 -18.702 1.00 33.80 36 ARG B O 1
ATOM 2651 N N . THR B 1 37 ? -4.073 -7.262 -18.318 1.00 32.41 37 THR B N 1
ATOM 2652 C CA . THR B 1 37 ? -3.862 -7.345 -16.874 1.00 30.49 37 THR B CA 1
ATOM 2653 C C . THR B 1 37 ? -4.248 -8.664 -16.211 1.00 30.42 37 THR B C 1
ATOM 2654 O O . THR B 1 37 ? -3.808 -8.950 -15.096 1.00 31.24 37 THR B O 1
AT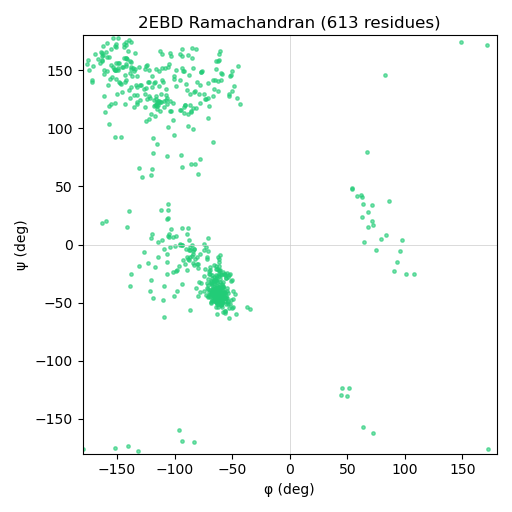OM 2658 N N . GLY B 1 38 ? -5.074 -9.458 -16.885 1.00 28.74 38 GLY B N 1
ATOM 2659 C CA . GLY B 1 38 ? -5.506 -10.723 -16.319 1.00 26.63 38 GLY B CA 1
ATOM 2660 C C . GLY B 1 38 ? -6.608 -10.504 -15.297 1.00 27.00 38 GLY B C 1
ATOM 2661 O O . GLY B 1 38 ? -7.057 -11.440 -14.630 1.00 28.75 38 GLY B O 1
ATOM 2662 N N . ILE B 1 39 ? -7.055 -9.261 -15.172 1.00 24.52 39 ILE B N 1
ATOM 2663 C CA . ILE B 1 39 ? -8.104 -8.936 -14.215 1.00 23.42 39 ILE B CA 1
ATOM 2664 C C . ILE B 1 39 ? -9.509 -9.047 -14.817 1.00 23.50 39 ILE B C 1
ATOM 2665 O O . ILE B 1 39 ? -9.748 -8.639 -15.958 1.00 22.00 39 ILE B O 1
ATOM 2670 N N . LYS B 1 40 ? -10.428 -9.607 -14.037 1.00 23.91 40 LYS B N 1
ATOM 2671 C CA . LYS B 1 40 ? -11.818 -9.772 -14.448 1.00 25.83 40 LYS B CA 1
ATOM 2672 C C . LYS B 1 40 ? -12.723 -9.054 -13.451 1.00 25.41 40 LYS B C 1
ATOM 2673 O O . LYS B 1 40 ? -13.702 -8.413 -13.833 1.00 24.69 40 LYS B O 1
ATOM 2679 N N . GLU B 1 41 ? -12.391 -9.163 -12.168 1.00 24.88 41 GLU B N 1
ATOM 2680 C CA . GLU B 1 41 ? -13.186 -8.526 -11.124 1.00 24.90 41 GLU B CA 1
ATOM 2681 C C . GLU B 1 41 ? -12.345 -7.965 -9.989 1.00 24.15 41 GLU B C 1
ATOM 2682 O O . GLU B 1 41 ? -11.195 -8.357 -9.798 1.00 22.81 41 GLU B O 1
ATOM 2688 N N . ARG B 1 42 ? -12.940 -7.039 -9.242 1.00 21.81 42 ARG B N 1
ATOM 2689 C CA . ARG B 1 42 ? -12.304 -6.437 -8.078 1.00 21.51 42 ARG B CA 1
ATOM 2690 C C . ARG B 1 42 ? -13.434 -6.102 -7.115 1.00 21.25 42 ARG B C 1
ATOM 2691 O O . ARG B 1 42 ? -14.586 -5.956 -7.527 1.00 19.88 42 ARG B O 1
ATOM 2699 N N . ARG B 1 43 ? -13.113 -6.002 -5.833 1.00 20.51 43 ARG B N 1
ATOM 2700 C CA . ARG B 1 43 ? -14.120 -5.671 -4.840 1.00 20.65 43 ARG B CA 1
ATOM 2701 C C . ARG B 1 43 ? -13.958 -4.191 -4.526 1.00 22.15 43 ARG B C 1
ATOM 2702 O O . ARG B 1 43 ? -12.842 -3.671 -4.533 1.00 21.37 43 ARG B O 1
ATOM 2710 N N . ILE B 1 44 ? -15.070 -3.516 -4.264 1.00 22.63 44 ILE B N 1
ATOM 2711 C CA . ILE B 1 44 ? -15.046 -2.091 -3.968 1.00 23.58 44 ILE B CA 1
ATOM 2712 C C . ILE B 1 44 ? -15.753 -1.856 -2.643 1.00 23.96 44 ILE B C 1
ATOM 2713 O O . ILE B 1 44 ? -16.863 -2.339 -2.433 1.00 21.17 44 ILE B O 1
ATOM 2718 N N . ALA B 1 45 ? -15.104 -1.122 -1.746 1.00 25.33 45 ALA B N 1
ATOM 2719 C CA . ALA B 1 45 ? -15.699 -0.820 -0.450 1.00 28.30 45 ALA B CA 1
ATOM 2720 C C . ALA B 1 45 ? -16.709 0.302 -0.631 1.00 30.82 45 ALA B C 1
ATOM 2721 O O . ALA B 1 45 ? -16.396 1.332 -1.214 1.00 31.31 45 ALA B O 1
ATOM 2723 N N . LYS B 1 46 ? -17.917 0.102 -0.122 1.00 32.93 46 LYS B N 1
ATOM 2724 C CA . LYS B 1 46 ? -18.933 1.132 -0.220 1.00 36.11 46 LYS B CA 1
ATOM 2725 C C . LYS B 1 46 ? -19.187 1.723 1.157 1.00 36.85 46 LYS B C 1
ATOM 2726 O O . LYS B 1 46 ? -18.958 2.907 1.375 1.00 36.73 46 LYS B O 1
ATOM 2732 N N . GLU B 1 47 ? -19.651 0.898 2.087 1.00 37.51 47 GLU B N 1
ATOM 2733 C CA . GLU B 1 47 ? -19.952 1.370 3.428 1.00 38.47 47 GLU B CA 1
ATOM 2734 C C . GLU B 1 47 ? -18.808 1.131 4.397 1.00 36.11 47 GLU B C 1
ATOM 2735 O O . GLU B 1 47 ? -18.735 1.767 5.450 1.00 36.28 47 GLU B O 1
ATOM 2741 N N . GLU B 1 48 ? -17.903 0.228 4.035 1.00 31.14 48 GLU B N 1
ATOM 2742 C CA . GLU B 1 48 ? -16.773 -0.077 4.902 1.00 27.34 48 GLU B CA 1
ATOM 2743 C C . GLU B 1 48 ? -15.650 0.962 4.859 1.00 25.05 48 GLU B C 1
ATOM 2744 O O . GLU B 1 48 ? -15.276 1.466 3.798 1.00 23.10 48 GLU B O 1
ATOM 2750 N N . THR B 1 49 ? -15.127 1.289 6.033 1.00 23.39 49 THR B N 1
ATOM 2751 C CA . THR B 1 49 ? -14.006 2.211 6.138 1.00 21.69 49 THR B CA 1
ATOM 2752 C C . THR B 1 49 ? -12.793 1.286 6.142 1.00 20.94 49 THR B C 1
ATOM 2753 O O . THR B 1 49 ? -12.945 0.068 6.278 1.00 16.44 49 THR B O 1
ATOM 2757 N N . ILE B 1 50 ? -11.598 1.848 5.996 1.00 21.26 50 ILE B N 1
ATOM 2758 C CA . ILE B 1 50 ? -10.401 1.023 6.012 1.00 19.57 50 ILE B CA 1
ATOM 2759 C C . ILE B 1 50 ? -10.278 0.360 7.380 1.00 20.15 50 ILE B C 1
ATOM 2760 O O . ILE B 1 50 ? -9.845 -0.789 7.481 1.00 20.59 50 ILE B O 1
ATOM 2765 N N . THR B 1 51 ? -10.674 1.073 8.433 1.00 18.79 51 THR B N 1
ATOM 2766 C CA . THR B 1 51 ? -10.602 0.517 9.781 1.00 18.48 51 THR B CA 1
ATOM 2767 C C . THR B 1 51 ? -11.468 -0.734 9.913 1.00 18.42 51 THR B C 1
ATOM 2768 O O . THR B 1 51 ? -11.037 -1.732 10.492 1.00 17.21 51 THR B O 1
ATOM 2772 N N . TYR B 1 52 ? -12.685 -0.678 9.376 1.00 19.49 52 TYR B N 1
ATOM 2773 C CA . TYR B 1 52 ? -13.601 -1.813 9.448 1.00 18.51 52 TYR B CA 1
ATOM 2774 C C . TYR B 1 52 ? -13.006 -3.042 8.766 1.00 18.49 52 TYR B C 1
ATOM 2775 O O . TYR B 1 52 ? -12.976 -4.127 9.347 1.00 17.40 52 TYR B O 1
ATOM 2784 N N . MET B 1 53 ? -12.534 -2.869 7.533 1.00 19.75 53 MET B N 1
ATOM 2785 C CA . MET B 1 53 ? -11.951 -3.973 6.776 1.00 19.11 53 MET B CA 1
ATOM 2786 C C . MET B 1 53 ? -10.722 -4.560 7.467 1.00 18.30 53 MET B C 1
ATOM 2787 O O . MET B 1 53 ? -10.573 -5.779 7.557 1.00 18.62 53 MET B O 1
ATOM 2792 N N . ALA B 1 54 ? -9.842 -3.694 7.951 1.00 18.52 54 ALA B N 1
ATOM 2793 C CA . ALA B 1 54 ? -8.641 -4.151 8.638 1.00 17.51 54 ALA B CA 1
ATOM 2794 C C . ALA B 1 54 ? -9.049 -4.966 9.864 1.00 17.57 54 ALA B C 1
ATOM 2795 O O . ALA B 1 54 ? -8.509 -6.049 10.113 1.00 15.82 54 ALA B O 1
ATOM 2797 N N . THR B 1 55 ? -10.012 -4.441 10.622 1.00 18.58 55 THR B N 1
ATOM 2798 C CA . THR B 1 55 ? -10.497 -5.117 11.821 1.00 16.91 55 THR B CA 1
ATOM 2799 C C . THR B 1 55 ? -11.060 -6.507 11.506 1.00 17.38 55 THR B C 1
ATOM 2800 O O . THR B 1 55 ? -10.768 -7.474 12.212 1.00 17.03 55 THR B O 1
ATOM 2804 N N . GLN B 1 56 ? -11.857 -6.612 10.448 1.00 16.59 56 GLN B N 1
ATOM 2805 C CA . GLN B 1 56 ? -12.430 -7.905 10.084 1.00 18.06 56 GLN B CA 1
ATOM 2806 C C . GLN B 1 56 ? -11.359 -8.902 9.682 1.00 18.05 56 GLN B C 1
ATOM 2807 O O . GLN B 1 56 ? -11.450 -10.076 10.035 1.00 19.88 56 GLN B O 1
ATOM 2813 N N . ALA B 1 57 ? -10.348 -8.445 8.948 1.00 17.30 57 ALA B N 1
ATOM 2814 C CA . ALA B 1 57 ? -9.267 -9.340 8.533 1.00 18.84 57 ALA B CA 1
ATOM 2815 C C . ALA B 1 57 ? -8.503 -9.805 9.772 1.00 17.73 57 ALA B C 1
ATOM 2816 O O . ALA B 1 57 ? -8.193 -10.989 9.917 1.00 17.77 57 ALA B O 1
ATOM 2818 N N . ALA B 1 58 ? -8.214 -8.867 10.668 1.00 17.96 58 ALA B N 1
ATOM 2819 C CA . ALA B 1 58 ? -7.492 -9.173 11.903 1.00 16.15 58 ALA B CA 1
ATOM 2820 C C . ALA B 1 58 ? -8.243 -10.171 12.786 1.00 15.90 58 ALA B C 1
ATOM 2821 O O . ALA B 1 58 ? -7.642 -11.107 13.326 1.00 13.42 58 ALA B O 1
ATOM 2823 N N . LYS B 1 59 ? -9.550 -9.961 12.946 1.00 16.47 59 LYS B N 1
ATOM 2824 C CA . LYS B 1 59 ? -10.363 -10.855 13.772 1.00 17.82 59 LYS B CA 1
ATOM 2825 C C . LYS B 1 59 ? -10.291 -12.296 13.287 1.00 16.55 59 LYS B C 1
ATOM 2826 O O . LYS B 1 59 ? -10.193 -13.218 14.093 1.00 15.84 59 LYS B O 1
ATOM 2832 N N . GLU B 1 60 ? -10.343 -12.490 11.972 1.00 18.24 60 GLU B N 1
ATOM 2833 C CA . GLU B 1 60 ? -10.267 -13.840 11.411 1.00 17.26 60 GLU B CA 1
ATOM 2834 C C . GLU B 1 60 ? -8.888 -14.420 11.715 1.00 17.36 60 GLU B C 1
ATOM 2835 O O . GLU B 1 60 ? -8.765 -15.557 12.174 1.00 16.54 60 GLU B O 1
ATOM 2841 N N . ALA B 1 61 ? -7.851 -13.621 11.479 1.00 17.27 61 ALA B N 1
ATOM 2842 C CA . ALA B 1 61 ? -6.481 -14.057 11.727 1.00 16.16 61 ALA B CA 1
ATOM 2843 C C . ALA B 1 61 ? -6.315 -14.465 13.189 1.00 17.51 61 ALA B C 1
ATOM 2844 O O . ALA B 1 61 ? -5.704 -15.491 13.489 1.00 17.45 61 ALA B O 1
ATOM 2846 N N . LEU B 1 62 ? -6.872 -13.673 14.101 1.00 19.00 62 LEU B N 1
ATOM 2847 C CA . LEU B 1 62 ? -6.779 -13.990 15.525 1.00 20.97 62 LEU B CA 1
ATOM 2848 C C . LEU B 1 62 ? -7.524 -15.292 15.858 1.00 22.16 62 LEU B C 1
ATOM 2849 O O . LEU B 1 62 ? -7.030 -16.114 16.641 1.00 18.76 62 LEU B O 1
ATOM 2854 N N . ARG B 1 63 ? -8.706 -15.476 15.268 1.00 23.28 63 ARG B N 1
ATOM 2855 C CA . ARG B 1 63 ? -9.478 -16.690 15.501 1.00 23.72 63 ARG B CA 1
ATOM 2856 C C . ARG B 1 63 ? -8.686 -17.888 14.982 1.00 22.86 63 ARG B C 1
ATOM 2857 O O . ARG B 1 63 ? -8.572 -18.906 15.658 1.00 22.03 63 ARG B O 1
ATOM 2865 N N . GLU B 1 64 ? -8.136 -17.760 13.780 1.00 23.20 64 GLU B N 1
ATOM 2866 C CA . GLU B 1 64 ? -7.342 -18.832 13.185 1.00 24.31 64 GLU B CA 1
ATOM 2867 C C . GLU B 1 64 ? -6.168 -19.180 14.090 1.00 24.67 64 GLU B C 1
ATOM 2868 O O . GLU B 1 64 ? -5.789 -20.347 14.207 1.00 23.62 64 GLU B O 1
ATOM 2874 N N . ALA B 1 65 ? -5.592 -18.161 14.724 1.00 22.04 65 ALA B N 1
ATOM 2875 C CA . ALA B 1 65 ? -4.448 -18.360 15.610 1.00 23.25 65 ALA B CA 1
ATOM 2876 C C . ALA B 1 65 ? -4.865 -18.765 17.018 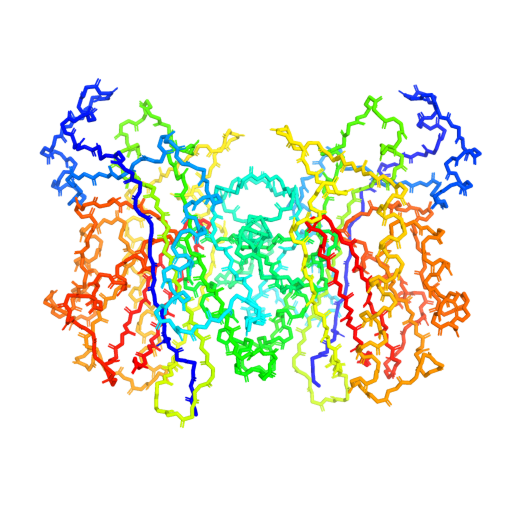1.00 22.84 65 ALA B C 1
ATOM 2877 O O . ALA B 1 65 ? -4.013 -19.106 17.837 1.00 21.56 65 ALA B O 1
ATOM 2879 N N . ASN B 1 66 ? -6.169 -18.722 17.293 1.00 23.25 66 ASN B N 1
ATOM 2880 C CA . ASN B 1 66 ? -6.695 -19.060 18.613 1.00 24.83 66 ASN B CA 1
ATOM 2881 C C . ASN B 1 66 ? -5.972 -18.204 19.653 1.00 25.41 66 ASN B C 1
ATOM 2882 O O . ASN B 1 66 ? -5.495 -18.698 20.674 1.00 23.45 66 ASN B O 1
ATOM 2887 N N . LEU B 1 67 ? -5.903 -16.909 19.370 1.00 25.26 67 LEU B N 1
ATOM 2888 C CA . LEU B 1 67 ? -5.233 -15.953 20.236 1.00 27.13 67 LEU B CA 1
ATOM 2889 C C . LEU B 1 67 ? -6.181 -14.779 20.469 1.00 27.09 67 LEU B C 1
ATOM 2890 O O . LEU B 1 67 ? -6.842 -14.324 19.542 1.00 28.18 67 LEU B O 1
ATOM 2895 N N . SER B 1 68 ? -6.263 -14.298 21.702 1.00 28.17 68 SER B N 1
ATOM 2896 C CA . SER B 1 68 ? -7.134 -13.165 21.996 1.00 29.04 68 SER B CA 1
ATOM 2897 C C . SER B 1 68 ? -6.394 -11.859 21.682 1.00 29.01 68 SER B C 1
ATOM 2898 O O . SER B 1 68 ? -5.164 -11.793 21.743 1.00 26.13 68 SER B O 1
ATOM 2901 N N . PRO B 1 69 ? -7.140 -10.802 21.334 1.00 28.13 69 PRO B N 1
ATOM 2902 C CA . PRO B 1 69 ? -6.520 -9.512 21.011 1.00 27.51 69 PRO B CA 1
ATOM 2903 C C . PRO B 1 69 ? -5.495 -9.035 22.041 1.00 26.60 69 PRO B C 1
ATOM 2904 O O . PRO B 1 69 ? -4.441 -8.512 21.675 1.00 23.92 69 PRO B O 1
ATOM 2908 N N . GLU B 1 70 ? -5.794 -9.235 23.322 1.00 25.91 70 GLU B N 1
ATOM 2909 C CA . GLU B 1 70 ? -4.897 -8.799 24.389 1.00 27.90 70 GLU B CA 1
ATOM 2910 C C . GLU B 1 70 ? -3.640 -9.641 24.589 1.00 25.27 70 GLU B C 1
ATOM 2911 O O . GLU B 1 70 ? -2.815 -9.348 25.453 1.00 22.80 70 GLU B O 1
ATOM 2917 N N . GLU B 1 71 ? -3.482 -10.678 23.778 1.00 24.19 71 GLU B N 1
ATOM 2918 C CA . GLU B 1 71 ? -2.297 -11.514 23.870 1.00 23.91 71 GLU B CA 1
ATOM 2919 C C . GLU B 1 71 ? -1.297 -11.084 22.787 1.00 22.85 71 GLU B C 1
ATOM 2920 O O . GLU B 1 71 ? -0.264 -11.727 22.575 1.00 21.47 71 GLU B O 1
ATOM 2926 N N . LEU B 1 72 ? -1.612 -9.988 22.102 1.00 21.58 72 LEU B N 1
ATOM 2927 C CA . LEU B 1 72 ? -0.727 -9.464 21.068 1.00 20.49 72 LEU B CA 1
ATOM 2928 C C . LEU B 1 72 ? 0.288 -8.522 21.705 1.00 19.83 72 LEU B C 1
ATOM 2929 O O . LEU B 1 72 ? -0.026 -7.837 22.677 1.00 19.62 72 LEU B O 1
ATOM 2934 N N . ASP B 1 73 ? 1.505 -8.493 21.168 1.00 18.05 73 ASP B N 1
ATOM 2935 C CA . ASP B 1 73 ? 2.535 -7.607 21.697 1.00 17.79 73 ASP B CA 1
ATOM 2936 C C . ASP B 1 73 ? 2.681 -6.379 20.815 1.00 16.70 73 ASP B C 1
ATOM 2937 O O . ASP B 1 73 ? 3.131 -5.323 21.263 1.00 14.55 73 ASP B O 1
ATOM 2942 N N . LEU B 1 74 ? 2.287 -6.524 19.556 1.00 14.70 74 LEU B N 1
ATOM 2943 C CA . LEU B 1 74 ? 2.427 -5.445 18.594 1.00 13.53 74 LEU B CA 1
ATOM 2944 C C . LEU B 1 74 ? 1.486 -5.620 17.412 1.00 12.55 74 LEU B C 1
ATOM 2945 O O . LEU B 1 74 ? 1.166 -6.746 17.018 1.00 11.68 74 LEU B O 1
ATOM 2950 N N . ILE B 1 75 ? 1.059 -4.493 16.852 1.00 13.55 75 ILE B N 1
ATOM 2951 C CA . ILE B 1 75 ? 0.166 -4.460 15.694 1.00 14.61 75 ILE B CA 1
ATOM 2952 C C . ILE B 1 75 ? 0.790 -3.517 14.661 1.00 13.47 75 ILE B C 1
ATOM 2953 O O . ILE B 1 75 ? 1.086 -2.362 14.964 1.00 12.15 75 ILE B O 1
ATOM 2958 N N . ILE B 1 76 ? 1.011 -4.020 13.451 1.00 14.53 76 ILE B N 1
ATOM 2959 C CA . ILE B 1 76 ? 1.591 -3.212 12.385 1.00 13.10 76 ILE B CA 1
ATOM 2960 C C . ILE B 1 76 ? 0.637 -3.246 11.208 1.00 13.68 76 ILE B C 1
ATOM 2961 O O . ILE B 1 76 ? 0.273 -4.316 10.723 1.00 13.76 76 ILE B O 1
ATOM 2966 N N . LEU B 1 77 ? 0.236 -2.070 10.749 1.00 13.68 77 LEU B N 1
ATOM 2967 C CA . LEU B 1 77 ? -0.689 -1.973 9.637 1.00 14.48 77 LEU B CA 1
ATOM 2968 C C . LEU B 1 77 ? -0.068 -1.164 8.510 1.00 14.31 77 LEU B C 1
ATOM 2969 O O . LEU B 1 77 ? 0.413 -0.051 8.727 1.00 13.18 77 LEU B O 1
ATOM 2974 N N . ALA B 1 78 ? -0.083 -1.733 7.308 1.00 13.58 78 ALA B N 1
ATOM 2975 C CA . ALA B 1 78 ? 0.477 -1.076 6.130 1.00 15.25 78 ALA B CA 1
ATOM 2976 C C . ALA B 1 78 ? -0.655 -0.656 5.200 1.00 15.12 78 ALA B C 1
ATOM 2977 O O . ALA B 1 78 ? -1.468 -1.488 4.770 1.00 13.26 78 ALA B O 1
ATOM 2979 N N . THR B 1 79 ? -0.708 0.634 4.889 1.00 12.79 79 THR B N 1
ATOM 2980 C CA . THR B 1 79 ? -1.748 1.145 4.011 1.00 13.96 79 THR B CA 1
ATOM 2981 C C . THR B 1 79 ? -1.319 2.465 3.396 1.00 15.26 79 THR B C 1
ATOM 2982 O O . THR B 1 79 ? -0.400 3.118 3.887 1.00 14.17 79 THR B O 1
ATOM 2986 N N . LEU B 1 80 ? -1.976 2.847 2.309 1.00 17.14 80 LEU B N 1
ATOM 2987 C CA . LEU B 1 80 ? -1.690 4.126 1.676 1.00 18.76 80 LEU B CA 1
ATOM 2988 C C . LEU B 1 80 ? -2.992 4.925 1.679 1.00 18.85 80 LEU B C 1
ATOM 2989 O O . LEU B 1 80 ? -3.062 6.019 1.127 1.00 17.76 80 LEU B O 1
ATOM 2994 N N . THR B 1 81 ? -4.016 4.364 2.325 1.00 18.28 81 THR B N 1
ATOM 2995 C CA . THR B 1 81 ? -5.327 5.008 2.438 1.00 17.87 81 THR B CA 1
ATOM 2996 C C . THR B 1 81 ? -5.764 5.033 3.911 1.00 19.92 81 THR B C 1
ATOM 2997 O O . THR B 1 81 ? -6.825 4.515 4.273 1.00 17.31 81 THR B O 1
ATOM 3001 N N . PRO B 1 82 ? -4.947 5.652 4.779 1.00 19.79 82 PRO B N 1
ATOM 3002 C CA . PRO B 1 82 ? -5.256 5.736 6.207 1.00 20.89 82 PRO B CA 1
ATOM 3003 C C . PRO B 1 82 ? -6.573 6.453 6.505 1.00 22.00 82 PRO B C 1
ATOM 3004 O O . PRO B 1 82 ? -6.975 7.366 5.786 1.00 20.60 82 PRO B O 1
ATOM 3008 N N . GLN B 1 83 ? -7.228 6.023 7.577 1.00 21.36 83 GLN B N 1
ATOM 3009 C CA . GLN B 1 83 ? -8.500 6.587 8.007 1.00 22.66 83 GLN B CA 1
ATOM 3010 C C . GLN B 1 83 ? -8.415 8.092 8.245 1.00 22.11 83 GLN B C 1
ATOM 3011 O O . GLN B 1 83 ? -9.279 8.843 7.805 1.00 21.35 83 GLN B O 1
ATOM 3017 N N . LYS B 1 84 ? -7.377 8.528 8.948 1.00 22.05 84 LYS B N 1
ATOM 3018 C CA . LYS B 1 84 ? -7.208 9.949 9.235 1.00 23.67 84 LYS B CA 1
ATOM 3019 C C . LYS B 1 84 ? -5.743 10.312 9.442 1.00 23.24 84 LYS B C 1
ATOM 3020 O O . LYS B 1 84 ? -4.870 9.449 9.391 1.00 20.11 84 LYS B O 1
ATOM 3026 N N . ARG B 1 85 ? -5.478 11.595 9.664 1.00 23.46 85 ARG B N 1
ATOM 3027 C CA . ARG B 1 85 ? -4.115 12.070 9.878 1.00 25.29 85 ARG B CA 1
ATOM 3028 C C . ARG B 1 85 ? -3.496 11.329 11.053 1.00 24.70 85 ARG B C 1
ATOM 3029 O O . ARG B 1 85 ? -2.345 10.888 10.993 1.00 24.06 85 ARG B O 1
ATOM 3037 N N . PHE B 1 86 ? -4.279 11.209 12.118 1.00 24.46 86 PHE B N 1
ATOM 3038 C CA . PHE B 1 86 ? -3.891 10.495 13.319 1.00 24.79 86 PHE B CA 1
ATOM 3039 C C . PHE B 1 86 ? -5.110 10.471 14.236 1.00 23.49 86 PHE B C 1
ATOM 3040 O O . PHE B 1 86 ? -5.956 11.367 14.179 1.00 27.17 86 PHE B O 1
ATOM 3048 N N . PRO B 1 87 ? -5.241 9.431 15.074 1.00 24.25 87 PRO B N 1
ATOM 3049 C CA . PRO B 1 87 ? -4.347 8.282 15.237 1.00 23.76 87 PRO B CA 1
ATOM 3050 C C . PRO B 1 87 ? -4.169 7.418 14.000 1.00 22.17 87 PRO B C 1
ATOM 3051 O O . PRO B 1 87 ? -4.951 7.481 13.043 1.00 21.41 87 PRO B O 1
ATOM 3055 N N . SER B 1 88 ? -3.126 6.600 14.046 1.00 19.69 88 SER B N 1
ATOM 3056 C CA . SER B 1 88 ? -2.828 5.681 12.963 1.00 18.32 88 SER B CA 1
ATOM 3057 C C . SER B 1 88 ? -4.026 4.742 12.840 1.00 18.16 88 SER B C 1
ATOM 3058 O O . SER B 1 88 ? -4.810 4.580 13.779 1.00 17.68 88 SER B O 1
ATOM 3061 N N . THR B 1 89 ? -4.178 4.130 11.676 1.00 18.06 89 THR B N 1
ATOM 3062 C CA . THR B 1 89 ? -5.288 3.217 11.477 1.00 16.48 89 THR B CA 1
ATOM 3063 C C . THR B 1 89 ? -5.046 1.974 12.329 1.00 16.47 89 THR B C 1
ATOM 3064 O O . THR B 1 89 ? -5.987 1.294 12.729 1.00 15.35 89 THR B O 1
ATOM 3068 N N . ALA B 1 90 ? -3.781 1.696 12.632 1.00 15.59 90 ALA B N 1
ATOM 3069 C CA . ALA B 1 90 ? -3.443 0.556 13.479 1.00 16.56 90 ALA B CA 1
ATOM 3070 C C . ALA B 1 90 ? -4.049 0.782 14.877 1.00 16.65 90 ALA B C 1
ATOM 3071 O O . ALA B 1 90 ? -4.550 -0.154 15.511 1.00 15.64 90 ALA B O 1
ATOM 3073 N N . CYS B 1 91 ? -3.996 2.025 15.358 1.00 15.78 91 CYS B N 1
ATOM 3074 C CA . CYS B 1 91 ? -4.572 2.352 16.662 1.00 17.27 91 CYS B CA 1
ATOM 3075 C C . CYS B 1 91 ? -6.089 2.227 16.626 1.00 17.38 91 CYS B C 1
ATOM 3076 O O . CYS B 1 91 ? -6.698 1.705 17.558 1.00 15.61 91 CYS B O 1
ATOM 3079 N N . LEU B 1 92 ? -6.698 2.715 15.550 1.00 18.04 92 LEU B N 1
ATOM 3080 C CA . LEU B 1 92 ? -8.149 2.635 15.417 1.00 17.23 92 LEU B CA 1
ATOM 3081 C C . LEU B 1 92 ? -8.569 1.170 15.394 1.00 18.44 92 LEU B C 1
ATOM 3082 O O . LEU B 1 92 ? -9.533 0.791 16.048 1.00 15.36 92 LEU B O 1
ATOM 3087 N N . VAL B 1 93 ? -7.827 0.349 14.653 1.00 18.02 93 VAL B N 1
ATOM 3088 C CA . VAL B 1 93 ? -8.122 -1.076 14.567 1.00 17.52 93 VAL B CA 1
ATOM 3089 C C . VAL B 1 93 ? -7.963 -1.718 15.936 1.00 18.36 93 VAL B C 1
ATOM 3090 O O . VAL B 1 93 ? -8.757 -2.576 16.328 1.00 19.88 93 VAL B O 1
ATOM 3094 N N . GLN B 1 94 ? -6.926 -1.301 16.654 1.00 18.98 94 GLN B N 1
ATOM 3095 C CA . GLN B 1 94 ? -6.651 -1.818 17.988 1.00 17.13 94 GLN B CA 1
ATOM 3096 C C . GLN B 1 94 ? -7.850 -1.598 18.917 1.00 17.40 94 GLN B C 1
ATOM 3097 O O . GLN B 1 94 ? -8.202 -2.472 19.715 1.00 14.39 94 GLN B O 1
ATOM 3103 N N . ALA B 1 95 ? -8.466 -0.423 18.819 1.00 16.25 95 ALA B N 1
ATOM 3104 C CA . ALA B 1 95 ? -9.627 -0.110 19.651 1.00 19.68 95 ALA B CA 1
ATOM 3105 C C . ALA B 1 95 ? -10.788 -1.051 19.309 1.00 19.68 95 ALA B C 1
ATOM 3106 O O . ALA B 1 95 ? -11.440 -1.593 20.196 1.00 20.38 95 ALA B O 1
ATOM 3108 N N . GLN B 1 96 ? -11.033 -1.244 18.017 1.00 21.42 96 GLN B N 1
ATOM 3109 C CA . GLN B 1 96 ? -12.113 -2.116 17.562 1.00 21.11 96 GLN B CA 1
ATOM 3110 C C . GLN B 1 96 ? -11.876 -3.566 17.982 1.00 21.28 96 GLN B C 1
ATOM 3111 O O . GLN B 1 96 ? -12.826 -4.318 18.208 1.00 18.70 96 GLN B O 1
ATOM 3117 N N . LEU B 1 97 ? -10.606 -3.953 18.089 1.00 20.50 97 LEU B N 1
ATOM 3118 C CA . LEU B 1 97 ? -10.249 -5.312 18.492 1.00 20.13 97 LEU B CA 1
ATOM 3119 C C . LEU B 1 97 ? -10.256 -5.450 20.005 1.00 21.04 97 LEU B C 1
ATOM 3120 O O . LEU B 1 97 ? -10.269 -6.565 20.535 1.00 21.11 97 LEU B O 1
ATOM 3125 N N . LYS B 1 98 ? -10.242 -4.311 20.689 1.00 21.05 98 LYS B N 1
ATOM 3126 C CA . LYS B 1 98 ? -10.198 -4.268 22.146 1.00 22.69 98 LYS B CA 1
ATOM 3127 C C . LYS B 1 98 ? -8.854 -4.787 22.652 1.00 21.12 98 LYS B C 1
ATOM 3128 O O . LYS B 1 98 ? -8.762 -5.329 23.752 1.00 21.66 98 LYS B O 1
ATOM 3134 N N . ALA B 1 99 ? -7.817 -4.627 21.836 1.00 18.82 99 ALA B N 1
ATOM 3135 C CA . ALA B 1 99 ? -6.466 -5.053 22.213 1.00 21.00 99 ALA B CA 1
ATOM 3136 C C . ALA B 1 99 ? -5.890 -3.934 23.082 1.00 21.32 99 ALA B C 1
ATOM 3137 O O . ALA B 1 99 ? -4.967 -3.223 22.674 1.00 20.63 99 ALA B O 1
ATOM 3139 N N . LYS B 1 100 ? -6.444 -3.787 24.281 1.00 21.71 100 LYS B N 1
ATOM 3140 C CA . LYS B 1 100 ? -6.035 -2.728 25.195 1.00 26.13 100 LYS B CA 1
ATOM 3141 C C . LYS B 1 100 ? -4.545 -2.610 25.502 1.00 24.59 100 LYS B C 1
ATOM 3142 O O . LYS B 1 100 ? -3.891 -3.580 25.885 1.00 22.99 100 LYS B O 1
ATOM 3148 N N . GLY B 1 101 ? -4.028 -1.396 25.314 1.00 21.59 101 GLY B N 1
ATOM 3149 C CA . GLY B 1 101 ? -2.631 -1.105 25.581 1.00 21.14 101 GLY B CA 1
ATOM 3150 C C . GLY B 1 101 ? -1.599 -1.608 24.586 1.00 20.79 101 GLY B C 1
ATOM 3151 O O . GLY B 1 101 ? -0.415 -1.289 24.714 1.00 19.27 101 GLY B O 1
ATOM 3152 N N . VAL B 1 102 ? -2.031 -2.361 23.580 1.00 18.89 102 VAL B N 1
ATOM 3153 C CA . VAL B 1 102 ? -1.090 -2.922 22.620 1.00 17.12 102 VAL B CA 1
ATOM 3154 C C . VAL B 1 102 ? -0.405 -1.970 21.637 1.00 16.29 102 VAL B C 1
ATOM 3155 O O . VAL B 1 102 ? -1.045 -1.195 20.921 1.00 13.63 102 VAL B O 1
ATOM 3159 N N . TYR B 1 103 ? 0.924 -2.060 21.655 1.00 15.65 103 TYR B N 1
ATOM 3160 C CA . TYR B 1 103 ? 1.864 -1.324 20.811 1.00 15.38 103 TYR B CA 1
ATOM 3161 C C . TYR B 1 103 ? 1.313 -1.409 19.386 1.00 14.71 103 TYR B C 1
ATOM 3162 O O . TYR B 1 103 ? 1.052 -2.501 18.893 1.00 13.42 103 TYR B O 1
ATOM 3171 N N . ALA B 1 104 ? 1.138 -0.269 18.724 1.00 14.20 104 ALA B N 1
ATOM 3172 C CA . ALA B 1 104 ? 0.579 -0.276 17.376 1.00 12.99 104 ALA B CA 1
ATOM 3173 C C . ALA B 1 104 ? 0.960 0.943 16.541 1.00 13.16 104 ALA B C 1
ATOM 3174 O O . ALA B 1 104 ? 1.021 2.060 17.056 1.00 14.46 104 ALA B O 1
ATOM 3176 N N . PHE B 1 105 ? 1.200 0.726 15.250 1.00 13.41 105 PHE B N 1
ATOM 3177 C CA . PHE B 1 105 ? 1.545 1.815 14.331 1.00 14.11 105 PHE B CA 1
ATOM 3178 C C . PHE B 1 105 ? 1.349 1.426 12.862 1.00 15.63 105 PHE B C 1
ATOM 3179 O O . PHE B 1 105 ? 1.210 0.239 12.533 1.00 13.76 105 PHE B O 1
ATOM 3187 N N . ASP B 1 106 ? 1.295 2.437 11.992 1.00 15.76 106 ASP B N 1
ATOM 3188 C CA . ASP B 1 106 ? 1.152 2.224 10.551 1.00 14.65 106 ASP B CA 1
ATOM 3189 C C . ASP B 1 106 ? 2.509 2.475 9.897 1.00 14.79 106 ASP B C 1
ATOM 3190 O O . ASP B 1 106 ? 3.332 3.213 10.433 1.00 15.87 106 ASP B O 1
ATOM 3195 N N . ILE B 1 107 ? 2.739 1.868 8.739 1.00 14.48 107 ILE B N 1
ATOM 3196 C CA . ILE B 1 107 ? 3.968 2.114 7.992 1.00 15.49 107 ILE B CA 1
ATOM 3197 C C . ILE B 1 107 ? 3.567 2.413 6.551 1.00 17.52 107 ILE B C 1
ATOM 3198 O O . ILE B 1 107 ? 2.515 1.960 6.084 1.00 16.20 107 ILE B O 1
ATOM 3203 N N . SER B 1 108 ? 4.397 3.182 5.854 1.00 18.82 108 SER B N 1
ATOM 3204 C CA . SER B 1 108 ? 4.126 3.536 4.465 1.00 18.85 108 SER B CA 1
ATOM 3205 C C . SER B 1 108 ? 5.211 2.969 3.578 1.00 18.65 108 SER B C 1
ATOM 3206 O O . SER B 1 108 ? 6.385 3.314 3.716 1.00 17.23 108 SER B O 1
ATOM 3209 N N . ALA B 1 109 ? 4.780 2.124 2.651 1.00 17.92 109 ALA B N 1
ATOM 3210 C CA . ALA B 1 109 ? 5.654 1.465 1.702 1.00 17.25 109 ALA B CA 1
ATOM 3211 C C . ALA B 1 109 ? 4.822 0.989 0.511 1.00 17.46 109 ALA B C 1
ATOM 3212 O O . ALA B 1 109 ? 5.234 0.098 -0.228 1.00 18.99 109 ALA B O 1
ATOM 3214 N N . ALA B 1 110 ? 3.648 1.593 0.346 1.00 18.74 110 ALA B N 1
ATOM 3215 C CA . ALA B 1 110 ? 2.719 1.264 -0.729 1.00 19.81 110 ALA B CA 1
ATOM 3216 C C . ALA B 1 110 ? 2.568 -0.252 -0.913 1.00 20.00 110 ALA B C 1
ATOM 3217 O O . ALA B 1 110 ? 2.329 -0.973 0.054 1.00 17.17 110 ALA B O 1
ATOM 3219 N N . CYS B 1 111 ? 2.712 -0.721 -2.151 1.00 19.83 111 CYS B N 1
ATOM 3220 C CA . CYS B 1 111 ? 2.567 -2.144 -2.463 1.00 21.66 111 CYS B CA 1
ATOM 3221 C C . CYS B 1 111 ? 3.502 -3.090 -1.705 1.00 21.15 111 CYS B C 1
ATOM 3222 O O . CYS B 1 111 ? 3.196 -4.280 -1.562 1.00 20.85 111 CYS B O 1
ATOM 3225 N N . SER B 1 112 ? 4.640 -2.585 -1.233 1.00 19.06 112 SER B N 1
ATOM 3226 C CA . SER B 1 112 ? 5.561 -3.437 -0.478 1.00 17.90 112 SER B CA 1
ATOM 3227 C C . SER B 1 112 ? 5.187 -3.365 0.992 1.00 16.46 112 SER B C 1
ATOM 3228 O O . SER B 1 112 ? 5.912 -3.856 1.855 1.00 14.65 112 SER B O 1
ATOM 3231 N N . GLY B 1 113 ? 4.046 -2.738 1.264 1.00 16.34 113 GLY B N 1
ATOM 3232 C CA . GLY B 1 113 ? 3.585 -2.569 2.629 1.00 15.81 113 GLY B CA 1
ATOM 3233 C C . GLY B 1 113 ? 3.598 -3.817 3.489 1.00 13.24 113 GLY B C 1
ATOM 3234 O O . GLY B 1 113 ? 4.186 -3.821 4.576 1.00 11.47 113 GLY B O 1
ATOM 3235 N N . PHE B 1 114 ? 2.964 -4.881 3.011 1.00 13.82 114 PHE B N 1
ATOM 3236 C CA . PHE B 1 114 ? 2.910 -6.111 3.788 1.00 14.12 114 PHE B CA 1
ATOM 3237 C C . PHE B 1 114 ? 4.261 -6.774 4.053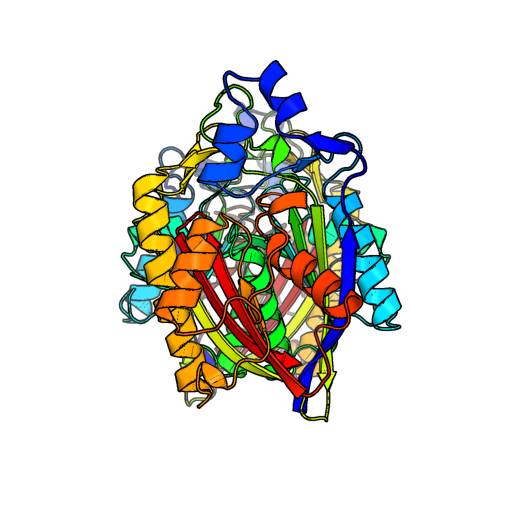 1.00 14.80 114 PHE B C 1
ATOM 3238 O O . PHE B 1 114 ? 4.560 -7.129 5.198 1.00 14.98 114 PHE B O 1
ATOM 3246 N N . ILE B 1 115 ? 5.079 -6.963 3.021 1.00 15.15 115 ILE B N 1
ATOM 3247 C CA . ILE B 1 115 ? 6.369 -7.607 3.251 1.00 15.96 115 ILE B CA 1
ATOM 3248 C C . ILE B 1 115 ? 7.289 -6.754 4.118 1.00 15.93 115 ILE B C 1
ATOM 3249 O O . ILE B 1 115 ? 8.114 -7.290 4.853 1.00 16.67 115 ILE B O 1
ATOM 3254 N N . TYR B 1 116 ? 7.153 -5.433 4.035 1.00 17.26 116 TYR B N 1
ATOM 3255 C CA . TYR B 1 116 ? 7.947 -4.540 4.877 1.00 15.66 116 TYR B CA 1
ATOM 3256 C C . TYR B 1 116 ? 7.515 -4.769 6.325 1.00 15.11 116 TYR B C 1
ATOM 3257 O O . TYR B 1 116 ? 8.349 -4.946 7.220 1.00 14.95 116 TYR B O 1
ATOM 3266 N N . ALA B 1 117 ? 6.199 -4.779 6.541 1.00 13.66 117 ALA B N 1
ATOM 3267 C CA . ALA B 1 117 ? 5.641 -4.954 7.871 1.00 12.46 117 ALA B CA 1
ATOM 3268 C C . ALA B 1 117 ? 5.986 -6.314 8.456 1.00 13.65 117 ALA B C 1
ATOM 3269 O O . ALA B 1 117 ? 6.256 -6.427 9.652 1.00 12.12 117 ALA B O 1
ATOM 3271 N N . LEU B 1 118 ? 5.961 -7.344 7.615 1.00 14.56 118 LEU B N 1
ATOM 3272 C CA . LEU B 1 118 ? 6.297 -8.694 8.056 1.00 14.00 118 LEU B CA 1
ATOM 3273 C C . LEU B 1 118 ? 7.785 -8.757 8.408 1.00 13.49 118 LEU B C 1
ATOM 3274 O O . LEU B 1 118 ? 8.186 -9.469 9.327 1.00 12.82 118 LEU B O 1
ATOM 3279 N N . ASP B 1 119 ? 8.600 -8.016 7.667 1.00 13.69 119 ASP B N 1
ATOM 3280 C CA . ASP B 1 119 ? 10.040 -7.987 7.926 1.00 14.31 119 ASP B CA 1
ATOM 3281 C C . ASP B 1 119 ? 10.270 -7.343 9.297 1.00 14.59 119 ASP B C 1
ATOM 3282 O O . ASP B 1 119 ? 11.071 -7.832 10.099 1.00 13.75 119 ASP B O 1
ATOM 3287 N N . ILE B 1 120 ? 9.541 -6.261 9.574 1.00 15.59 120 ILE B N 1
ATOM 3288 C CA . ILE B 1 120 ? 9.661 -5.569 10.858 1.00 14.21 120 ILE B CA 1
ATOM 3289 C C . ILE B 1 120 ? 9.206 -6.504 11.979 1.00 15.87 120 ILE B C 1
ATOM 3290 O O . ILE B 1 120 ? 9.874 -6.634 13.009 1.00 16.21 120 ILE B O 1
ATOM 3295 N N . ALA B 1 121 ? 8.066 -7.154 11.772 1.00 14.85 121 ALA B N 1
ATOM 3296 C CA . ALA B 1 121 ? 7.540 -8.083 12.763 1.00 13.87 121 ALA B CA 1
ATOM 3297 C C . ALA B 1 121 ? 8.624 -9.106 13.077 1.00 15.48 121 ALA B C 1
ATOM 3298 O O . ALA B 1 121 ? 8.890 -9.424 14.241 1.00 14.81 121 ALA B O 1
ATOM 3300 N N . ASP B 1 122 ? 9.251 -9.615 12.021 1.00 17.18 122 ASP B N 1
ATOM 3301 C CA . ASP B 1 122 ? 10.308 -10.613 12.164 1.00 17.11 122 ASP B CA 1
ATOM 3302 C C . ASP B 1 122 ? 11.472 -10.071 12.999 1.00 17.08 122 ASP B C 1
ATOM 3303 O O . ASP B 1 122 ? 12.044 -10.795 13.815 1.00 16.05 122 ASP B O 1
ATOM 3308 N N . SER B 1 123 ? 11.818 -8.801 12.807 1.00 17.16 123 SER B N 1
ATOM 3309 C CA . SER B 1 123 ? 12.912 -8.210 13.575 1.00 18.47 123 SER B CA 1
ATOM 3310 C C . SER B 1 123 ? 12.577 -8.160 15.068 1.00 19.13 123 SER B C 1
ATOM 3311 O O . SER B 1 123 ? 13.446 -8.383 15.917 1.00 18.62 123 SER B O 1
ATOM 3314 N N . PHE B 1 124 ? 11.317 -7.878 15.390 1.00 17.68 124 PHE B N 1
ATOM 3315 C CA . PHE B 1 124 ? 10.908 -7.820 16.791 1.00 17.71 124 PHE B CA 1
ATOM 3316 C C . PHE B 1 124 ? 10.909 -9.192 17.455 1.00 18.31 124 PHE B C 1
ATOM 3317 O O . PHE B 1 124 ? 11.306 -9.326 18.610 1.00 19.26 124 PHE B O 1
ATOM 3325 N N . ILE B 1 125 ? 10.473 -10.212 16.724 1.00 18.93 125 ILE B N 1
ATOM 3326 C CA . ILE B 1 125 ? 10.455 -11.563 17.258 1.00 18.54 125 ILE B CA 1
ATOM 3327 C C . ILE B 1 125 ? 11.885 -12.102 17.380 1.00 21.07 125 ILE B C 1
ATOM 3328 O O . ILE B 1 125 ? 12.244 -12.704 18.398 1.00 21.37 125 ILE B O 1
ATOM 3333 N N . LYS B 1 126 ? 12.699 -11.875 16.350 1.00 21.15 126 LYS B N 1
ATOM 3334 C CA . LYS B 1 126 ? 14.082 -12.349 16.343 1.00 22.31 126 LYS B CA 1
ATOM 3335 C C . LYS B 1 126 ? 14.969 -11.683 17.391 1.00 24.00 126 LYS B C 1
ATOM 3336 O O . LYS B 1 126 ? 15.906 -12.298 17.897 1.00 24.80 126 LYS B O 1
ATOM 3342 N N . SER B 1 127 ? 14.690 -10.426 17.715 1.00 23.32 127 SER B N 1
ATOM 3343 C CA . SER B 1 127 ? 15.484 -9.740 18.723 1.00 23.11 127 SER B CA 1
ATOM 3344 C C . SER B 1 127 ? 14.926 -10.085 20.102 1.00 22.99 127 SER B C 1
ATOM 3345 O O . SER B 1 127 ? 15.439 -9.635 21.117 1.00 24.57 127 SER B O 1
ATOM 3348 N N . GLY B 1 128 ? 13.867 -10.889 20.130 1.00 22.79 128 GLY B N 1
ATOM 3349 C CA . GLY B 1 128 ? 13.259 -11.276 21.394 1.00 21.38 128 GLY B CA 1
ATOM 3350 C C . GLY B 1 128 ? 12.500 -10.157 22.091 1.00 21.84 128 GLY B C 1
ATOM 3351 O O . GLY B 1 128 ? 12.255 -10.226 23.293 1.00 22.64 128 GLY B O 1
ATOM 3352 N N . LYS B 1 129 ? 12.116 -9.126 21.345 1.00 20.86 129 LYS B N 1
ATOM 3353 C CA . LYS B 1 129 ? 11.392 -8.002 21.928 1.00 20.34 129 LYS B CA 1
ATOM 3354 C C . LYS B 1 129 ? 9.871 -8.158 21.846 1.00 20.25 129 LYS B C 1
ATOM 3355 O O . LYS B 1 129 ? 9.131 -7.423 22.500 1.00 19.32 129 LYS B O 1
ATOM 3361 N N . ALA B 1 130 ? 9.409 -9.109 21.039 1.00 17.95 130 ALA B N 1
ATOM 3362 C CA . ALA B 1 130 ? 7.979 -9.368 20.902 1.00 19.82 130 ALA B CA 1
ATOM 3363 C C . ALA B 1 130 ? 7.761 -10.848 20.609 1.00 20.52 130 ALA B C 1
ATOM 3364 O O . ALA B 1 130 ? 8.617 -11.500 20.008 1.00 20.06 130 ALA B O 1
ATOM 3366 N N . LYS B 1 131 ? 6.622 -11.380 21.040 1.00 21.28 131 LYS B N 1
ATOM 3367 C CA . LYS B 1 131 ? 6.323 -12.785 20.799 1.00 22.95 131 LYS B CA 1
ATOM 3368 C C . LYS B 1 131 ? 5.195 -12.960 19.793 1.00 21.98 131 LYS B C 1
ATOM 3369 O O . LYS B 1 131 ? 5.306 -13.759 18.864 1.00 24.16 131 LYS B O 1
ATOM 3375 N N . ASN B 1 132 ? 4.105 -12.224 19.992 1.00 20.58 132 ASN B N 1
ATOM 3376 C CA . ASN B 1 132 ? 2.946 -12.296 19.103 1.00 19.34 132 ASN B CA 1
ATOM 3377 C C . ASN B 1 132 ? 2.743 -10.957 18.399 1.00 18.31 132 ASN B C 1
ATOM 3378 O O . ASN B 1 132 ? 2.526 -9.936 19.048 1.00 16.37 132 ASN B O 1
ATOM 3383 N N . VAL B 1 133 ? 2.811 -10.966 17.072 1.00 17.76 133 VAL B N 1
ATOM 3384 C CA . VAL B 1 133 ? 2.641 -9.744 16.293 1.00 15.05 133 VAL B CA 1
ATOM 3385 C C . VAL B 1 133 ? 1.564 -9.903 15.220 1.00 15.85 133 VAL B C 1
ATOM 3386 O O . VAL B 1 133 ? 1.532 -10.903 14.495 1.00 15.10 133 VAL B O 1
ATOM 3390 N N . LEU B 1 134 ? 0.685 -8.911 15.130 1.00 16.62 134 LEU B N 1
ATOM 3391 C CA . LEU B 1 134 ? -0.394 -8.901 14.137 1.00 15.93 134 LEU B CA 1
ATOM 3392 C C . LEU B 1 134 ? 0.067 -7.968 13.020 1.00 13.70 134 LEU B C 1
ATOM 3393 O O . LEU B 1 134 ? 0.366 -6.806 13.268 1.00 15.15 134 LEU B O 1
ATOM 3398 N N . VAL B 1 135 ? 0.142 -8.483 11.801 1.00 13.67 135 VAL B N 1
ATOM 3399 C CA . VAL B 1 135 ? 0.588 -7.691 10.659 1.00 13.39 135 VAL B CA 1
ATOM 3400 C C . VAL B 1 135 ? -0.562 -7.574 9.674 1.00 14.24 135 VAL B C 1
ATOM 3401 O O . VAL B 1 135 ? -1.100 -8.577 9.218 1.00 13.34 135 VAL B O 1
ATOM 3405 N N . ILE B 1 136 ? -0.919 -6.345 9.325 1.00 15.01 136 ILE B N 1
ATOM 3406 C CA . ILE B 1 136 ? -2.042 -6.119 8.430 1.00 14.19 136 ILE B CA 1
ATOM 3407 C C . ILE B 1 136 ? -1.738 -5.328 7.166 1.00 15.77 136 ILE B C 1
ATOM 3408 O O . ILE B 1 136 ? -0.994 -4.347 7.186 1.00 15.69 136 ILE B O 1
ATOM 3413 N N . GLY B 1 137 ? -2.346 -5.766 6.071 1.00 14.93 137 GLY B N 1
ATOM 3414 C CA . GLY B 1 137 ? -2.225 -5.073 4.802 1.00 15.92 137 GLY B CA 1
ATOM 3415 C C . GLY B 1 137 ? -3.663 -4.723 4.454 1.00 15.09 137 GLY B C 1
ATOM 3416 O O . GLY B 1 137 ? -4.461 -5.624 4.198 1.00 14.52 137 GLY B O 1
ATOM 3417 N N . ALA B 1 138 ? -4.011 -3.435 4.470 1.00 15.61 138 ALA B N 1
ATOM 3418 C CA . ALA B 1 138 ? -5.380 -3.007 4.175 1.00 15.05 138 ALA B CA 1
ATOM 3419 C C . ALA B 1 138 ? -5.405 -1.770 3.286 1.00 16.56 138 ALA B C 1
ATOM 3420 O O . ALA B 1 138 ? -4.672 -0.811 3.523 1.00 16.10 138 ALA B O 1
ATOM 3422 N N . GLU B 1 139 ? -6.265 -1.787 2.271 1.00 16.51 139 GLU B N 1
ATOM 3423 C CA . GLU B 1 139 ? -6.338 -0.670 1.340 1.00 18.45 139 GLU B CA 1
ATOM 3424 C C . GLU B 1 139 ? -7.746 -0.417 0.808 1.00 19.40 139 GLU B C 1
ATOM 3425 O O . GLU B 1 139 ? -8.481 -1.347 0.480 1.00 18.69 139 GLU B O 1
ATOM 3431 N N . LYS B 1 140 ? -8.120 0.851 0.734 1.00 19.62 140 LYS B N 1
ATOM 3432 C CA . LYS B 1 140 ? -9.400 1.226 0.154 1.00 20.87 140 LYS B CA 1
ATOM 3433 C C . LYS B 1 140 ? -8.929 2.107 -0.996 1.00 21.59 140 LYS B C 1
ATOM 3434 O O . LYS B 1 140 ? -9.146 3.320 -1.013 1.00 20.57 140 LYS B O 1
ATOM 3440 N N . LEU B 1 141 ? -8.236 1.471 -1.938 1.00 21.86 141 LEU B N 1
ATOM 3441 C CA . LEU B 1 141 ? -7.678 2.157 -3.092 1.00 22.54 141 LEU B CA 1
ATOM 3442 C C . LEU B 1 141 ? -8.723 2.900 -3.913 1.00 22.05 141 LEU B C 1
ATOM 3443 O O . LEU B 1 141 ? -8.397 3.874 -4.587 1.00 22.24 141 LEU B O 1
ATOM 3448 N N . SER B 1 142 ? -9.977 2.460 -3.855 1.00 22.09 142 SER B N 1
ATOM 3449 C CA . SER B 1 142 ? -11.018 3.130 -4.628 1.00 23.64 142 SER B CA 1
ATOM 3450 C C . SER B 1 142 ? -11.048 4.646 -4.378 1.00 25.39 142 SER B C 1
ATOM 3451 O O . SER B 1 142 ? -11.478 5.415 -5.239 1.00 25.68 142 SER B O 1
ATOM 3454 N N . GLU B 1 143 ? -10.573 5.080 -3.213 1.00 25.87 143 GLU B N 1
ATOM 3455 C CA . GLU B 1 143 ? -10.564 6.508 -2.897 1.00 27.71 143 GLU B CA 1
ATOM 3456 C C . GLU B 1 143 ? -9.392 7.248 -3.549 1.00 26.48 143 GLU B C 1
ATOM 3457 O O . GLU B 1 143 ? -9.433 8.466 -3.687 1.00 26.87 143 GLU B O 1
ATOM 3463 N N . ALA B 1 144 ? -8.354 6.515 -3.941 1.00 25.99 144 ALA B N 1
ATOM 3464 C CA . ALA B 1 144 ? -7.165 7.118 -4.542 1.00 25.09 144 ALA B CA 1
ATOM 3465 C C . ALA B 1 144 ? -7.037 6.922 -6.052 1.00 26.63 144 ALA B C 1
ATOM 3466 O O . ALA B 1 144 ? -6.010 7.267 -6.648 1.00 25.11 144 ALA B O 1
ATOM 3468 N N . VAL B 1 145 ? -8.073 6.366 -6.670 1.00 26.37 145 VAL B N 1
ATOM 3469 C CA . VAL B 1 145 ? -8.058 6.111 -8.104 1.00 24.51 145 VAL B CA 1
ATOM 3470 C C . VAL B 1 145 ? -8.715 7.227 -8.920 1.00 22.90 145 VAL B C 1
ATOM 3471 O O . VAL B 1 145 ? -9.709 7.812 -8.503 1.00 20.46 145 VAL B O 1
ATOM 3475 N N . ASP B 1 146 ? -8.135 7.528 -10.075 1.00 22.21 146 ASP B N 1
ATOM 3476 C CA . ASP B 1 146 ? -8.689 8.536 -10.972 1.00 25.16 146 ASP B CA 1
ATOM 3477 C C . ASP B 1 146 ? -9.666 7.762 -11.847 1.00 26.15 146 ASP B C 1
ATOM 3478 O O . ASP B 1 146 ? -9.259 7.065 -12.774 1.00 26.77 146 ASP B O 1
ATOM 3483 N N . TRP B 1 147 ? -10.954 7.873 -11.557 1.00 28.79 147 TRP B N 1
ATOM 3484 C CA . TRP B 1 147 ? -11.926 7.137 -12.343 1.00 31.13 147 TRP B CA 1
ATOM 3485 C C . TRP B 1 147 ? -12.172 7.729 -13.732 1.00 31.25 147 TRP B C 1
ATOM 3486 O O . TRP B 1 147 ? -12.899 7.138 -14.530 1.00 31.66 147 TRP B O 1
ATOM 3497 N N . GLU B 1 148 ? -11.561 8.882 -14.020 1.00 31.87 148 GLU B N 1
ATOM 3498 C CA . GLU B 1 148 ? -11.683 9.505 -15.344 1.00 33.02 148 GLU B CA 1
ATOM 3499 C C . GLU B 1 148 ? -10.618 8.798 -16.217 1.00 35.15 148 GLU B C 1
ATOM 3500 O O . GLU B 1 148 ? -10.680 8.843 -17.450 1.00 35.12 148 GLU B O 1
ATOM 3506 N N . ASP B 1 149 ? -9.653 8.141 -15.563 1.00 34.57 149 ASP B N 1
ATOM 3507 C CA . ASP B 1 149 ? -8.532 7.483 -16.251 1.00 35.19 149 ASP B CA 1
ATOM 3508 C C . ASP B 1 149 ? -8.564 5.959 -16.441 1.00 36.58 149 ASP B C 1
ATOM 3509 O O . ASP B 1 149 ? -8.317 5.197 -15.505 1.00 36.30 149 ASP B O 1
ATOM 3514 N N . ARG B 1 150 ? -8.807 5.530 -17.677 1.00 35.63 150 ARG B N 1
ATOM 3515 C CA . ARG B 1 150 ? -8.896 4.107 -18.014 1.00 35.78 150 ARG B CA 1
ATOM 3516 C C . ARG B 1 150 ? -7.584 3.324 -17.959 1.00 34.33 150 ARG B C 1
ATOM 3517 O O . ARG B 1 150 ? -7.591 2.101 -17.816 1.00 32.17 150 ARG B O 1
ATOM 3525 N N . SER B 1 151 ? -6.465 4.028 -18.083 1.00 32.93 151 SER B N 1
ATOM 3526 C CA . SER B 1 151 ? -5.152 3.398 -18.057 1.00 33.18 151 SER B CA 1
ATOM 3527 C C . SER B 1 151 ? -4.762 2.900 -16.671 1.00 33.62 151 SER B C 1
ATOM 3528 O O . SER B 1 151 ? -3.797 2.154 -16.521 1.00 34.24 151 SER B O 1
ATOM 3531 N N . THR B 1 152 ? -5.509 3.308 -15.654 1.00 32.54 152 THR B N 1
ATOM 3532 C CA . THR B 1 152 ? -5.168 2.883 -14.312 1.00 31.32 152 THR B CA 1
ATOM 3533 C C . THR B 1 152 ? -6.354 2.470 -13.445 1.00 29.72 152 THR B C 1
ATOM 3534 O O . THR B 1 152 ? -6.190 1.679 -12.523 1.00 28.52 152 THR B O 1
ATOM 3538 N N . CYS B 1 153 ? -7.548 2.981 -13.732 1.00 28.04 153 CYS B N 1
ATOM 3539 C CA . CYS B 1 153 ? -8.713 2.641 -12.914 1.00 26.66 153 CYS B CA 1
ATOM 3540 C C . CYS B 1 153 ? -9.251 1.221 -13.091 1.00 26.98 153 CYS B C 1
ATOM 3541 O O . CYS B 1 153 ? -10.203 0.838 -12.413 1.00 27.34 153 CYS B O 1
ATOM 3544 N N . VAL B 1 154 ? -8.656 0.435 -13.985 1.00 26.32 154 VAL B N 1
ATOM 3545 C CA . VAL B 1 154 ? -9.124 -0.936 -14.200 1.00 23.74 154 VAL B CA 1
ATOM 3546 C C . VAL B 1 154 ? -8.246 -1.940 -13.453 1.00 25.15 154 VAL B C 1
ATOM 3547 O O . VAL B 1 154 ? -8.505 -3.137 -13.467 1.00 24.67 154 VAL B O 1
ATOM 3551 N N . LEU B 1 155 ? -7.224 -1.433 -12.774 1.00 26.09 155 LEU B N 1
ATOM 3552 C CA . LEU B 1 155 ? -6.268 -2.280 -12.061 1.00 26.04 155 LEU B CA 1
ATOM 3553 C C . LEU B 1 155 ? -6.461 -2.473 -10.558 1.00 25.57 155 LEU B C 1
ATOM 3554 O O . LEU B 1 155 ? -5.979 -3.457 -9.991 1.00 24.35 155 LEU B O 1
ATOM 3559 N N . PHE B 1 156 ? -7.168 -1.556 -9.911 1.00 22.84 156 PHE B N 1
ATOM 3560 C CA . PHE B 1 156 ? -7.283 -1.626 -8.467 1.00 22.31 156 PHE B CA 1
ATOM 3561 C C . PHE B 1 156 ? -8.590 -2.025 -7.815 1.00 22.02 156 PHE B C 1
ATOM 3562 O O . PHE B 1 156 ? -9.678 -1.808 -8.349 1.00 23.99 156 PHE B O 1
ATOM 3570 N N . GLY B 1 157 ? -8.448 -2.617 -6.633 1.00 20.50 157 GLY B N 1
ATOM 3571 C CA . GLY B 1 157 ? -9.585 -3.042 -5.843 1.00 20.59 157 GLY B CA 1
ATOM 3572 C C . GLY B 1 157 ? -9.317 -2.738 -4.378 1.00 21.01 157 GLY B C 1
ATOM 3573 O O . GLY B 1 157 ? -8.227 -2.277 -4.015 1.00 18.94 157 GLY B O 1
ATOM 3574 N N . ASP B 1 158 ? -10.310 -2.995 -3.535 1.00 19.86 158 ASP B N 1
ATOM 3575 C CA . ASP B 1 158 ? -10.181 -2.758 -2.104 1.00 20.24 158 ASP B CA 1
ATOM 3576 C C . ASP B 1 158 ? -10.144 -4.087 -1.350 1.00 20.74 158 ASP B C 1
ATOM 3577 O O . ASP B 1 158 ? -10.717 -5.081 -1.794 1.00 18.44 158 ASP B O 1
ATOM 3582 N N . GLY B 1 159 ? -9.486 -4.092 -0.197 1.00 19.40 159 GLY B N 1
ATOM 3583 C CA . GLY B 1 159 ? -9.419 -5.309 0.585 1.00 18.43 159 GLY B CA 1
ATOM 3584 C C . GLY B 1 159 ? -8.465 -5.202 1.755 1.00 16.85 159 GLY B C 1
ATOM 3585 O O . GLY B 1 159 ? -7.727 -4.221 1.888 1.00 15.63 159 GLY B O 1
ATOM 3586 N N . ALA B 1 160 ? -8.494 -6.219 2.611 1.00 14.96 160 ALA B N 1
ATOM 3587 C CA . ALA B 1 160 ? -7.624 -6.277 3.776 1.00 15.31 160 ALA B CA 1
ATOM 3588 C C . ALA B 1 160 ? -7.182 -7.718 3.995 1.00 13.43 160 ALA B C 1
ATOM 3589 O O . ALA B 1 160 ? -7.953 -8.656 3.791 1.00 11.95 160 ALA B O 1
ATOM 3591 N N . GLY B 1 161 ? -5.924 -7.875 4.384 1.00 13.05 161 GLY B N 1
ATOM 3592 C CA . GLY B 1 161 ? -5.372 -9.188 4.655 1.00 12.47 161 GLY B CA 1
ATOM 3593 C C . GLY B 1 161 ? -4.562 -9.067 5.922 1.00 14.17 161 GLY B C 1
ATOM 3594 O O . GLY B 1 161 ? -3.952 -8.023 6.162 1.00 17.98 161 GLY B O 1
ATOM 3595 N N . ALA B 1 162 ? -4.552 -10.112 6.741 1.00 13.81 162 ALA B N 1
ATOM 3596 C CA . ALA B 1 162 ? -3.796 -10.079 7.987 1.00 14.38 162 ALA B CA 1
ATOM 3597 C C . ALA B 1 162 ? -3.205 -11.433 8.352 1.00 15.27 162 ALA B C 1
ATOM 3598 O O . ALA B 1 162 ? -3.728 -12.476 7.974 1.00 16.26 162 ALA B O 1
ATOM 3600 N N . VAL B 1 163 ? -2.100 -11.405 9.086 1.00 16.26 163 VAL B N 1
ATOM 3601 C CA . VAL B 1 163 ? -1.472 -12.629 9.551 1.00 16.75 163 VAL B CA 1
ATOM 3602 C C . VAL B 1 163 ? -1.057 -12.381 10.989 1.00 17.48 163 VAL B C 1
ATOM 3603 O O . VAL B 1 163 ? -0.811 -11.239 11.394 1.00 16.81 163 VAL B O 1
ATOM 3607 N N . VAL B 1 164 ? -1.024 -13.451 11.766 1.00 17.49 164 VAL B N 1
ATOM 3608 C CA . VAL B 1 164 ? -0.585 -13.376 13.144 1.00 17.54 164 VAL B CA 1
ATOM 3609 C C . VAL B 1 164 ? 0.664 -14.244 13.158 1.00 18.63 164 VAL B C 1
ATOM 3610 O O . VAL B 1 164 ? 0.594 -15.420 12.801 1.00 17.19 164 VAL B O 1
ATOM 3614 N N . VAL B 1 165 ? 1.805 -13.667 13.521 1.00 17.50 165 VAL B N 1
ATOM 3615 C CA . VAL B 1 165 ? 3.038 -14.441 13.596 1.00 18.38 165 VAL B CA 1
ATOM 3616 C C . VAL B 1 165 ? 3.468 -14.515 15.052 1.00 19.66 165 VAL B C 1
ATOM 3617 O O . VAL B 1 165 ? 3.191 -13.608 15.835 1.00 19.94 165 VAL B O 1
ATOM 3621 N N . THR B 1 166 ? 4.133 -15.605 15.412 1.00 19.09 166 THR B N 1
ATOM 3622 C CA . THR B 1 166 ? 4.578 -15.794 16.780 1.00 21.38 166 THR B CA 1
ATOM 3623 C C . THR B 1 166 ? 5.945 -16.454 16.781 1.00 22.11 166 THR B C 1
ATOM 3624 O O . THR B 1 166 ? 6.450 -16.858 15.733 1.00 21.13 166 THR B O 1
ATOM 3628 N N . ARG B 1 167 ? 6.555 -16.537 17.957 1.00 23.64 167 ARG B N 1
ATOM 3629 C CA . ARG B 1 167 ? 7.846 -17.194 18.078 1.00 24.64 167 ARG B CA 1
ATOM 3630 C C . ARG B 1 167 ? 7.502 -18.633 18.415 1.00 25.85 167 ARG B C 1
ATOM 3631 O O . ARG B 1 167 ? 6.862 -18.895 19.430 1.00 25.92 167 ARG B O 1
ATOM 3639 N N . SER B 1 168 ? 7.895 -19.563 17.553 1.00 25.90 168 SER B N 1
ATOM 3640 C CA . SER B 1 168 ? 7.607 -20.967 17.799 1.00 26.40 168 SER B CA 1
ATOM 3641 C C . SER B 1 168 ? 8.889 -21.714 18.097 1.00 28.23 168 SER B C 1
ATOM 3642 O O . SER B 1 168 ? 9.985 -21.229 17.821 1.00 25.86 168 SER B O 1
ATOM 3645 N N . GLU B 1 169 ? 8.733 -22.904 18.661 1.00 30.71 169 GLU B N 1
ATOM 3646 C CA . GLU B 1 169 ? 9.858 -23.756 18.994 1.00 34.34 169 GLU B CA 1
ATOM 3647 C C . GLU B 1 169 ? 9.915 -24.895 17.993 1.00 33.89 169 GLU B C 1
ATOM 3648 O O . GLU B 1 169 ? 10.255 -26.023 18.348 1.00 36.15 169 GLU B O 1
ATOM 3654 N N . ASP B 1 170 ? 9.553 -24.601 16.748 1.00 31.43 170 ASP B N 1
ATOM 3655 C CA . ASP B 1 170 ? 9.593 -25.599 15.686 1.00 28.67 170 ASP B CA 1
ATOM 3656 C C . ASP B 1 170 ? 10.290 -25.010 14.464 1.00 27.27 170 ASP B C 1
ATOM 3657 O O . ASP B 1 170 ? 10.745 -23.869 14.497 1.00 25.08 170 ASP B O 1
ATOM 3662 N N . LYS B 1 171 ? 10.369 -25.778 13.385 1.00 26.18 171 LYS B N 1
ATOM 3663 C CA . LYS B 1 171 ? 11.058 -25.320 12.182 1.00 26.62 171 LYS B CA 1
ATOM 3664 C C . LYS B 1 171 ? 10.394 -24.211 11.358 1.00 25.76 171 LYS B C 1
ATOM 3665 O O . LYS B 1 171 ? 10.983 -23.735 10.386 1.00 24.89 171 LYS B O 1
ATOM 3671 N N . SER B 1 172 ? 9.182 -23.798 11.717 1.00 23.57 172 SER B N 1
ATOM 3672 C CA . SER B 1 172 ? 8.540 -22.722 10.967 1.00 23.66 172 SER B CA 1
ATOM 3673 C C . SER B 1 172 ? 9.381 -21.474 11.199 1.00 23.18 172 SER B C 1
ATOM 3674 O O . SER B 1 172 ? 9.749 -21.180 12.338 1.00 21.84 172 SER B O 1
ATOM 3677 N N . ASP B 1 173 ? 9.692 -20.739 10.136 1.00 22.38 173 ASP B N 1
ATOM 3678 C CA . ASP B 1 173 ? 10.512 -19.545 10.301 1.00 22.96 173 ASP B CA 1
ATOM 3679 C C . ASP B 1 173 ? 10.708 -18.765 9.012 1.00 22.47 173 ASP B C 1
ATOM 3680 O O . ASP B 1 173 ? 10.597 -19.316 7.911 1.00 23.73 173 ASP B O 1
ATOM 3685 N N . ILE B 1 174 ? 10.970 -17.470 9.152 1.00 19.72 174 ILE B N 1
ATOM 3686 C CA . ILE B 1 174 ? 11.251 -16.634 7.999 1.00 17.54 174 ILE B CA 1
ATOM 3687 C C . ILE B 1 174 ? 12.751 -16.843 7.824 1.00 19.03 174 ILE B C 1
ATOM 3688 O O . ILE B 1 174 ? 13.545 -16.487 8.696 1.00 19.41 174 ILE B O 1
ATOM 3693 N N . LEU B 1 175 ? 13.125 -17.450 6.703 1.00 19.07 175 LEU B N 1
ATOM 3694 C CA . LEU B 1 175 ? 14.516 -17.781 6.413 1.00 18.72 175 LEU B CA 1
ATOM 3695 C C . LEU B 1 175 ? 15.389 -16.634 5.939 1.00 17.15 175 LEU B C 1
ATOM 3696 O O . LEU B 1 175 ? 16.547 -16.529 6.324 1.00 17.57 175 LEU B O 1
ATOM 3701 N N . ALA B 1 176 ? 14.849 -15.779 5.087 1.00 17.37 176 ALA B N 1
ATOM 3702 C CA . ALA B 1 176 ? 15.626 -14.659 4.587 1.00 15.93 176 ALA B CA 1
ATOM 3703 C C . ALA B 1 176 ? 14.706 -13.605 4.013 1.00 16.95 176 ALA B C 1
ATOM 3704 O O . ALA B 1 176 ? 13.647 -13.922 3.463 1.00 16.36 176 ALA B O 1
ATOM 3706 N N . THR B 1 177 ? 15.114 -12.351 4.148 1.00 15.07 177 THR B N 1
ATOM 3707 C CA . THR B 1 177 ? 14.337 -11.244 3.629 1.00 16.72 177 THR B CA 1
ATOM 3708 C C . THR B 1 177 ? 15.313 -10.223 3.085 1.00 17.68 177 THR B C 1
ATOM 3709 O O . THR B 1 177 ? 16.460 -10.157 3.522 1.00 16.88 177 THR B O 1
ATOM 3713 N N . ARG B 1 178 ? 14.851 -9.440 2.122 1.00 18.52 178 ARG B N 1
ATOM 3714 C CA . ARG B 1 178 ? 15.658 -8.383 1.542 1.00 20.49 178 ARG B CA 1
ATOM 3715 C C . ARG B 1 178 ? 14.697 -7.309 1.066 1.00 20.06 178 ARG B C 1
ATOM 3716 O O . ARG B 1 178 ? 13.805 -7.580 0.269 1.00 18.55 178 ARG B O 1
ATOM 3724 N N . MET B 1 179 ? 14.865 -6.093 1.572 1.00 20.84 179 MET B N 1
ATOM 3725 C CA . MET B 1 179 ? 14.000 -4.983 1.187 1.00 20.18 179 MET B CA 1
ATOM 3726 C C . MET B 1 179 ? 14.857 -3.866 0.606 1.00 20.19 179 MET B C 1
ATOM 3727 O O . MET B 1 179 ? 15.941 -3.585 1.108 1.00 20.15 179 MET B O 1
ATOM 3732 N N . TYR B 1 180 ? 14.364 -3.239 -0.454 1.00 19.09 180 TYR B N 1
ATOM 3733 C CA . TYR B 1 180 ? 15.065 -2.141 -1.103 1.00 18.63 180 TYR B CA 1
ATOM 3734 C C . TYR B 1 180 ? 14.076 -1.022 -1.370 1.00 20.18 180 TYR B C 1
ATOM 3735 O O . TYR B 1 180 ? 12.858 -1.225 -1.317 1.00 18.65 180 TYR B O 1
ATOM 3744 N N . ALA B 1 181 ? 14.616 0.153 -1.667 1.00 20.00 181 ALA B N 1
ATOM 3745 C CA . ALA B 1 181 ? 13.818 1.323 -2.001 1.00 21.05 181 ALA B CA 1
ATOM 3746 C C . ALA B 1 181 ? 14.678 2.186 -2.925 1.00 21.95 181 ALA B C 1
ATOM 3747 O O . ALA B 1 181 ? 15.908 2.165 -2.842 1.00 21.36 181 ALA B O 1
ATOM 3749 N N . GLU B 1 182 ? 14.038 2.924 -3.821 1.00 22.39 182 GLU B N 1
ATOM 3750 C CA . GLU B 1 182 ? 14.768 3.794 -4.725 1.00 23.36 182 GLU B CA 1
ATOM 3751 C C . GLU B 1 182 ? 13.927 5.030 -5.000 1.00 24.05 182 GLU B C 1
ATOM 3752 O O . GLU B 1 182 ? 13.094 5.044 -5.909 1.00 25.22 182 GLU B O 1
ATOM 3758 N N . GLY B 1 183 ? 14.149 6.065 -4.196 1.00 24.67 183 GLY B N 1
ATOM 3759 C CA . GLY B 1 183 ? 13.396 7.299 -4.328 1.00 24.38 183 GLY B CA 1
ATOM 3760 C C . GLY B 1 183 ? 13.582 8.077 -5.619 1.00 25.56 183 GLY B C 1
ATOM 3761 O O . GLY B 1 183 ? 12.653 8.738 -6.071 1.00 22.79 183 GLY B O 1
ATOM 3762 N N . SER B 1 184 ? 14.765 8.007 -6.223 1.00 25.94 184 SER B N 1
ATOM 3763 C CA . SER B 1 184 ? 15.001 8.744 -7.461 1.00 29.35 184 SER B CA 1
ATOM 3764 C C . SER B 1 184 ? 14.065 8.276 -8.572 1.00 30.57 184 SER B C 1
ATOM 3765 O O . SER B 1 184 ? 13.952 8.930 -9.608 1.00 30.95 184 SER B O 1
ATOM 3768 N N . LEU B 1 185 ? 13.394 7.148 -8.350 1.00 31.08 185 LEU B N 1
ATOM 3769 C CA . LEU B 1 185 ? 12.463 6.606 -9.337 1.00 33.35 185 LEU B CA 1
ATOM 3770 C C . LEU B 1 185 ? 11.002 6.810 -8.937 1.00 34.58 185 LEU B C 1
ATOM 3771 O O . LEU B 1 185 ? 10.125 6.022 -9.302 1.00 32.89 185 LEU B O 1
ATOM 3776 N N . GLU B 1 186 ? 10.758 7.885 -8.192 1.00 36.43 186 GLU B N 1
ATOM 3777 C CA . GLU B 1 186 ? 9.419 8.252 -7.741 1.00 38.07 186 GLU B CA 1
ATOM 3778 C C . GLU B 1 186 ? 8.450 8.427 -8.907 1.00 38.68 186 GLU B C 1
ATOM 3779 O O . GLU B 1 186 ? 7.289 8.019 -8.831 1.00 37.90 186 GLU B O 1
ATOM 3785 N N . GLU B 1 187 ? 8.937 9.043 -9.979 1.00 39.28 187 GLU B N 1
ATOM 3786 C CA . GLU B 1 187 ? 8.125 9.317 -11.161 1.00 40.97 187 GLU B CA 1
ATOM 3787 C C . GLU B 1 187 ? 7.449 8.129 -11.836 1.00 38.90 187 GLU B C 1
ATOM 3788 O O . GLU B 1 187 ? 6.420 8.296 -12.495 1.00 37.25 187 GLU B O 1
ATOM 3794 N N . LEU B 1 188 ? 8.017 6.939 -11.682 1.00 37.60 188 LEU B N 1
ATOM 3795 C CA . LEU B 1 188 ? 7.442 5.748 -12.301 1.00 37.39 188 LEU B CA 1
ATOM 3796 C C . LEU B 1 188 ? 6.104 5.353 -11.679 1.00 37.14 188 LEU B C 1
ATOM 3797 O O . LEU B 1 188 ? 5.219 4.831 -12.360 1.00 37.60 188 LEU B O 1
ATOM 3802 N N . LEU B 1 189 ? 5.961 5.616 -10.385 1.00 36.10 189 LEU B N 1
ATOM 3803 C CA . LEU B 1 189 ? 4.752 5.260 -9.659 1.00 35.64 189 LEU B CA 1
ATOM 3804 C C . LEU B 1 189 ? 4.635 6.143 -8.428 1.00 36.39 189 LEU B C 1
ATOM 3805 O O . LEU B 1 189 ? 5.332 5.933 -7.435 1.00 36.58 189 LEU B O 1
ATOM 3810 N N . HIS B 1 190 ? 3.751 7.133 -8.495 1.00 37.05 190 HIS B N 1
ATOM 3811 C CA . HIS B 1 190 ? 3.566 8.058 -7.383 1.00 38.41 190 HIS B CA 1
ATOM 3812 C C . HIS B 1 190 ? 2.146 8.615 -7.311 1.00 38.54 190 HIS B C 1
ATOM 3813 O O . HIS B 1 190 ? 1.322 8.401 -8.202 1.00 37.08 190 HIS B O 1
ATOM 3820 N N . ALA B 1 191 ? 1.876 9.338 -6.233 1.00 39.83 191 ALA B N 1
ATOM 3821 C CA . ALA B 1 191 ? 0.588 9.987 -6.050 1.00 42.84 191 ALA B CA 1
ATOM 3822 C C . ALA B 1 191 ? 0.861 11.436 -6.436 1.00 44.14 191 ALA B C 1
ATOM 3823 O O . ALA B 1 191 ? 1.948 11.950 -6.161 1.00 44.18 191 ALA B O 1
ATOM 3825 N N . ASP B 1 192 ? -0.086 12.097 -7.095 1.00 45.41 192 ASP B N 1
ATOM 3826 C CA . ASP B 1 192 ? 0.149 13.490 -7.446 1.00 47.00 192 ASP B CA 1
ATOM 3827 C C . ASP B 1 192 ? -0.183 14.384 -6.253 1.00 47.43 192 ASP B C 1
ATOM 3828 O O . ASP B 1 192 ? -0.395 13.898 -5.139 1.00 45.76 192 ASP B O 1
ATOM 3833 N N . ASN B 1 193 ? -0.219 15.688 -6.492 1.00 49.22 193 ASN B N 1
ATOM 3834 C CA . ASN B 1 193 ? -0.502 16.664 -5.446 1.00 51.31 193 ASN B CA 1
ATOM 3835 C C . ASN B 1 193 ? -1.894 16.499 -4.838 1.00 51.22 193 ASN B C 1
ATOM 3836 O O . ASN B 1 193 ? -2.210 17.109 -3.815 1.00 51.74 193 ASN B O 1
ATOM 3841 N N . CYS B 1 194 ? -2.722 15.668 -5.466 1.00 50.82 194 CYS B N 1
ATOM 3842 C CA . CYS B 1 194 ? -4.082 15.441 -4.989 1.00 49.70 194 CYS B CA 1
ATOM 3843 C C . CYS B 1 194 ? -4.296 14.058 -4.376 1.00 47.99 194 CYS B C 1
ATOM 3844 O O . CYS B 1 194 ? -5.378 13.761 -3.868 1.00 47.03 194 CYS B O 1
ATOM 3847 N N . GLY B 1 195 ? -3.268 13.215 -4.426 1.00 45.93 195 GLY B N 1
ATOM 3848 C CA . GLY B 1 195 ? -3.380 11.883 -3.859 1.00 43.11 195 GLY B CA 1
ATOM 3849 C C . GLY B 1 195 ? -3.740 10.799 -4.858 1.00 41.78 195 GLY B C 1
ATOM 3850 O O . GLY B 1 195 ? -3.752 9.615 -4.510 1.00 40.24 195 GLY B O 1
ATOM 3851 N N . TYR B 1 196 ? -4.029 11.195 -6.097 1.00 39.23 196 TYR B N 1
ATOM 3852 C CA . TYR B 1 196 ? -4.389 10.244 -7.147 1.00 37.23 196 TYR B CA 1
ATOM 3853 C C . TYR B 1 196 ? -3.216 9.396 -7.622 1.00 34.53 196 TYR B C 1
ATOM 3854 O O . TYR B 1 196 ? -2.107 9.892 -7.797 1.00 33.62 196 TYR B O 1
ATOM 3863 N N . ILE B 1 197 ? -3.479 8.114 -7.841 1.00 33.61 197 ILE B N 1
ATOM 3864 C CA . ILE B 1 197 ? -2.461 7.179 -8.303 1.00 33.00 197 ILE B CA 1
ATOM 3865 C C . ILE B 1 197 ? -2.058 7.446 -9.757 1.00 32.76 197 ILE B C 1
ATOM 3866 O O . ILE B 1 197 ? -2.894 7.371 -10.660 1.00 31.94 197 ILE B O 1
ATOM 3871 N N . ARG B 1 198 ? -0.780 7.755 -9.971 1.00 32.07 198 ARG B N 1
ATOM 3872 C CA . ARG B 1 198 ? -0.251 8.012 -11.312 1.00 33.24 198 ARG B CA 1
ATOM 3873 C C . ARG B 1 198 ? 0.927 7.071 -11.563 1.00 34.32 198 ARG B C 1
ATOM 3874 O O . ARG B 1 198 ? 1.592 6.628 -10.623 1.00 33.63 198 ARG B O 1
ATOM 3882 N N . MET B 1 199 ? 1.193 6.768 -12.828 1.00 35.40 199 MET B N 1
ATOM 3883 C CA . MET B 1 199 ? 2.293 5.871 -13.149 1.00 38.04 199 MET B CA 1
ATOM 3884 C C . MET B 1 199 ? 2.741 5.913 -14.605 1.00 38.05 199 MET B C 1
ATOM 3885 O O . MET B 1 199 ? 2.005 6.351 -15.492 1.00 36.83 199 MET B O 1
ATOM 3890 N N . LYS B 1 200 ? 3.972 5.462 -14.822 1.00 38.16 200 LYS B N 1
ATOM 3891 C CA . LYS B 1 200 ? 4.557 5.362 -16.149 1.00 40.32 200 LYS B CA 1
ATOM 3892 C C . LYS B 1 200 ? 4.539 3.862 -16.402 1.00 40.67 200 LYS B C 1
ATOM 3893 O O . LYS B 1 200 ? 5.558 3.179 -16.289 1.00 40.24 200 LYS B O 1
ATOM 3899 N N . GLY B 1 201 ? 3.348 3.369 -16.718 1.00 41.44 201 GLY B N 1
ATOM 3900 C CA . GLY B 1 201 ? 3.117 1.955 -16.954 1.00 44.42 201 GLY B CA 1
ATOM 3901 C C . GLY B 1 201 ? 4.170 1.077 -17.604 1.00 45.62 201 GLY B C 1
ATOM 3902 O O . GLY B 1 201 ? 4.558 0.058 -17.033 1.00 45.58 201 GLY B O 1
ATOM 3903 N N . ARG B 1 202 ? 4.627 1.457 -18.792 1.00 47.44 202 ARG B N 1
ATOM 3904 C CA . ARG B 1 202 ? 5.602 0.654 -19.519 1.00 49.81 202 ARG B CA 1
ATOM 3905 C C . ARG B 1 202 ? 6.970 0.592 -18.858 1.00 49.47 202 ARG B C 1
ATOM 3906 O O . ARG B 1 202 ? 7.606 -0.461 -18.842 1.00 49.36 202 ARG B O 1
ATOM 3914 N N . GLU B 1 203 ? 7.423 1.713 -18.313 1.00 49.58 203 GLU B N 1
ATOM 3915 C CA . GLU B 1 203 ? 8.720 1.758 -17.645 1.00 50.50 203 GLU B CA 1
ATOM 3916 C C . GLU B 1 203 ? 8.656 0.994 -16.322 1.00 49.89 203 GLU B C 1
ATOM 3917 O O . GLU B 1 203 ? 9.605 0.304 -15.939 1.00 48.92 203 GLU B O 1
ATOM 3923 N N . LEU B 1 204 ? 7.526 1.117 -15.634 1.00 48.47 204 LEU B N 1
ATOM 3924 C CA . LEU B 1 204 ? 7.324 0.439 -14.360 1.00 48.80 204 LEU B CA 1
ATOM 3925 C C . LEU B 1 204 ? 7.229 -1.072 -14.549 1.00 50.15 204 LEU B C 1
ATOM 3926 O O . LEU B 1 204 ? 7.644 -1.841 -13.680 1.00 50.51 204 LEU B O 1
ATOM 3931 N N . PHE B 1 205 ? 6.673 -1.491 -15.683 1.00 50.77 205 PHE B N 1
ATOM 3932 C CA . PHE B 1 205 ? 6.522 -2.909 -15.995 1.00 51.32 205 PHE B CA 1
ATOM 3933 C C . PHE B 1 205 ? 7.902 -3.546 -16.126 1.00 51.10 205 PHE B C 1
ATOM 3934 O O . PHE B 1 205 ? 8.180 -4.586 -15.523 1.00 50.46 205 PHE B O 1
ATOM 3942 N N . LYS B 1 206 ? 8.767 -2.908 -16.906 1.00 50.79 206 LYS B N 1
ATOM 3943 C CA . LYS B 1 206 ? 10.111 -3.418 -17.124 1.00 50.84 206 LYS B CA 1
ATOM 3944 C C . LYS B 1 206 ? 10.926 -3.430 -15.836 1.00 50.78 206 LYS B C 1
ATOM 3945 O O . LYS B 1 206 ? 11.475 -4.463 -15.455 1.00 50.88 206 LYS B O 1
ATOM 3951 N N . VAL B 1 207 ? 11.003 -2.285 -15.163 1.00 50.05 207 VAL B N 1
ATOM 3952 C CA . VAL B 1 207 ? 11.757 -2.189 -13.915 1.00 48.53 207 VAL B CA 1
ATOM 3953 C C . VAL B 1 207 ? 11.242 -3.173 -12.864 1.00 47.32 207 VAL B C 1
ATOM 3954 O O . VAL B 1 207 ? 12.011 -3.684 -12.054 1.00 46.83 207 VAL B O 1
ATOM 3958 N N . ALA B 1 208 ? 9.941 -3.442 -12.893 1.00 46.21 208 ALA B N 1
ATOM 3959 C CA . ALA B 1 208 ? 9.322 -4.356 -11.940 1.00 45.78 208 ALA B CA 1
ATOM 3960 C C . ALA B 1 208 ? 9.898 -5.769 -11.997 1.00 45.94 208 ALA B C 1
ATOM 3961 O O . ALA B 1 208 ? 10.260 -6.334 -10.963 1.00 45.46 208 ALA B O 1
ATOM 3963 N N . VAL B 1 209 ? 9.982 -6.341 -13.197 1.00 45.35 209 VAL B N 1
ATOM 3964 C CA . VAL B 1 209 ? 10.505 -7.698 -13.353 1.00 45.11 209 VAL B CA 1
ATOM 3965 C C . VAL B 1 209 ? 11.974 -7.826 -12.947 1.00 44.73 209 VAL B C 1
ATOM 3966 O O . VAL B 1 209 ? 12.338 -8.718 -12.177 1.00 43.66 209 VAL B O 1
ATOM 3970 N N . ARG B 1 210 ? 12.814 -6.931 -13.455 1.00 44.23 210 ARG B N 1
ATOM 3971 C CA . ARG B 1 210 ? 14.237 -6.968 -13.148 1.00 44.51 210 ARG B CA 1
ATOM 3972 C C . ARG B 1 210 ? 14.503 -6.926 -11.644 1.00 43.64 210 ARG B C 1
ATOM 3973 O O . ARG B 1 210 ? 15.153 -7.817 -11.097 1.00 43.67 210 ARG B O 1
ATOM 3981 N N . SER B 1 211 ? 14.000 -5.886 -10.982 1.00 41.08 211 SER B N 1
ATOM 3982 C CA . SER B 1 211 ? 14.193 -5.715 -9.544 1.00 38.12 211 SER B CA 1
ATOM 3983 C C . SER B 1 211 ? 13.621 -6.863 -8.722 1.00 35.81 211 SER B C 1
ATOM 3984 O O . SER B 1 211 ? 14.245 -7.308 -7.758 1.00 32.50 211 SER B O 1
ATOM 3987 N N . MET B 1 212 ? 12.434 -7.338 -9.093 1.00 33.43 212 MET B N 1
ATOM 3988 C CA . MET B 1 212 ? 11.822 -8.437 -8.362 1.00 33.42 212 MET B CA 1
ATOM 3989 C C . MET B 1 212 ? 12.613 -9.732 -8.546 1.00 32.18 212 MET B C 1
ATOM 3990 O O . MET B 1 212 ? 12.790 -10.488 -7.590 1.00 32.07 212 MET B O 1
ATOM 3995 N N . GLU B 1 213 ? 13.095 -9.989 -9.760 1.00 31.46 213 GLU B N 1
ATOM 3996 C CA . GLU B 1 213 ? 13.883 -11.199 -9.998 1.00 31.42 213 GLU B CA 1
ATOM 3997 C C . GLU B 1 213 ? 15.144 -11.166 -9.142 1.00 28.78 213 GLU B C 1
ATOM 3998 O O . GLU B 1 213 ? 15.484 -12.145 -8.483 1.00 25.80 213 GLU B O 1
ATOM 4004 N N . GLU B 1 214 ? 15.827 -10.026 -9.165 1.00 28.02 214 GLU B N 1
ATOM 4005 C CA . GLU B 1 214 ? 17.061 -9.840 -8.414 1.00 29.19 214 GLU B CA 1
ATOM 4006 C C . GLU B 1 214 ? 16.869 -10.050 -6.916 1.00 28.64 214 GLU B C 1
ATOM 4007 O O . GLU B 1 214 ? 17.614 -10.804 -6.292 1.00 28.36 214 GLU B O 1
ATOM 4013 N N . VAL B 1 215 ? 15.873 -9.392 -6.330 1.00 27.06 215 VAL B N 1
ATOM 4014 C CA . VAL B 1 215 ? 15.658 -9.541 -4.900 1.00 24.22 215 VAL B CA 1
ATOM 4015 C C . VAL B 1 215 ? 15.228 -10.975 -4.553 1.00 23.81 215 VAL B C 1
ATOM 4016 O O . VAL B 1 215 ? 15.597 -11.506 -3.500 1.00 21.70 215 VAL B O 1
ATOM 4020 N N . CYS B 1 216 ? 14.468 -11.613 -5.440 1.00 22.88 216 CYS B N 1
ATOM 4021 C CA . CYS B 1 216 ? 14.054 -12.993 -5.198 1.00 21.52 216 CYS B CA 1
ATOM 4022 C C . CYS B 1 216 ? 15.301 -13.886 -5.201 1.00 22.57 216 CYS B C 1
ATOM 4023 O O . CYS B 1 216 ? 15.484 -14.723 -4.310 1.00 19.51 216 CYS B O 1
ATOM 4026 N N . ARG B 1 217 ? 16.160 -13.705 -6.201 1.00 22.35 217 ARG B N 1
ATOM 4027 C CA . ARG B 1 217 ? 17.384 -14.499 -6.282 1.00 22.44 217 ARG B CA 1
ATOM 4028 C C . ARG B 1 217 ? 18.229 -14.264 -5.042 1.00 21.58 217 ARG B C 1
ATOM 4029 O O . ARG B 1 217 ? 18.834 -15.190 -4.515 1.00 19.91 217 ARG B O 1
ATOM 4037 N N . GLU B 1 218 ? 18.244 -13.024 -4.563 1.00 20.50 218 GLU B N 1
ATOM 4038 C CA . GLU B 1 218 ? 19.035 -12.689 -3.386 1.00 22.62 218 GLU B CA 1
ATOM 4039 C C . GLU B 1 218 ? 18.579 -13.418 -2.119 1.00 22.72 218 GLU B C 1
ATOM 4040 O O . GLU B 1 218 ? 19.419 -13.913 -1.367 1.00 23.77 218 GLU B O 1
ATOM 4046 N N . VAL B 1 219 ? 17.271 -13.495 -1.865 1.00 20.82 219 VAL B N 1
ATOM 4047 C CA . VAL B 1 219 ? 16.828 -14.189 -0.657 1.00 19.21 219 VAL B CA 1
ATOM 4048 C C . VAL B 1 219 ? 17.037 -15.681 -0.805 1.00 20.18 219 VAL B C 1
ATOM 4049 O O . VAL B 1 219 ? 17.270 -16.380 0.177 1.00 20.58 219 VAL B O 1
ATOM 4053 N N . LEU B 1 220 ? 16.967 -16.172 -2.038 1.00 20.18 220 LEU B N 1
ATOM 4054 C CA . LEU B 1 220 ? 17.178 -17.592 -2.277 1.00 20.48 220 LEU B CA 1
ATOM 4055 C C . LEU B 1 220 ? 18.633 -18.026 -2.029 1.00 19.32 220 LEU B C 1
ATOM 4056 O O . LEU B 1 220 ? 18.851 -18.993 -1.308 1.00 19.32 220 LEU B O 1
ATOM 4061 N N . GLU B 1 221 ? 19.627 -17.333 -2.596 1.00 21.54 221 GLU B N 1
ATOM 4062 C CA . GLU B 1 221 ? 21.024 -17.749 -2.361 1.00 23.73 221 GLU B CA 1
ATOM 4063 C C . GLU B 1 221 ? 21.353 -17.508 -0.882 1.00 23.85 221 GLU B C 1
ATOM 4064 O O . GLU B 1 221 ? 22.203 -18.183 -0.307 1.00 22.50 221 GLU B O 1
ATOM 4070 N N . LYS B 1 222 ? 20.656 -16.561 -0.255 1.00 24.36 222 LYS B N 1
ATOM 4071 C CA . LYS B 1 222 ? 20.880 -16.277 1.164 1.00 24.59 222 LYS B CA 1
ATOM 4072 C C . LYS B 1 222 ? 20.399 -17.461 2.011 1.00 25.26 222 LYS B C 1
ATOM 4073 O O . LYS B 1 222 ? 21.051 -17.866 2.973 1.00 24.03 222 LYS B O 1
ATOM 4079 N N . ALA B 1 223 ? 19.254 -18.021 1.639 1.00 23.15 223 ALA B N 1
ATOM 4080 C CA . ALA B 1 223 ? 18.686 -19.156 2.352 1.00 23.01 223 ALA B CA 1
ATOM 4081 C C . ALA B 1 223 ? 19.284 -20.494 1.911 1.00 22.62 223 ALA B C 1
ATOM 4082 O O . ALA B 1 223 ? 18.956 -21.540 2.471 1.00 20.79 223 ALA B O 1
ATOM 4084 N N . GLY B 1 224 ? 20.151 -20.460 0.906 1.00 22.35 224 GLY B N 1
ATOM 4085 C CA . GLY B 1 224 ? 20.765 -21.681 0.415 1.00 20.26 224 GLY B CA 1
ATOM 4086 C C . GLY B 1 224 ? 19.806 -22.587 -0.343 1.00 22.23 224 GLY B C 1
ATOM 4087 O O . GLY B 1 224 ? 19.934 -23.811 -0.286 1.00 21.84 224 GLY B O 1
ATOM 4088 N N . VAL B 1 225 ? 18.847 -22.005 -1.059 1.00 21.02 225 VAL B N 1
ATOM 4089 C CA . VAL B 1 225 ? 17.892 -22.817 -1.807 1.00 22.43 225 VAL B CA 1
ATOM 4090 C C . VAL B 1 225 ? 17.664 -22.309 -3.226 1.00 22.03 225 VAL B C 1
ATOM 4091 O O . VAL B 1 225 ? 17.764 -21.114 -3.499 1.00 21.85 225 VAL B O 1
ATOM 4095 N N . LYS B 1 226 ? 17.339 -23.234 -4.121 1.00 21.90 226 LYS B N 1
ATOM 4096 C CA . LYS B 1 226 ? 17.095 -22.915 -5.521 1.00 23.09 226 LYS B CA 1
ATOM 4097 C C . LYS B 1 226 ? 15.614 -22.666 -5.788 1.00 23.73 226 LYS B C 1
ATOM 4098 O O . LYS B 1 226 ? 14.757 -23.045 -4.993 1.00 20.45 226 LYS B O 1
ATOM 4104 N N . PRO B 1 227 ? 15.297 -22.021 -6.922 1.00 24.84 227 PRO B N 1
ATOM 4105 C CA . PRO B 1 227 ? 13.893 -21.763 -7.248 1.00 25.96 227 PRO B CA 1
ATOM 4106 C C . PRO B 1 227 ? 13.149 -23.105 -7.297 1.00 27.34 227 PRO B C 1
ATOM 4107 O O . PRO B 1 227 ? 11.998 -23.209 -6.874 1.00 26.73 227 PRO B O 1
ATOM 4111 N N . GLU B 1 228 ? 13.833 -24.132 -7.795 1.00 27.20 228 GLU B N 1
ATOM 4112 C CA . GLU B 1 228 ? 13.256 -25.467 -7.905 1.00 27.67 228 GLU B CA 1
ATOM 4113 C C . GLU B 1 228 ? 12.852 -26.034 -6.541 1.00 26.98 228 GLU B C 1
ATOM 4114 O O . GLU B 1 228 ? 12.010 -26.926 -6.45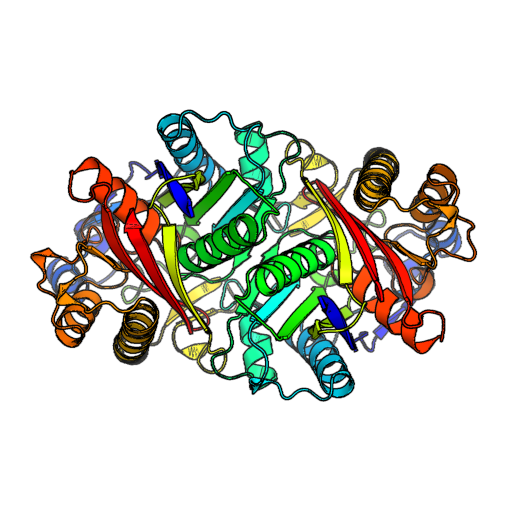3 1.00 23.83 228 GLU B O 1
ATOM 4120 N N . GLU B 1 229 ? 13.457 -25.512 -5.478 1.00 25.56 229 GLU B N 1
ATOM 4121 C CA . GLU B 1 229 ? 13.160 -25.976 -4.130 1.00 22.83 229 GLU B CA 1
ATOM 4122 C C . GLU B 1 229 ? 12.013 -25.205 -3.464 1.00 22.44 229 GLU B C 1
ATOM 4123 O O . GLU B 1 229 ? 11.600 -25.537 -2.350 1.00 20.27 229 GLU B O 1
ATOM 4129 N N . VAL B 1 230 ? 11.499 -24.188 -4.152 1.00 21.39 230 VAL B N 1
ATOM 4130 C CA . VAL B 1 230 ? 10.390 -23.382 -3.628 1.00 20.61 230 VAL B CA 1
ATOM 4131 C C . VAL B 1 230 ? 9.054 -24.087 -3.902 1.00 20.74 230 VAL B C 1
ATOM 4132 O O . VAL B 1 230 ? 8.799 -24.534 -5.020 1.00 19.21 230 VAL B O 1
ATOM 4136 N N . SER B 1 231 ? 8.204 -24.190 -2.886 1.00 19.84 231 SER B N 1
ATOM 4137 C CA . SER B 1 231 ? 6.914 -24.849 -3.064 1.00 20.36 231 SER B CA 1
ATOM 4138 C C . SER B 1 231 ? 5.923 -23.911 -3.734 1.00 20.13 231 SER B C 1
ATOM 4139 O O . SER B 1 231 ? 5.209 -24.299 -4.659 1.00 19.24 231 SER B O 1
ATOM 4142 N N . LEU B 1 232 ? 5.888 -22.666 -3.275 1.00 20.24 232 LEU B N 1
ATOM 4143 C CA . LEU B 1 232 ? 4.951 -21.717 -3.840 1.00 18.69 232 LEU B CA 1
ATOM 4144 C C . LEU B 1 232 ? 5.460 -20.285 -3.828 1.00 19.19 232 LEU B C 1
ATOM 4145 O O . LEU B 1 232 ? 6.089 -19.844 -2.864 1.00 18.55 232 LEU B O 1
ATOM 4150 N N . VAL B 1 233 ? 5.190 -19.571 -4.916 1.00 19.33 233 VAL B N 1
ATOM 4151 C CA . VAL B 1 233 ? 5.571 -18.176 -5.036 1.00 20.37 233 VAL B CA 1
ATOM 4152 C C . VAL B 1 233 ? 4.284 -17.368 -4.930 1.00 22.94 233 VAL B C 1
ATOM 4153 O O . VAL B 1 233 ? 3.318 -17.606 -5.666 1.00 22.06 233 VAL B O 1
ATOM 4157 N N . ILE B 1 234 ? 4.265 -16.435 -3.986 1.00 23.95 234 ILE B N 1
ATOM 4158 C CA . ILE B 1 234 ? 3.102 -15.586 -3.777 1.00 24.61 234 ILE B CA 1
ATOM 4159 C C . ILE B 1 234 ? 3.564 -14.164 -4.017 1.00 26.70 234 ILE B C 1
ATOM 4160 O O . ILE B 1 234 ? 4.045 -13.487 -3.109 1.00 26.92 234 ILE B O 1
ATOM 4165 N N . PRO B 1 235 ? 3.437 -13.694 -5.262 1.00 27.87 235 PRO B N 1
ATOM 4166 C CA . PRO B 1 235 ? 3.860 -12.341 -5.606 1.00 29.71 235 PRO B CA 1
ATOM 4167 C C . PRO B 1 235 ? 2.745 -11.338 -5.395 1.00 31.48 235 PRO B C 1
ATOM 4168 O O . PRO B 1 235 ? 1.577 -11.709 -5.266 1.00 32.55 235 PRO B O 1
ATOM 4172 N N . HIS B 1 236 ? 3.113 -10.066 -5.335 1.00 32.42 236 HIS B N 1
ATOM 4173 C CA . HIS B 1 236 ? 2.116 -9.029 -5.188 1.00 33.22 236 HIS B CA 1
ATOM 4174 C C . HIS B 1 236 ? 1.289 -9.180 -6.459 1.00 35.26 236 HIS B C 1
ATOM 4175 O O . HIS B 1 236 ? 1.844 -9.444 -7.526 1.00 35.16 236 HIS B O 1
ATOM 4182 N N . GLN B 1 237 ? -0.029 -9.033 -6.348 1.00 36.23 237 GLN B N 1
ATOM 4183 C CA . GLN B 1 237 ? -0.908 -9.185 -7.504 1.00 37.80 237 GLN B CA 1
ATOM 4184 C C . GLN B 1 237 ? -1.045 -7.886 -8.311 1.00 39.38 237 GLN B C 1
ATOM 4185 O O . GLN B 1 237 ? -2.112 -7.259 -8.343 1.00 39.24 237 GLN B O 1
ATOM 4191 N N . ALA B 1 238 ? 0.041 -7.488 -8.969 1.00 40.43 238 ALA B N 1
ATOM 4192 C CA . ALA B 1 238 ? 0.045 -6.262 -9.769 1.00 42.59 238 ALA B CA 1
ATOM 4193 C C . ALA B 1 238 ? -0.449 -6.485 -11.199 1.00 43.15 238 ALA B C 1
ATOM 4194 O O . ALA B 1 238 ? -1.390 -5.831 -11.649 1.00 43.70 238 ALA B O 1
ATOM 4196 N N . ASN B 1 239 ? 0.190 -7.408 -11.910 1.00 43.02 239 ASN B N 1
ATOM 4197 C CA . ASN B 1 239 ? -0.179 -7.698 -13.293 1.00 44.06 239 ASN B CA 1
ATOM 4198 C C . ASN B 1 239 ? 0.230 -9.121 -13.647 1.00 44.40 239 ASN B C 1
ATOM 4199 O O . ASN B 1 239 ? 1.411 -9.464 -13.585 1.00 43.93 239 ASN B O 1
ATOM 4204 N N . VAL B 1 240 ? -0.741 -9.940 -14.038 1.00 45.02 240 VAL B N 1
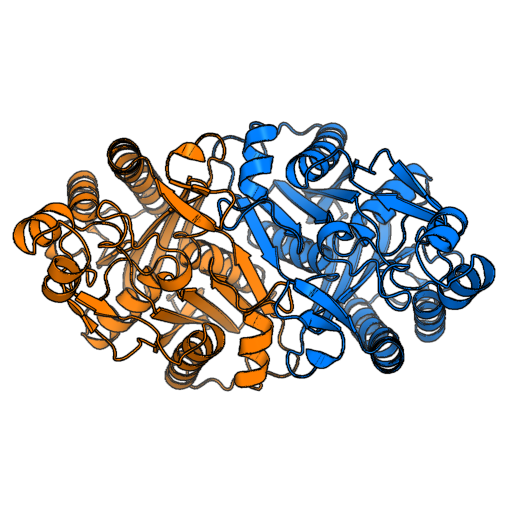ATOM 4205 C CA . VAL B 1 240 ? -0.461 -11.331 -14.367 1.00 47.09 240 VAL B CA 1
ATOM 4206 C C . VAL B 1 240 ? 0.684 -11.475 -15.364 1.00 47.63 240 VAL B C 1
ATOM 4207 O O . VAL B 1 240 ? 1.424 -12.456 -15.322 1.00 48.21 240 VAL B O 1
ATOM 4211 N N . ARG B 1 241 ? 0.837 -10.497 -16.250 1.00 48.17 241 ARG B N 1
ATOM 4212 C CA . ARG B 1 241 ? 1.906 -10.549 -17.241 1.00 48.73 241 ARG B CA 1
ATOM 4213 C C . ARG B 1 241 ? 3.270 -10.327 -16.599 1.00 48.39 241 ARG B C 1
ATOM 4214 O O . ARG B 1 241 ? 4.264 -10.922 -17.018 1.00 47.23 241 ARG B O 1
ATOM 4222 N N . ILE B 1 242 ? 3.320 -9.473 -15.581 1.00 47.93 242 ILE B N 1
ATOM 4223 C CA . ILE B 1 242 ? 4.577 -9.221 -14.884 1.00 47.29 242 ILE B CA 1
ATOM 4224 C C . ILE B 1 242 ? 4.890 -10.464 -14.063 1.00 45.19 242 ILE B C 1
ATOM 4225 O O . ILE B 1 242 ? 6.043 -10.866 -13.929 1.00 43.64 242 ILE B O 1
ATOM 4230 N N . ILE B 1 243 ? 3.841 -11.068 -13.515 1.00 44.70 243 ILE B N 1
ATOM 4231 C CA . ILE B 1 243 ? 3.979 -12.276 -12.716 1.00 43.58 243 ILE B CA 1
ATOM 4232 C C . ILE B 1 243 ? 4.577 -13.383 -13.579 1.00 43.05 243 ILE B C 1
ATOM 4233 O O . ILE B 1 243 ? 5.469 -14.108 -13.143 1.00 42.01 243 ILE B O 1
ATOM 4238 N N . ASN B 1 244 ? 4.078 -13.511 -14.804 1.00 42.71 244 ASN B N 1
ATOM 4239 C CA . ASN B 1 244 ? 4.566 -14.540 -15.714 1.00 42.52 244 ASN B CA 1
ATOM 4240 C C . ASN B 1 244 ? 6.012 -14.298 -16.124 1.00 40.95 244 ASN B C 1
ATOM 4241 O O . ASN B 1 244 ? 6.795 -15.241 -16.229 1.00 39.99 244 ASN B O 1
ATOM 4246 N N . ALA B 1 245 ? 6.362 -13.034 -16.349 1.00 39.36 245 ALA B N 1
ATOM 4247 C CA . ALA B 1 245 ? 7.723 -12.674 -16.739 1.00 39.20 245 ALA B CA 1
ATOM 4248 C C . ALA B 1 245 ? 8.707 -13.029 -15.626 1.00 39.08 245 ALA B C 1
ATOM 4249 O O . ALA B 1 245 ? 9.814 -13.512 -15.885 1.00 37.65 245 ALA B O 1
ATOM 4251 N N . LEU B 1 246 ? 8.294 -12.780 -14.386 1.00 37.69 246 LEU B N 1
ATOM 4252 C CA . LEU B 1 246 ? 9.128 -13.074 -13.230 1.00 35.58 246 LEU B CA 1
ATOM 4253 C C . LEU B 1 246 ? 9.294 -14.580 -13.086 1.00 34.05 246 LEU B C 1
ATOM 4254 O O . LEU B 1 246 ? 10.403 -15.079 -12.920 1.00 32.14 246 LEU B O 1
ATOM 4259 N N . ALA B 1 247 ? 8.179 -15.297 -13.155 1.00 35.07 247 ALA B N 1
ATOM 4260 C CA . ALA B 1 247 ? 8.185 -16.750 -13.030 1.00 37.17 247 ALA B CA 1
ATOM 4261 C C . ALA B 1 247 ? 9.088 -17.352 -14.100 1.00 38.04 247 ALA B C 1
ATOM 4262 O O . ALA B 1 247 ? 9.808 -18.322 -13.860 1.00 38.00 247 ALA B O 1
ATOM 4264 N N . GLU B 1 248 ? 9.037 -16.760 -15.285 1.00 38.95 248 GLU B N 1
ATOM 4265 C CA . GLU B 1 248 ? 9.838 -17.207 -16.411 1.00 40.53 248 GLU B CA 1
ATOM 4266 C C . GLU B 1 248 ? 11.324 -17.011 -16.115 1.00 38.88 248 GLU B C 1
ATOM 4267 O O . GLU B 1 248 ? 12.133 -17.912 -16.340 1.00 36.21 248 GLU B O 1
ATOM 4273 N N . LYS B 1 249 ? 11.677 -15.833 -15.606 1.00 38.62 249 LYS B N 1
ATOM 4274 C CA . LYS B 1 249 ? 13.066 -15.528 -15.275 1.00 38.33 249 LYS B CA 1
ATOM 4275 C C . LYS B 1 249 ? 13.606 -16.452 -14.187 1.00 37.28 249 LYS B C 1
ATOM 4276 O O . LYS B 1 249 ? 14.743 -16.914 -14.270 1.00 37.76 249 LYS B O 1
ATOM 4282 N N . LEU B 1 250 ? 12.792 -16.719 -13.170 1.00 34.74 250 LEU B N 1
ATOM 4283 C CA . LEU B 1 250 ? 13.206 -17.588 -12.070 1.00 33.65 250 LEU B CA 1
ATOM 4284 C C . LEU B 1 250 ? 13.145 -19.062 -12.452 1.00 34.05 250 LEU B C 1
ATOM 4285 O O . LEU B 1 250 ? 13.593 -19.924 -11.699 1.00 32.19 250 LEU B O 1
ATOM 4290 N N . ASN B 1 251 ? 12.584 -19.343 -13.624 1.00 34.76 251 ASN B N 1
ATOM 4291 C CA . ASN B 1 251 ? 12.443 -20.708 -14.116 1.00 35.36 251 ASN B CA 1
ATOM 4292 C C . ASN B 1 251 ? 11.552 -21.516 -13.179 1.00 35.16 251 ASN B C 1
ATOM 4293 O O . ASN B 1 251 ? 11.840 -22.667 -12.855 1.00 33.36 251 ASN B O 1
ATOM 4298 N N . ILE B 1 252 ? 10.463 -20.890 -12.744 1.00 36.06 252 ILE B N 1
ATOM 4299 C CA . ILE B 1 252 ? 9.502 -21.525 -11.849 1.00 36.27 252 ILE B CA 1
ATOM 4300 C C . ILE B 1 252 ? 8.202 -21.729 -12.624 1.00 36.96 252 ILE B C 1
ATOM 4301 O O . ILE B 1 252 ? 7.624 -20.774 -13.141 1.00 37.09 252 ILE B O 1
ATOM 4306 N N . PRO B 1 253 ? 7.730 -22.982 -12.723 1.00 37.92 253 PRO B N 1
ATOM 4307 C CA . PRO B 1 253 ? 6.489 -23.264 -13.453 1.00 38.14 253 PRO B CA 1
ATOM 4308 C C . PRO B 1 253 ? 5.285 -22.518 -12.886 1.00 39.58 253 PRO B C 1
ATOM 4309 O O . PRO B 1 253 ? 5.201 -22.282 -11.679 1.00 38.45 253 PRO B O 1
ATOM 4313 N N . LYS B 1 254 ? 4.359 -22.148 -13.764 1.00 40.74 254 LYS B N 1
ATOM 4314 C CA . LYS B 1 254 ? 3.162 -21.416 -13.361 1.00 42.16 254 LYS B CA 1
ATOM 4315 C C . LYS B 1 254 ? 2.374 -22.154 -12.284 1.00 41.45 254 LYS B C 1
ATOM 4316 O O . LYS B 1 254 ? 1.647 -21.533 -11.510 1.00 41.48 254 LYS B O 1
ATOM 4322 N N . GLU B 1 255 ? 2.519 -23.476 -12.240 1.00 40.84 255 GLU B N 1
ATOM 4323 C CA . GLU B 1 255 ? 1.833 -24.295 -11.245 1.00 40.91 255 GLU B CA 1
ATOM 4324 C C . GLU B 1 255 ? 2.267 -23.906 -9.831 1.00 39.16 255 GLU B C 1
ATOM 4325 O O . GLU B 1 255 ? 1.553 -24.159 -8.862 1.00 39.07 255 GLU B O 1
ATOM 4331 N N . LYS B 1 256 ? 3.446 -23.303 -9.718 1.00 36.50 256 LYS B N 1
ATOM 4332 C CA . LYS B 1 256 ? 3.975 -22.900 -8.421 1.00 35.05 256 LYS B CA 1
ATOM 4333 C C . LYS B 1 256 ? 3.821 -21.409 -8.124 1.00 33.39 256 LYS B C 1
ATOM 4334 O O . LYS B 1 256 ? 4.330 -20.915 -7.119 1.00 32.61 256 LYS B O 1
ATOM 4340 N N . VAL B 1 257 ? 3.117 -20.698 -8.997 1.00 30.50 257 VAL B N 1
ATOM 4341 C CA . VAL B 1 257 ? 2.901 -19.267 -8.826 1.00 28.45 257 VAL B CA 1
ATOM 4342 C C . VAL B 1 257 ? 1.424 -19.003 -8.550 1.00 27.41 257 VAL B C 1
ATOM 4343 O O . VAL B 1 257 ? 0.573 -19.238 -9.407 1.00 25.80 257 VAL B O 1
ATOM 4347 N N . PHE B 1 258 ? 1.122 -18.514 -7.349 1.00 26.19 258 PHE B N 1
ATOM 4348 C CA . PHE B 1 258 ? -0.260 -18.253 -6.969 1.00 24.13 258 PHE B CA 1
ATOM 4349 C C . PHE B 1 258 ? -0.744 -16.878 -7.384 1.00 24.46 258 PHE B C 1
ATOM 4350 O O . PHE B 1 258 ? -0.109 -15.868 -7.098 1.00 21.51 258 PHE B O 1
ATOM 4358 N N . VAL B 1 259 ? -1.897 -16.854 -8.039 1.00 25.23 259 VAL B N 1
ATOM 4359 C CA . VAL B 1 259 ? -2.489 -15.618 -8.518 1.00 28.29 259 VAL B CA 1
ATOM 4360 C C . VAL B 1 259 ? -4.005 -15.618 -8.303 1.00 27.52 259 VAL B C 1
ATOM 4361 O O . VAL B 1 259 ? -4.684 -16.602 -8.607 1.00 28.76 259 VAL B O 1
ATOM 4365 N N . ASN B 1 260 ? -4.527 -14.521 -7.759 1.00 25.56 260 ASN B N 1
ATOM 4366 C CA . ASN B 1 260 ? -5.970 -14.377 -7.575 1.00 24.09 260 ASN B CA 1
ATOM 4367 C C . ASN B 1 260 ? -6.334 -12.939 -7.928 1.00 24.44 260 ASN B C 1
ATOM 4368 O O . ASN B 1 260 ? -7.300 -12.377 -7.413 1.00 23.16 260 ASN B O 1
ATOM 4373 N N . ILE B 1 261 ? -5.539 -12.358 -8.827 1.00 23.65 261 ILE B N 1
ATOM 4374 C CA . ILE B 1 261 ? -5.753 -10.995 -9.289 1.00 23.49 261 ILE B CA 1
ATOM 4375 C C . ILE B 1 261 ? -6.960 -10.948 -10.224 1.00 24.62 261 ILE B C 1
ATOM 4376 O O . ILE B 1 261 ? -7.557 -9.885 -10.425 1.00 20.79 261 ILE B O 1
ATOM 4381 N N . GLN B 1 262 ? -7.322 -12.102 -10.787 1.00 24.26 262 GLN B N 1
ATOM 4382 C CA . GLN B 1 262 ? -8.459 -12.179 -11.701 1.00 25.03 262 GLN B CA 1
ATOM 4383 C C . GLN B 1 262 ? -9.767 -11.834 -10.997 1.00 23.48 262 GLN B C 1
ATOM 4384 O O . GLN B 1 262 ? -10.707 -11.361 -11.636 1.00 21.47 262 GLN B O 1
ATOM 4390 N N . LYS B 1 263 ? -9.826 -12.049 -9.683 1.00 22.15 263 LYS B N 1
ATOM 4391 C CA . LYS B 1 263 ? -11.048 -11.745 -8.942 1.00 23.48 263 LYS B CA 1
ATOM 4392 C C . LYS B 1 263 ? -10.972 -10.618 -7.908 1.00 23.09 263 LYS B C 1
ATOM 4393 O O . LYS B 1 263 ? -12.009 -10.177 -7.404 1.00 21.81 263 LYS B O 1
ATOM 4399 N N . TYR B 1 264 ? -9.767 -10.143 -7.598 1.00 21.52 264 TYR B N 1
ATOM 4400 C CA . TYR B 1 264 ? -9.611 -9.069 -6.617 1.00 21.54 264 TYR B CA 1
ATOM 4401 C C . TYR B 1 264 ? -8.816 -7.888 -7.155 1.00 20.95 264 TYR B C 1
ATOM 4402 O O . TYR B 1 264 ? -8.698 -6.854 -6.489 1.00 20.24 264 TYR B O 1
ATOM 4411 N N . GLY B 1 265 ? -8.270 -8.040 -8.355 1.00 19.45 265 GLY B N 1
ATOM 4412 C CA . GLY B 1 265 ? -7.468 -6.977 -8.923 1.00 19.43 265 GLY B CA 1
ATOM 4413 C C . GLY B 1 265 ? -6.236 -6.765 -8.058 1.00 20.07 265 GLY B C 1
ATOM 4414 O O . GLY B 1 265 ? -5.823 -7.663 -7.320 1.00 18.89 265 GLY B O 1
ATOM 4415 N N . ASN B 1 266 ? -5.663 -5.571 -8.149 1.00 19.52 266 ASN B N 1
ATOM 4416 C CA . ASN B 1 266 ? -4.475 -5.178 -7.396 1.00 20.52 266 ASN B CA 1
ATOM 4417 C C . ASN B 1 266 ? -4.949 -4.453 -6.132 1.00 19.98 266 ASN B C 1
ATOM 4418 O O . ASN B 1 266 ? -5.564 -3.391 -6.222 1.00 17.11 266 ASN B O 1
ATOM 4423 N N . THR B 1 267 ? -4.671 -5.023 -4.962 1.00 18.48 267 THR B N 1
ATOM 4424 C CA . THR B 1 267 ? -5.089 -4.414 -3.696 1.00 18.06 267 THR B CA 1
ATOM 4425 C C . THR B 1 267 ? -3.912 -3.906 -2.861 1.00 19.47 267 THR B C 1
ATOM 4426 O O . THR B 1 267 ? -3.966 -3.874 -1.624 1.00 17.39 267 THR B O 1
ATOM 4430 N N . SER B 1 268 ? -2.850 -3.517 -3.556 1.00 18.60 268 SER B N 1
ATOM 4431 C CA . SER B 1 268 ? -1.648 -2.988 -2.932 1.00 17.94 268 SER B CA 1
ATOM 4432 C C . SER B 1 268 ? -1.186 -3.796 -1.719 1.00 18.18 268 SER B C 1
ATOM 4433 O O . SER B 1 268 ? -0.954 -4.996 -1.825 1.00 17.19 268 SER B O 1
ATOM 4436 N N . ALA B 1 269 ? -1.064 -3.143 -0.568 1.00 17.59 269 ALA B N 1
ATOM 4437 C CA . ALA B 1 269 ? -0.590 -3.814 0.637 1.00 16.71 269 ALA B CA 1
ATOM 4438 C C . ALA B 1 269 ? -1.369 -5.056 1.043 1.00 16.64 269 ALA B C 1
ATOM 4439 O O . ALA B 1 269 ? -0.808 -5.961 1.666 1.00 18.20 269 ALA B O 1
ATOM 4441 N N . ALA B 1 270 ? -2.652 -5.110 0.704 1.00 15.29 270 ALA B N 1
ATOM 4442 C CA . ALA B 1 270 ? -3.474 -6.263 1.064 1.00 16.19 270 ALA B CA 1
ATOM 4443 C C . ALA B 1 270 ? -3.275 -7.458 0.133 1.00 16.96 270 ALA B C 1
ATOM 4444 O O . ALA B 1 270 ? -3.630 -8.588 0.471 1.00 17.40 270 ALA B O 1
ATOM 4446 N N . SER B 1 271 ? -2.696 -7.203 -1.033 1.00 17.79 271 SER B N 1
ATOM 4447 C CA . SER B 1 271 ? -2.503 -8.232 -2.046 1.00 17.95 271 SER B CA 1
ATOM 4448 C C . SER B 1 271 ? -1.924 -9.569 -1.590 1.00 17.79 271 SER B C 1
ATOM 4449 O O . SER B 1 271 ? -2.562 -10.616 -1.750 1.00 18.43 271 SER B O 1
ATOM 4452 N N . ILE B 1 272 ? -0.717 -9.543 -1.031 1.00 15.94 272 ILE B N 1
ATOM 4453 C CA . ILE B 1 272 ? -0.069 -10.769 -0.590 1.00 14.95 272 ILE B CA 1
ATOM 4454 C C . ILE B 1 272 ? -0.794 -11.510 0.533 1.00 16.57 272 ILE B C 1
ATOM 4455 O O . ILE B 1 272 ? -1.043 -12.709 0.420 1.00 15.57 272 ILE B O 1
ATOM 4460 N N . PRO B 1 273 ? -1.151 -10.818 1.629 1.00 16.03 273 PRO B N 1
ATOM 4461 C CA . PRO B 1 273 ? -1.844 -11.568 2.682 1.00 14.98 273 PRO B CA 1
ATOM 4462 C C . PRO B 1 273 ? -3.176 -12.183 2.220 1.00 16.16 273 PRO B C 1
ATOM 4463 O O . PRO B 1 273 ? -3.582 -13.233 2.717 1.00 15.34 273 PRO B O 1
ATOM 4467 N N . ILE B 1 274 ? -3.850 -11.547 1.265 1.00 14.47 274 ILE B N 1
ATOM 4468 C CA . ILE B 1 274 ? -5.113 -12.096 0.771 1.00 13.95 274 ILE B CA 1
ATOM 4469 C C . ILE B 1 274 ? -4.833 -13.380 -0.026 1.00 15.51 274 ILE B C 1
ATOM 4470 O O . ILE B 1 274 ? -5.514 -14.391 0.152 1.00 14.24 274 ILE B O 1
ATOM 4475 N N . ALA B 1 275 ? -3.817 -13.336 -0.886 1.00 16.40 275 ALA B N 1
ATOM 4476 C CA . ALA B 1 275 ? -3.424 -14.491 -1.691 1.00 17.41 275 ALA B CA 1
ATOM 4477 C C . ALA B 1 275 ? -2.936 -15.627 -0.788 1.00 18.69 275 ALA B C 1
ATOM 4478 O O . ALA B 1 275 ? -3.239 -16.794 -1.032 1.00 18.52 275 ALA B O 1
ATOM 4480 N N . LEU B 1 276 ? -2.174 -15.280 0.249 1.00 20.20 276 LEU B N 1
ATOM 4481 C CA . LEU B 1 276 ? -1.653 -16.267 1.202 1.00 17.31 276 LEU B CA 1
ATOM 4482 C C . LEU B 1 276 ? -2.803 -17.017 1.876 1.00 17.36 276 LEU B C 1
ATOM 4483 O O . LEU B 1 276 ? -2.829 -18.247 1.915 1.00 16.31 276 LEU B O 1
ATOM 4488 N N . HIS B 1 277 ? -3.744 -16.256 2.423 1.00 17.17 277 HIS B N 1
ATOM 4489 C CA . HIS B 1 277 ? -4.906 -16.821 3.095 1.00 18.87 277 HIS B CA 1
ATOM 4490 C C . HIS B 1 277 ? -5.639 -17.804 2.178 1.00 19.71 277 HIS B C 1
ATOM 4491 O O . HIS B 1 277 ? -5.956 -18.925 2.587 1.00 19.06 277 HIS B O 1
ATOM 4498 N N . GLU B 1 278 ? -5.905 -17.389 0.939 1.00 19.49 278 GLU B N 1
ATOM 4499 C CA . GLU B 1 278 ? -6.603 -18.257 -0.011 1.00 20.32 278 GLU B CA 1
ATOM 4500 C C . GLU B 1 278 ? -5.776 -19.503 -0.316 1.00 20.10 278 GLU B C 1
ATOM 4501 O O . GLU B 1 278 ? -6.301 -20.615 -0.335 1.00 18.51 278 GLU B O 1
ATOM 4507 N N . ALA B 1 279 ? -4.484 -19.312 -0.566 1.00 18.64 279 ALA B N 1
ATOM 4508 C CA . ALA B 1 279 ? -3.601 -20.434 -0.856 1.00 19.86 279 ALA B CA 1
ATOM 4509 C C . ALA B 1 279 ? -3.670 -21.440 0.294 1.00 21.27 279 ALA B C 1
ATOM 4510 O O . ALA B 1 279 ? -3.729 -22.646 0.067 1.00 21.95 279 ALA B O 1
ATOM 4512 N N . ILE B 1 280 ? -3.667 -20.947 1.529 1.00 22.58 280 ILE B N 1
ATOM 4513 C CA . ILE B 1 280 ? -3.746 -21.840 2.682 1.00 24.50 280 ILE B CA 1
ATOM 4514 C C . ILE B 1 280 ? -5.089 -22.570 2.704 1.00 26.37 280 ILE B C 1
ATOM 4515 O O . ILE B 1 280 ? -5.143 -23.791 2.863 1.00 26.25 280 ILE B O 1
ATOM 4520 N N . LYS B 1 281 ? -6.172 -21.817 2.542 1.00 26.67 281 LYS B N 1
ATOM 4521 C CA . LYS B 1 281 ? -7.506 -22.402 2.554 1.00 27.63 281 LYS B CA 1
ATOM 4522 C C . LYS B 1 281 ? -7.720 -23.432 1.452 1.00 28.93 281 LYS B C 1
ATOM 4523 O O . LYS B 1 281 ? -8.463 -24.396 1.638 1.00 29.98 281 LYS B O 1
ATOM 4529 N N . GLU B 1 282 ? -7.073 -23.239 0.309 1.00 27.87 282 GLU B N 1
ATOM 4530 C CA . GLU B 1 282 ? -7.234 -24.172 -0.801 1.00 28.42 282 GLU B CA 1
ATOM 4531 C C . GLU B 1 282 ? -6.242 -25.334 -0.745 1.00 28.27 282 GLU B C 1
ATOM 4532 O O . GLU B 1 282 ? -6.074 -26.056 -1.722 1.00 26.97 282 GLU B O 1
ATOM 4538 N N . GLY B 1 283 ? -5.601 -25.508 0.409 1.00 28.94 283 GLY B N 1
ATOM 4539 C CA . GLY B 1 283 ? -4.645 -26.589 0.591 1.00 30.70 283 GLY B CA 1
ATOM 4540 C C . GLY B 1 283 ? -3.356 -26.481 -0.208 1.00 32.59 283 GLY B C 1
ATOM 4541 O O . GLY B 1 283 ? -2.619 -27.461 -0.332 1.00 32.84 283 GLY B O 1
ATOM 4542 N N . LYS B 1 284 ? -3.071 -25.299 -0.746 1.00 33.83 284 LYS B N 1
ATOM 4543 C CA . LYS B 1 284 ? -1.861 -25.097 -1.539 1.00 34.95 284 LYS B CA 1
ATOM 4544 C C . LYS B 1 284 ? -0.621 -24.805 -0.701 1.00 35.32 284 LYS B C 1
ATOM 4545 O O . LYS B 1 284 ? 0.485 -24.715 -1.232 1.00 36.53 284 LYS B O 1
ATOM 4551 N N . VAL B 1 285 ? -0.803 -24.658 0.606 1.00 35.13 285 VAL B N 1
ATOM 4552 C CA . VAL B 1 285 ? 0.312 -24.365 1.496 1.00 32.50 285 VAL B CA 1
ATOM 4553 C C . VAL B 1 285 ? 0.280 -25.280 2.708 1.00 32.34 285 VAL B C 1
ATOM 4554 O O . VAL B 1 285 ? -0.694 -25.286 3.458 1.00 33.33 285 VAL B O 1
ATOM 4558 N N . LYS B 1 286 ? 1.341 -26.056 2.903 1.00 30.55 286 LYS B N 1
ATOM 4559 C CA . LYS B 1 286 ? 1.402 -26.953 4.051 1.00 28.95 286 LYS B CA 1
ATOM 4560 C C . LYS B 1 286 ? 2.657 -26.705 4.878 1.00 26.72 286 LYS B C 1
ATOM 4561 O O . LYS B 1 286 ? 3.663 -26.226 4.360 1.00 23.93 286 LYS B O 1
ATOM 4567 N N . ARG B 1 287 ? 2.591 -27.021 6.167 1.00 24.19 287 ARG B N 1
ATOM 4568 C CA . ARG B 1 287 ? 3.735 -26.818 7.045 1.00 23.82 287 ARG B CA 1
ATOM 4569 C C . ARG B 1 287 ? 4.965 -27.490 6.442 1.00 23.84 287 ARG B C 1
ATOM 4570 O O . ARG B 1 287 ? 4.926 -28.658 6.057 1.00 21.79 287 ARG B O 1
ATOM 4578 N N . GLY B 1 288 ? 6.056 -26.740 6.350 1.00 22.38 288 GLY B N 1
ATOM 4579 C CA . GLY B 1 288 ? 7.266 -27.296 5.781 1.00 20.23 288 GLY B CA 1
ATOM 4580 C C . GLY B 1 288 ? 7.552 -26.733 4.407 1.00 19.44 288 GLY B C 1
ATOM 4581 O O . GLY B 1 288 ? 8.700 -26.709 3.982 1.00 19.65 288 GLY B O 1
ATOM 4582 N N . ASP B 1 289 ? 6.514 -26.277 3.708 1.00 19.48 289 ASP B N 1
ATOM 4583 C CA . ASP B 1 289 ? 6.690 -25.710 2.371 1.00 19.81 289 ASP B CA 1
ATOM 4584 C C . ASP B 1 289 ? 7.475 -24.404 2.396 1.00 19.45 289 ASP B C 1
ATOM 4585 O O . ASP B 1 289 ? 7.308 -23.583 3.297 1.00 18.68 289 ASP B O 1
ATOM 4590 N N . LEU B 1 290 ? 8.330 -24.210 1.400 1.00 20.65 290 LEU B N 1
ATOM 4591 C CA . LEU B 1 290 ? 9.086 -22.971 1.311 1.00 21.30 290 LEU B CA 1
ATOM 4592 C C . LEU B 1 290 ? 8.254 -22.028 0.460 1.00 21.35 290 LEU B C 1
ATOM 4593 O O . LEU B 1 290 ? 7.928 -22.334 -0.690 1.00 22.41 290 LEU B O 1
ATOM 4598 N N . ILE B 1 291 ? 7.889 -20.891 1.044 1.00 20.68 291 ILE B N 1
ATOM 4599 C CA . ILE B 1 291 ? 7.077 -19.896 0.358 1.00 19.64 291 ILE B CA 1
ATOM 4600 C C . ILE B 1 291 ? 7.868 -18.618 0.079 1.00 18.20 291 ILE B C 1
ATOM 4601 O O . ILE B 1 291 ? 8.502 -18.057 0.974 1.00 16.52 291 ILE B O 1
ATOM 4606 N N . LEU B 1 292 ? 7.818 -18.165 -1.167 1.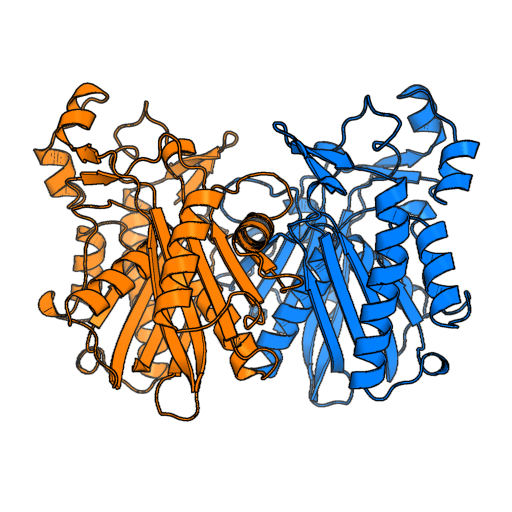00 17.90 292 LEU B N 1
ATOM 4607 C CA . LEU B 1 292 ? 8.516 -16.955 -1.581 1.00 16.79 292 LEU B CA 1
ATOM 4608 C C . LEU B 1 292 ? 7.520 -15.827 -1.870 1.00 17.47 292 LEU B C 1
ATOM 4609 O O . LEU B 1 292 ? 6.667 -15.948 -2.752 1.00 16.99 292 LEU B O 1
ATOM 4614 N N . MET B 1 293 ? 7.616 -14.739 -1.111 1.00 17.31 293 MET B N 1
ATOM 4615 C CA . MET B 1 293 ? 6.735 -13.593 -1.310 1.00 16.47 293 MET B CA 1
ATOM 4616 C C . MET B 1 293 ? 7.595 -12.472 -1.866 1.00 17.56 293 MET B C 1
ATOM 4617 O O . MET B 1 293 ? 8.732 -12.286 -1.431 1.00 18.14 293 MET B O 1
ATOM 4622 N N . THR B 1 294 ? 7.064 -11.729 -2.830 1.00 16.76 294 THR B N 1
ATOM 4623 C CA . THR B 1 294 ? 7.816 -10.629 -3.424 1.00 16.29 294 THR B CA 1
ATOM 4624 C C . THR B 1 294 ? 6.861 -9.576 -3.956 1.00 17.44 294 THR B C 1
ATOM 4625 O O . THR B 1 294 ? 5.733 -9.884 -4.341 1.00 17.36 294 THR B O 1
ATOM 4629 N N . ALA B 1 295 ? 7.319 -8.332 -3.975 1.00 17.42 295 ALA B N 1
ATOM 4630 C CA . ALA B 1 295 ? 6.496 -7.237 -4.442 1.00 17.79 295 ALA B CA 1
ATOM 4631 C C . ALA B 1 295 ? 7.336 -6.009 -4.754 1.00 18.27 295 ALA B C 1
ATOM 4632 O O . ALA B 1 295 ? 8.501 -5.919 -4.358 1.00 15.15 295 ALA B O 1
ATOM 4634 N N . MET B 1 296 ? 6.724 -5.079 -5.481 1.00 20.60 296 MET B N 1
ATOM 4635 C CA . MET B 1 296 ? 7.336 -3.799 -5.831 1.00 22.03 296 MET B CA 1
ATOM 4636 C C . MET B 1 296 ? 6.205 -2.784 -5.845 1.00 23.07 296 MET B C 1
ATOM 4637 O O . MET B 1 296 ? 5.165 -3.030 -6.453 1.00 20.97 296 MET B O 1
ATOM 4642 N N . GLY B 1 297 ? 6.408 -1.648 -5.183 1.00 23.71 297 GLY B N 1
ATOM 4643 C CA . GLY B 1 297 ? 5.373 -0.630 -5.149 1.00 25.26 297 GLY B CA 1
ATOM 4644 C C . GLY B 1 297 ? 5.861 0.800 -5.266 1.00 25.61 297 GLY B C 1
ATOM 4645 O O . GLY B 1 297 ? 7.046 1.052 -5.510 1.00 24.88 297 GLY B O 1
ATOM 4646 N N . GLY B 1 298 ? 4.929 1.736 -5.094 1.00 25.22 298 GLY B N 1
ATOM 4647 C CA . GLY B 1 298 ? 5.237 3.153 -5.169 1.00 25.71 298 GLY B CA 1
ATOM 4648 C C . GLY B 1 298 ? 6.419 3.566 -4.308 1.00 27.43 298 GLY B C 1
ATOM 4649 O O . GLY B 1 298 ? 6.667 2.993 -3.243 1.00 24.12 298 GLY B O 1
ATOM 4650 N N . GLY B 1 299 ? 7.128 4.592 -4.774 1.00 29.20 299 GLY B N 1
ATOM 4651 C CA . GLY B 1 299 ? 8.304 5.090 -4.086 1.00 33.29 299 GLY B CA 1
ATOM 4652 C C . GLY B 1 299 ? 9.412 4.292 -4.697 1.00 35.94 299 GLY B C 1
ATOM 4653 O O . GLY B 1 299 ? 10.582 4.669 -4.728 1.00 35.69 299 GLY B O 1
ATOM 4654 N N . LEU B 1 300 ? 8.956 3.166 -5.223 1.00 38.64 300 LEU B N 1
ATOM 4655 C CA . LEU B 1 300 ? 9.743 2.148 -5.871 1.00 38.25 300 LEU B CA 1
ATOM 4656 C C . LEU B 1 300 ? 10.268 1.196 -4.832 1.00 38.83 300 LEU B C 1
ATOM 4657 O O . LEU B 1 300 ? 11.397 0.732 -4.916 1.00 44.96 300 LEU B O 1
ATOM 4662 N N . THR B 1 301 ? 9.442 0.914 -3.834 1.00 31.98 301 THR B N 1
ATOM 4663 C CA . THR B 1 301 ? 9.846 -0.028 -2.803 1.00 26.47 301 THR B CA 1
ATOM 4664 C C . THR B 1 301 ? 9.719 -1.420 -3.424 1.00 24.49 301 THR B C 1
ATOM 4665 O O . THR B 1 301 ? 8.885 -1.640 -4.301 1.00 22.99 301 THR B O 1
ATOM 4669 N N . TRP B 1 302 ? 10.555 -2.350 -2.987 1.00 22.76 302 TRP B N 1
ATOM 4670 C CA . TRP B 1 302 ? 10.488 -3.719 -3.483 1.00 20.78 302 TRP B CA 1
ATOM 4671 C C . TRP B 1 302 ? 11.292 -4.629 -2.555 1.00 19.83 302 TRP B C 1
ATOM 4672 O O . TRP B 1 302 ? 12.169 -4.169 -1.820 1.00 18.32 302 TRP B O 1
ATOM 4683 N N . GLY B 1 303 ? 10.963 -5.913 -2.557 1.00 17.66 303 GLY B N 1
ATOM 4684 C CA . GLY B 1 303 ? 11.669 -6.836 -1.693 1.00 17.05 303 GLY B CA 1
ATOM 4685 C C . GLY B 1 303 ? 11.156 -8.250 -1.838 1.00 17.44 303 GLY B C 1
ATOM 4686 O O . GLY B 1 303 ? 10.296 -8.531 -2.672 1.00 16.53 303 GLY B O 1
ATOM 4687 N N . ALA B 1 304 ? 11.696 -9.146 -1.022 1.00 18.19 304 ALA B N 1
ATOM 4688 C CA . ALA B 1 304 ? 11.294 -10.538 -1.048 1.00 17.30 304 ALA B CA 1
ATOM 4689 C C . ALA B 1 304 ? 11.465 -11.157 0.326 1.00 17.23 304 ALA B C 1
ATOM 4690 O O . ALA B 1 304 ? 12.334 -10.760 1.107 1.00 16.01 304 ALA B O 1
ATOM 4692 N N . VAL B 1 305 ? 10.614 -12.131 0.607 1.00 18.24 305 VAL B N 1
ATOM 4693 C CA . VAL B 1 305 ? 10.646 -12.860 1.855 1.00 15.97 305 VAL B CA 1
ATOM 4694 C C . VAL B 1 305 ? 10.549 -14.341 1.512 1.00 18.15 305 VAL B C 1
ATOM 4695 O O . VAL B 1 305 ? 9.672 -14.755 0.745 1.00 17.21 305 VAL B O 1
ATOM 4699 N N . LEU B 1 306 ? 11.470 -15.133 2.044 1.00 17.85 306 LEU B N 1
ATOM 4700 C CA . LEU B 1 306 ? 11.427 -16.576 1.831 1.00 18.71 306 LEU B CA 1
ATOM 4701 C C . LEU B 1 306 ? 11.216 -17.145 3.224 1.00 17.94 306 LEU B C 1
ATOM 4702 O O . LEU B 1 306 ? 11.945 -16.803 4.155 1.00 17.35 306 LEU B O 1
ATOM 4707 N N . LEU B 1 307 ? 10.211 -17.995 3.378 1.00 18.59 307 LEU B N 1
ATOM 4708 C CA . LEU B 1 307 ? 9.933 -18.573 4.686 1.00 19.03 307 LEU B CA 1
ATOM 4709 C C . LEU B 1 307 ? 9.511 -20.030 4.593 1.00 19.98 307 LEU B C 1
ATOM 4710 O O . LEU B 1 307 ? 9.072 -20.497 3.538 1.00 20.37 307 LEU B O 1
ATOM 4715 N N . ARG B 1 308 ? 9.650 -20.737 5.709 1.00 19.71 308 ARG B N 1
ATOM 4716 C CA . ARG B 1 308 ? 9.238 -22.126 5.796 1.00 20.56 308 ARG B CA 1
ATOM 4717 C C . ARG B 1 308 ? 7.931 -22.047 6.572 1.00 19.50 308 ARG B C 1
ATOM 4718 O O . ARG B 1 308 ? 7.923 -21.646 7.732 1.00 18.99 308 ARG B O 1
ATOM 4726 N N . TYR B 1 309 ? 6.824 -22.405 5.936 1.00 20.00 309 TYR B N 1
ATOM 4727 C CA . TYR B 1 309 ? 5.530 -22.326 6.604 1.00 21.49 309 TYR B CA 1
ATOM 4728 C C . TYR B 1 309 ? 5.485 -23.177 7.870 1.00 22.30 309 TYR B C 1
ATOM 4729 O O . TYR B 1 309 ? 5.926 -24.347 7.816 1.00 21.85 309 TYR B O 1
#

Nearest PDB structures (foldseek):
  2ebd-assembly1_B  TM=1.002E+00  e=8.459E-72  Aquifex aeolicus VF5
  8vd9-assembly1_A  TM=9.860E-01  e=1.976E-51  Bacillus subtilis
  4ylt-assembly1_A-2  TM=9.778E-01  e=2.067E-48  Yersinia pestis
  5bnr-assembly1_A-2  TM=9.772E-01  e=5.530E-48  Escherichia coli K-12
  4x9o-assembly1_B  TM=9.719E-01  e=1.411E-40  Vibrio cholerae O1 biovar El Tor str. N16961

Foldseek 3Di:
DAWFFQFKFKAFAPDKAFQCNLVVQEVDHQVGLCVFFNAGIAGANPPDDQLVQQLRRQVRRCVSSVHQLLLFQEEEEEEPRFPDPDDGSQVVSSVVSVNPPHHYHYDYDWLCRQVVQVVVVQVCQVVVNTFKYKYKYFYNCCVQEDSHDPPPNSFAHGIMMMTIIGDDPDQWHWQFKDKDFDLVVLAQWHADPVNHIDHDVPVCLVCWLVVQLVQLVVRCVSSVHALAQALAEQEQRRGVVSQVSNCVSSVHDPVRYQYDCHRHGGHRRRRRRVSVVVCVVVVSDDAQHWYKYWYFGRSGMIMIIIIGD/DWFWQFKFKAFAPAKDFQVNLVVQEVDHQVRCCVWFVAGIAGADDPDDQLRGQLRGQVRRCVSNVHQLLLFQEEEEEELRFPDPDDTSQVVSSVVSVNPPHHYHYDYDWLCRQVVQVVVVQVCVVVVNTFKYKYKYFYNCVVQEDSHDPVPPSFAHGMMMMTIIGDDPDQWWFQFKDKDFDQVVLAQWHRPPVRHTDHPVVVCLVVWLVVQLVQLVVRQVSSVHALVQALAEQEQSGGVVSQVSNCVSSVHDPVRYFYDCRHHGGHRRRRRRVSVVVCVVVVSADQQGWYKYWYFHHSGMIMIIIIGD